Protein AF-A0A8J2F1C8-F1 (afdb_monomer)

Secondary structure (DSSP, 8-state):
--HHHHHHHHSSTTSTT-TTHHHHHHHHHHHHHHHTT-S--HHHHHHHHHHHHHHHHHHHT--SHHHHHHHHHHHHTTT-EEEEETTEEEEEEE---TTS---EEEEEEE-TTTT-EEEEEETTTTEEEEEEPPPEEEEES------------------PPBPP-BSSSHHHHHHHHTTT-SS-EEEEES--SSSTB-SSHHHHHHH--EEEEE---GGGGGGGGG-SSEEEE-S-EESSSTT-EEEEEEPPTT-TT---EEB-TTSSB---TT--S----------TT--TT-EEEEEE-EEHHHHHHHTT--SEEEEEEE-STT-HHHHT-TTS-TTT-EEEEEEETT--HHHHHHHHHTTEEEEEESSTT--EEEEETT--S--TTS--HHHHHHHHHTT---TTSHHHHTTBPPPGGGTS--

pLDDT: mean 72.11, std 23.8, range [23.12, 98.81]

Foldseek 3Di:
DVVVVPVVPDQPPPCPPALQVVVLVVVLVVVVVVPPPDPDQPVVNVLVSVLVSLVSVLQQPDDDPVSVVVSQVSNVVVVWDWDDDDQKIWIWDWDDDPPDPIFIKIKMWGRVLQVDWAWEQDPVVRDIDTGGQTTDIDIPGDDDPPPPDDDPDDDDPDPDFDDDAAPLQLLVVLCLLVQNAAQAEEEEACQAQVGHNGSCNCCCPPRVYAYEYEHQASVRRVNCSPRPRYHYYHFAEFAPDWFDKWKWKDDDPPFPADDIATEDPQFLHYDDDPPPFDPPDPDDDPDRHDGRPIGIDIDIHHAPVVVCVVVVHQLEHAEYEADGRRRSCRNVDPPHPLVRHYYQKYWHQLDDPVNVVVCVVSQKDWQFASDPSRGTMIGRNVQQPDDPPPDTSVNSSVCSSVLDDCCVGSCVVVRHDRDPSSNPTD

Radius of gyration: 24.8 Å; Cα contacts (8 Å, |Δi|>4): 697; chains: 1; bounding box: 55×69×68 Å

Solvent-accessible surface area (backbone atoms only — not comparable to full-atom values): 24813 Å² total; per-residue (Å²): 126,76,68,72,57,56,64,62,67,75,68,56,81,82,48,83,85,48,100,58,55,69,57,56,50,55,55,50,54,61,50,54,72,67,55,84,77,60,100,84,51,71,70,59,54,53,51,52,53,49,52,52,43,49,54,50,56,46,56,76,67,52,84,48,77,67,43,49,53,58,36,49,56,62,43,46,76,73,67,37,49,77,48,80,52,95,52,32,43,35,42,36,39,65,55,90,52,100,86,55,83,75,56,63,46,35,42,37,35,45,45,78,64,58,90,42,61,36,32,32,73,40,82,89,75,73,40,80,42,81,39,62,58,74,64,49,77,45,74,59,69,93,72,82,81,80,84,77,71,90,74,81,81,75,90,70,93,64,85,76,69,50,80,81,37,22,79,34,28,55,35,60,49,54,32,45,71,53,66,56,53,63,63,42,40,38,38,29,37,58,37,58,47,56,52,68,52,18,57,52,42,49,43,34,74,77,29,57,19,36,36,41,35,32,35,55,59,74,87,36,55,69,56,41,72,82,46,88,48,50,47,40,32,50,45,46,70,21,41,63,65,60,64,44,78,45,40,34,36,44,49,52,89,88,47,91,40,57,78,62,26,50,47,35,95,81,23,73,35,58,82,61,99,81,71,66,80,75,72,83,64,99,65,95,66,98,62,87,68,70,46,94,63,49,44,72,44,80,48,56,22,38,16,57,66,59,55,41,59,73,68,67,52,68,47,69,28,50,32,34,41,44,40,42,53,56,44,53,51,38,47,62,33,97,69,50,58,71,91,63,50,43,49,46,31,35,36,35,48,50,60,49,73,69,46,50,50,50,40,44,75,72,42,32,41,81,50,48,50,48,46,96,68,50,20,30,36,32,32,33,69,78,63,49,80,62,48,101,77,77,57,38,46,62,66,48,51,62,47,62,57,65,72,57,85,62,76,84,30,58,42,40,73,72,40,30,68,84,47,69,44,59,71,79,48,133

Structure (mmCIF, N/CA/C/O backbone):
data_AF-A0A8J2F1C8-F1
#
_entry.id   AF-A0A8J2F1C8-F1
#
loop_
_atom_site.group_PDB
_atom_site.id
_atom_site.type_symbol
_atom_site.label_atom_id
_atom_site.label_alt_id
_atom_site.label_comp_id
_atom_site.label_asym_id
_atom_site.label_entity_id
_atom_site.label_seq_id
_atom_site.pdbx_PDB_ins_code
_atom_site.Cartn_x
_atom_site.Cartn_y
_atom_site.Cartn_z
_atom_site.occupancy
_atom_site.B_iso_or_equiv
_atom_site.auth_seq_id
_atom_site.auth_comp_id
_atom_site.auth_asym_id
_atom_site.auth_atom_id
_atom_site.pdbx_PDB_model_num
ATOM 1 N N . MET A 1 1 ? -1.965 27.294 37.642 1.00 26.27 1 MET A N 1
ATOM 2 C CA . MET A 1 1 ? -2.531 26.030 38.181 1.00 26.27 1 MET A CA 1
ATOM 3 C C . MET A 1 1 ? -4.025 25.815 37.892 1.00 26.27 1 MET A C 1
ATOM 5 O O . MET A 1 1 ? -4.371 24.686 37.592 1.00 26.27 1 MET A O 1
ATOM 9 N N . ARG A 1 2 ? -4.909 26.833 37.881 1.00 23.12 2 ARG A N 1
ATOM 10 C CA . ARG A 1 2 ? -6.350 26.649 37.552 1.00 23.12 2 ARG A CA 1
ATOM 11 C C . ARG A 1 2 ? -6.695 26.520 36.046 1.00 23.12 2 ARG A C 1
ATOM 13 O O . ARG A 1 2 ? -7.768 26.035 35.720 1.00 23.12 2 ARG A O 1
ATOM 20 N N . ILE A 1 3 ? -5.773 26.874 35.141 1.00 25.38 3 ILE A N 1
ATOM 21 C CA . ILE A 1 3 ? -5.959 26.860 33.667 1.00 25.38 3 ILE A CA 1
ATOM 22 C C . ILE A 1 3 ? -5.876 25.442 33.061 1.00 25.38 3 ILE A C 1
ATOM 24 O O . ILE A 1 3 ? -6.584 25.133 32.109 1.00 25.38 3 ILE A O 1
ATOM 28 N N . ARG A 1 4 ? -5.090 24.530 33.656 1.00 26.31 4 ARG A N 1
ATOM 29 C CA . ARG A 1 4 ? -4.965 23.135 33.180 1.00 26.31 4 ARG A CA 1
ATOM 30 C C . ARG A 1 4 ? -6.188 22.258 33.489 1.00 26.31 4 ARG A C 1
ATOM 32 O O . ARG A 1 4 ? -6.309 21.190 32.904 1.00 26.31 4 ARG A O 1
ATOM 39 N N . GLN A 1 5 ? -7.084 22.689 34.381 1.00 25.31 5 GLN A N 1
ATOM 40 C CA . GLN A 1 5 ? -8.267 21.910 34.769 1.00 25.31 5 GLN A CA 1
ATOM 41 C C . GLN A 1 5 ? -9.489 22.209 33.878 1.00 25.31 5 GLN A C 1
ATOM 43 O O . GLN A 1 5 ? -10.312 21.326 33.668 1.00 25.31 5 GLN A O 1
ATOM 48 N N . PHE A 1 6 ? -9.604 23.427 33.329 1.00 25.12 6 PHE A N 1
ATOM 49 C CA . PHE A 1 6 ? -10.780 23.844 32.547 1.00 25.12 6 PHE A CA 1
ATOM 50 C C . PHE A 1 6 ? -10.749 23.305 31.105 1.00 25.12 6 PHE A C 1
ATOM 52 O O . PHE A 1 6 ? -11.754 22.804 30.614 1.00 25.12 6 PHE A O 1
ATOM 59 N N . LEU A 1 7 ? -9.573 23.286 30.464 1.00 27.72 7 LEU A N 1
ATOM 60 C CA . LEU A 1 7 ? -9.385 22.681 29.133 1.00 27.72 7 LEU A CA 1
ATOM 61 C C . LEU A 1 7 ? -9.481 21.143 29.138 1.00 27.72 7 LEU A C 1
ATOM 63 O O . LEU A 1 7 ? -9.752 20.547 28.100 1.00 27.72 7 LEU A O 1
ATOM 67 N N . LYS A 1 8 ? -9.309 20.497 30.301 1.00 27.56 8 LYS A N 1
ATOM 68 C CA . LYS A 1 8 ? -9.461 19.040 30.451 1.00 27.56 8 LYS A CA 1
ATOM 69 C C . LYS A 1 8 ? -10.920 18.572 30.478 1.00 27.56 8 LYS A C 1
ATOM 71 O O . LYS A 1 8 ? -11.173 17.433 30.107 1.00 27.56 8 LYS A O 1
ATOM 76 N N . ASN A 1 9 ? -11.870 19.425 30.877 1.00 25.97 9 ASN A N 1
ATOM 77 C CA . ASN A 1 9 ? -13.234 18.972 31.178 1.00 25.97 9 ASN A CA 1
ATOM 78 C C . ASN A 1 9 ? -14.295 19.327 30.126 1.00 25.97 9 ASN A C 1
ATOM 80 O O . ASN A 1 9 ? -15.320 18.653 30.094 1.00 25.97 9 ASN A O 1
ATOM 84 N N . THR A 1 10 ? -14.084 20.326 29.261 1.00 25.59 10 THR A N 1
ATOM 85 C CA . THR A 1 10 ? -15.192 20.858 28.433 1.00 25.59 10 THR A CA 1
ATOM 86 C C . THR A 1 10 ? -15.040 20.656 26.924 1.00 25.59 10 THR A C 1
ATOM 88 O O . THR A 1 10 ? -16.043 20.689 26.221 1.00 25.59 10 THR A O 1
ATOM 91 N N . THR A 1 11 ? -13.831 20.394 26.412 1.00 32.25 11 THR A N 1
ATOM 92 C CA . THR A 1 11 ? -13.586 20.327 24.952 1.00 32.25 11 THR A CA 1
ATOM 93 C C . THR A 1 11 ? -13.123 18.949 24.464 1.00 32.25 11 THR A C 1
ATOM 95 O O . THR A 1 11 ? -13.281 18.634 23.291 1.00 32.25 11 THR A O 1
ATOM 98 N N . PHE A 1 12 ? -12.608 18.088 25.347 1.00 26.50 12 PHE A N 1
ATOM 99 C CA . PHE A 1 12 ? -12.067 16.778 24.953 1.00 26.50 12 PHE A CA 1
ATOM 100 C C . PHE A 1 12 ? -13.067 15.614 25.047 1.00 26.50 12 PHE A C 1
ATOM 102 O O . PHE A 1 12 ? -12.921 14.631 24.325 1.00 26.50 12 PHE A O 1
ATOM 109 N N . LEU A 1 13 ? -14.111 15.712 25.881 1.00 24.05 13 LEU A N 1
ATOM 110 C CA . LEU A 1 13 ? -14.990 14.567 26.170 1.00 24.05 13 LEU A CA 1
ATOM 111 C C . LEU A 1 13 ? -16.062 14.261 25.105 1.00 24.05 13 LEU A C 1
ATOM 113 O O . LEU A 1 13 ? -16.730 13.236 25.207 1.00 24.05 13 LEU A O 1
ATOM 117 N N . HIS A 1 14 ? -16.243 15.100 24.081 1.00 25.72 14 HIS A N 1
ATOM 118 C CA . HIS A 1 14 ? -17.279 14.886 23.052 1.00 25.72 14 HIS A CA 1
ATOM 119 C C . HIS A 1 14 ? -16.767 14.741 21.615 1.00 25.72 14 HIS A C 1
ATOM 121 O O . HIS A 1 14 ? -17.563 14.506 20.712 1.00 25.72 14 HIS A O 1
ATOM 127 N N . LEU A 1 15 ? -15.452 14.797 21.389 1.00 28.45 15 LEU A N 1
ATOM 128 C CA . LEU A 1 15 ? -14.860 14.662 20.047 1.00 28.45 15 LEU A CA 1
ATOM 129 C C . LEU A 1 15 ? -14.157 13.315 19.807 1.00 28.45 15 LEU A C 1
ATOM 131 O O . LEU A 1 15 ? -13.732 13.042 18.689 1.00 28.45 15 LEU A O 1
ATOM 135 N N . ALA A 1 16 ? -14.079 12.445 20.818 1.00 23.95 16 ALA A N 1
ATOM 136 C CA . ALA A 1 16 ? -13.346 11.176 20.750 1.00 23.95 16 ALA A CA 1
ATOM 137 C C . ALA A 1 16 ? -14.015 10.072 19.899 1.00 23.95 16 ALA A C 1
ATOM 139 O O . ALA A 1 16 ? -13.413 9.022 19.706 1.00 23.95 16 ALA A O 1
ATOM 140 N N . ALA A 1 17 ? -15.220 10.300 19.369 1.00 26.77 17 ALA A N 1
ATOM 141 C CA . ALA A 1 17 ? -15.944 9.342 18.523 1.00 26.77 17 ALA A CA 1
ATOM 142 C C . ALA A 1 17 ? -16.222 9.867 17.102 1.00 26.77 17 ALA A C 1
ATOM 144 O O . ALA A 1 17 ? -16.972 9.251 16.351 1.00 26.77 17 ALA A O 1
ATOM 145 N N . CYS A 1 18 ? -15.650 11.016 16.727 1.00 28.50 18 CYS A N 1
ATOM 146 C CA . CYS A 1 18 ? -15.922 11.643 15.439 1.00 28.50 18 CYS A CA 1
ATOM 147 C C . CYS A 1 18 ? -14.739 11.401 14.482 1.00 28.50 18 CYS A C 1
ATOM 149 O O . CYS A 1 18 ? -13.631 11.850 14.793 1.00 28.50 18 CYS A O 1
ATOM 151 N N . PRO A 1 19 ? -14.933 10.782 13.300 1.00 32.25 19 PRO A N 1
ATOM 152 C CA . PRO A 1 19 ? -13.866 10.568 12.309 1.00 32.25 19 PRO A CA 1
ATOM 153 C C . PRO A 1 19 ? -13.283 11.874 11.717 1.00 32.25 19 PRO A C 1
ATOM 155 O O . PRO A 1 19 ? -12.438 11.842 10.829 1.00 32.25 19 PRO A O 1
ATOM 158 N N . PHE A 1 20 ? -13.690 13.038 12.238 1.00 38.09 20 PHE A N 1
ATOM 159 C CA . PHE A 1 20 ? -13.332 14.378 11.771 1.00 38.09 20 PHE A CA 1
ATOM 160 C C . PHE A 1 20 ? -12.435 15.175 12.738 1.00 38.09 20 PHE A C 1
ATOM 162 O O . PHE A 1 20 ? -12.175 16.357 12.509 1.00 38.09 20 PHE A O 1
ATOM 169 N N . ALA A 1 21 ? -11.913 14.544 13.797 1.00 33.47 21 ALA A N 1
ATOM 170 C CA . ALA A 1 21 ? -10.979 15.162 14.749 1.00 33.47 21 ALA A CA 1
ATOM 171 C C . ALA A 1 21 ? -9.737 15.872 14.132 1.00 33.47 21 ALA A C 1
ATOM 173 O O . ALA A 1 21 ? -9.323 16.888 14.699 1.00 33.47 21 ALA A O 1
ATOM 174 N N . PRO A 1 22 ? -9.161 15.447 12.981 1.00 39.22 22 PRO A N 1
ATOM 175 C CA . PRO A 1 22 ? -8.012 16.134 12.368 1.00 39.22 22 PRO A CA 1
ATOM 176 C C . PRO A 1 22 ? -8.317 17.566 11.899 1.00 39.22 22 PRO A C 1
ATOM 178 O O . PRO A 1 22 ? -7.432 18.420 11.865 1.00 39.22 22 PRO A O 1
ATOM 181 N N . VAL A 1 23 ? -9.582 17.858 11.579 1.00 39.88 23 VAL A N 1
ATOM 182 C CA . VAL A 1 23 ? -10.007 19.166 11.066 1.00 39.88 23 VAL A CA 1
ATOM 183 C C . VAL A 1 23 ? -9.924 20.248 12.141 1.00 39.88 23 VAL A C 1
ATOM 185 O O . VAL A 1 23 ? -9.418 21.340 11.890 1.00 39.88 23 VAL A O 1
ATOM 188 N N . ALA A 1 24 ? -10.396 19.944 13.351 1.00 39.09 24 ALA A N 1
ATOM 189 C CA . ALA A 1 24 ? -10.359 20.886 14.465 1.00 39.09 24 ALA A CA 1
ATOM 190 C C . ALA A 1 24 ? -8.910 21.226 14.866 1.00 39.09 24 ALA A C 1
ATOM 192 O O . ALA A 1 24 ? -8.618 22.370 15.210 1.00 39.09 24 ALA A O 1
ATOM 193 N N . GLY A 1 25 ? -7.996 20.252 14.753 1.00 40.09 25 GLY A N 1
ATOM 194 C CA . GLY A 1 25 ? -6.562 20.437 14.986 1.00 40.09 25 GLY A CA 1
ATOM 195 C C . GLY A 1 25 ? -5.902 21.365 13.962 1.00 40.09 25 GLY A C 1
ATOM 196 O O . GLY A 1 25 ? -5.226 22.311 14.354 1.00 40.09 25 GLY A O 1
ATOM 197 N N . ALA A 1 26 ? -6.161 21.166 12.664 1.00 39.94 26 ALA A N 1
ATOM 198 C CA . ALA A 1 26 ? -5.616 22.020 11.604 1.00 39.94 26 ALA A CA 1
ATOM 199 C C . ALA A 1 26 ? -6.084 23.483 11.727 1.00 39.94 26 ALA A C 1
ATOM 201 O O . ALA A 1 26 ? -5.290 24.413 11.570 1.00 39.94 26 ALA A O 1
ATOM 202 N N . VAL A 1 27 ? -7.360 23.688 12.073 1.00 42.25 27 VAL A N 1
ATOM 203 C CA . VAL A 1 27 ? -7.931 25.022 12.318 1.00 42.25 27 VAL A CA 1
ATOM 204 C C . VAL A 1 27 ? -7.303 25.667 13.559 1.00 42.25 27 VAL A C 1
ATOM 206 O O . VAL A 1 27 ? -6.918 26.834 13.508 1.00 42.25 27 VAL A O 1
ATOM 209 N N . ALA A 1 28 ? -7.107 24.913 14.646 1.00 41.22 28 ALA A N 1
ATOM 210 C CA . ALA A 1 28 ? -6.440 25.408 15.851 1.00 41.22 28 ALA A CA 1
ATOM 211 C C . ALA A 1 28 ? -4.963 25.789 15.610 1.00 41.22 28 ALA A C 1
ATOM 213 O O . ALA A 1 28 ? -4.511 26.820 16.107 1.00 41.22 28 ALA A O 1
ATOM 214 N N . SER A 1 29 ? -4.219 25.014 14.812 1.00 39.28 29 SER A N 1
ATOM 215 C CA . SER A 1 29 ? -2.816 25.303 14.469 1.00 39.28 29 SER A CA 1
ATOM 216 C C . SER A 1 29 ? -2.650 26.536 13.572 1.00 39.28 29 SER A C 1
ATOM 218 O O . SER A 1 29 ? -1.701 27.302 13.753 1.00 39.28 29 SER A O 1
ATOM 220 N N . LEU A 1 30 ? -3.575 26.760 12.631 1.00 37.03 30 LEU A N 1
ATOM 221 C CA . LEU A 1 30 ? -3.610 27.964 11.789 1.00 37.03 30 LEU A CA 1
ATOM 222 C C . LEU A 1 30 ? -3.881 29.236 12.608 1.00 37.03 30 LEU A C 1
ATOM 224 O O . LEU A 1 30 ? -3.297 30.280 12.327 1.00 37.03 30 LEU A O 1
ATOM 228 N N . LEU A 1 31 ? -4.717 29.143 13.647 1.00 39.53 31 LEU A N 1
ATOM 229 C CA . LEU A 1 31 ? -5.043 30.266 14.533 1.00 39.53 31 LEU A CA 1
ATOM 230 C C . LEU A 1 31 ? -3.929 30.563 15.535 1.00 39.53 31 LEU A C 1
ATOM 232 O O . LEU A 1 31 ? -3.617 31.731 15.757 1.00 39.53 31 LEU A O 1
ATOM 236 N N . TRP A 1 32 ? -3.287 29.533 16.096 1.00 40.06 32 TRP A N 1
ATOM 237 C CA . TRP A 1 32 ? -2.177 29.715 17.038 1.00 40.06 32 TRP A CA 1
ATOM 238 C C . TRP A 1 32 ? -1.014 30.498 16.411 1.00 40.06 32 TRP A C 1
ATOM 240 O O . TRP A 1 32 ? -0.463 31.395 17.043 1.00 40.06 32 TRP A O 1
ATOM 250 N N . ARG A 1 33 ? -0.702 30.250 15.127 1.00 34.12 33 ARG A N 1
ATOM 251 C CA . ARG A 1 33 ? 0.313 31.021 14.381 1.00 34.12 33 ARG A CA 1
ATOM 252 C C . ARG A 1 33 ? -0.018 32.510 14.225 1.00 34.12 33 ARG A C 1
ATOM 254 O O . ARG A 1 33 ? 0.885 33.284 13.928 1.00 34.12 33 ARG A O 1
ATOM 261 N N . SER A 1 34 ? -1.272 32.925 14.419 1.00 35.69 34 SER A N 1
ATOM 262 C CA . SER A 1 34 ? -1.661 34.341 14.359 1.00 35.69 34 SER A CA 1
ATOM 263 C C . SER A 1 34 ? -1.494 35.087 15.691 1.00 35.69 34 SER A C 1
ATOM 265 O O . SER A 1 34 ? -1.434 36.314 15.690 1.00 35.69 34 SER A O 1
ATOM 267 N N . GLU A 1 35 ? -1.364 34.375 16.820 1.00 42.53 35 GLU A N 1
ATOM 268 C CA . GLU A 1 35 ? -1.339 34.974 18.167 1.00 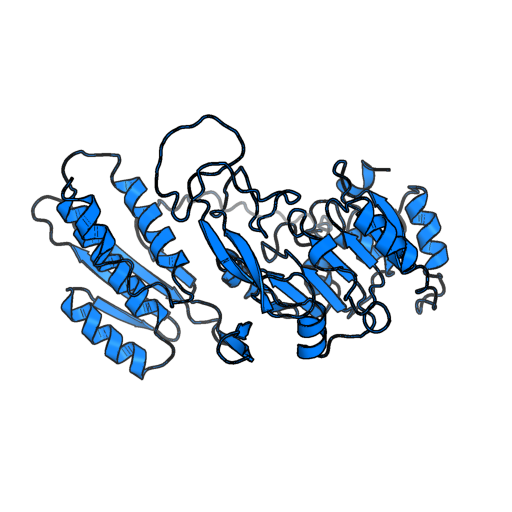42.53 35 GLU A CA 1
ATOM 269 C C . GLU A 1 35 ? 0.060 35.150 18.775 1.00 42.53 35 GLU A C 1
ATOM 271 O O . GLU A 1 35 ? 0.196 35.832 19.792 1.00 42.53 35 GLU A O 1
ATOM 276 N N . GLU A 1 36 ? 1.124 34.648 18.141 1.00 38.03 36 GLU A N 1
ATOM 277 C CA . GLU A 1 36 ? 2.509 34.884 18.597 1.00 38.03 36 GLU A CA 1
ATOM 278 C C . GLU A 1 36 ? 2.970 36.356 18.484 1.00 38.03 36 GLU A C 1
ATOM 280 O O . GLU A 1 36 ? 4.106 36.675 18.830 1.00 38.03 36 GLU A O 1
ATOM 285 N N . LEU A 1 37 ? 2.098 37.284 18.066 1.00 38.00 37 LEU A N 1
ATOM 286 C CA . LEU A 1 37 ? 2.454 38.681 17.795 1.00 38.00 37 LEU A CA 1
ATOM 287 C C . LEU A 1 37 ? 1.919 39.742 18.771 1.00 38.00 37 LEU A C 1
ATOM 289 O O . LEU A 1 37 ? 2.318 40.898 18.643 1.00 38.00 37 LEU A O 1
ATOM 293 N N . SER A 1 38 ? 1.108 39.424 19.787 1.00 38.72 38 SER A N 1
ATOM 294 C CA . SER A 1 38 ? 0.779 40.441 20.806 1.00 38.72 38 SER A CA 1
ATOM 295 C C . SER A 1 38 ? 0.284 39.864 22.131 1.00 38.72 38 SER A C 1
ATOM 297 O O . SER A 1 38 ? -0.778 39.248 22.217 1.00 38.72 38 SER A O 1
ATOM 299 N N . GLY A 1 39 ? 1.035 40.123 23.202 1.00 46.00 39 GLY A N 1
ATOM 300 C CA . GLY A 1 39 ? 0.666 39.743 24.561 1.00 46.00 39 GLY A CA 1
ATOM 301 C C . GLY A 1 39 ? -0.470 40.601 25.104 1.00 46.00 39 GLY A C 1
ATOM 302 O O . GLY A 1 39 ? -0.210 41.703 25.569 1.00 46.00 39 GLY A O 1
ATOM 303 N N . THR A 1 40 ? -1.708 40.096 25.027 1.00 45.34 40 THR A N 1
ATOM 304 C CA . THR A 1 40 ? -2.853 40.268 25.965 1.00 45.34 40 THR A CA 1
ATOM 305 C C . THR A 1 40 ? -4.181 39.847 25.298 1.00 45.34 40 THR A C 1
ATOM 307 O O . THR A 1 40 ? -5.071 40.670 25.146 1.00 45.34 40 THR A O 1
ATOM 310 N N . LYS A 1 41 ? -4.373 38.574 24.888 1.00 47.59 41 LYS A N 1
ATOM 311 C CA . LYS A 1 41 ? -5.653 38.124 24.266 1.00 47.59 41 LYS A CA 1
ATOM 312 C C . LYS A 1 41 ? -6.129 36.692 24.585 1.00 47.59 41 LYS A C 1
ATOM 314 O O . LYS A 1 41 ? -6.809 36.067 23.787 1.00 47.59 41 LYS A O 1
ATOM 319 N N . HIS A 1 42 ? -5.874 36.153 25.780 1.00 45.16 42 HIS A N 1
ATOM 320 C CA . HIS A 1 42 ? -6.261 34.759 26.093 1.00 45.16 42 HIS A CA 1
ATOM 321 C C . HIS A 1 42 ? -7.776 34.476 26.164 1.00 45.16 42 HIS A C 1
ATOM 323 O O . HIS A 1 42 ? -8.196 33.362 25.856 1.00 45.16 42 HIS A O 1
ATOM 329 N N . ALA A 1 43 ? -8.607 35.443 26.568 1.00 44.41 43 ALA A N 1
ATOM 330 C CA . ALA A 1 43 ? -10.064 35.250 26.608 1.00 44.41 43 ALA A CA 1
ATOM 331 C C . ALA A 1 43 ? -10.678 35.247 25.197 1.00 44.41 43 ALA A C 1
ATOM 333 O O . ALA A 1 43 ? -11.529 34.414 24.898 1.00 44.41 43 ALA A O 1
ATOM 334 N N . VAL A 1 44 ? -10.175 36.126 24.327 1.00 47.75 44 VAL A N 1
ATOM 335 C CA . VAL A 1 44 ? -10.588 36.245 22.922 1.00 47.75 44 VAL A CA 1
ATOM 336 C C . VAL A 1 44 ? -10.157 35.002 22.134 1.00 47.75 44 VAL A C 1
ATOM 338 O O . VAL A 1 44 ? -10.979 34.390 21.461 1.00 47.75 44 VAL A O 1
ATOM 341 N N . ALA A 1 45 ? -8.918 34.536 22.323 1.00 48.56 45 ALA A N 1
ATOM 342 C CA . ALA A 1 45 ? -8.409 33.285 21.753 1.00 48.56 45 ALA A CA 1
ATOM 343 C C . ALA A 1 45 ? -9.292 32.071 22.086 1.00 48.56 45 ALA A C 1
ATOM 345 O O . ALA A 1 45 ? -9.622 31.250 21.229 1.00 48.56 45 ALA A O 1
ATOM 346 N N . SER A 1 46 ? -9.695 31.961 23.357 1.00 49.03 46 SER A N 1
ATOM 347 C CA . SER A 1 46 ? -10.522 30.855 23.842 1.00 49.03 46 SER A CA 1
ATOM 348 C C . SER A 1 46 ? -11.925 30.876 23.238 1.00 49.03 46 SER A C 1
ATOM 350 O O . SER A 1 46 ? -12.461 29.810 22.932 1.00 49.03 46 SER A O 1
ATOM 352 N N . GLU A 1 47 ? -12.524 32.056 23.073 1.00 53.94 47 GLU A N 1
ATOM 353 C CA . GLU A 1 47 ? -13.849 32.182 22.465 1.00 53.94 47 GLU A CA 1
ATOM 354 C C . GLU A 1 47 ? -13.784 31.924 20.953 1.00 53.94 47 GLU A C 1
ATOM 356 O O . GLU A 1 47 ? -14.583 31.147 20.430 1.00 53.94 47 GLU A O 1
ATOM 361 N N . ARG A 1 48 ? -12.747 32.424 20.266 1.00 55.75 48 ARG A N 1
ATOM 362 C CA . ARG A 1 48 ? -12.466 32.122 18.850 1.00 55.75 48 ARG A CA 1
ATOM 363 C C . ARG A 1 48 ? -12.316 30.625 18.591 1.00 55.75 48 ARG A C 1
ATOM 365 O O . ARG A 1 48 ? -12.948 30.086 17.682 1.00 55.75 48 ARG A O 1
ATOM 372 N N . LEU A 1 49 ? -11.528 29.927 19.412 1.00 55.03 49 LEU A N 1
ATOM 373 C CA . LEU A 1 49 ? -11.354 28.474 19.314 1.00 55.03 49 LEU A CA 1
ATOM 374 C C . LEU A 1 49 ? -12.663 27.720 19.576 1.00 55.03 49 LEU A C 1
ATOM 376 O O . LEU A 1 49 ? -12.939 26.719 18.914 1.00 55.03 49 LEU A O 1
ATOM 380 N N . ARG A 1 50 ? -13.497 28.203 20.503 1.00 56.56 50 ARG A N 1
ATOM 381 C CA . ARG A 1 50 ? -14.809 27.611 20.792 1.00 56.56 50 ARG A CA 1
ATOM 382 C C . ARG A 1 50 ? -15.783 27.784 19.625 1.00 56.56 50 ARG A C 1
ATOM 384 O O . ARG A 1 50 ? -16.446 26.817 19.245 1.00 56.56 50 ARG A O 1
ATOM 391 N N . VAL A 1 51 ? -15.842 28.975 19.032 1.00 57.25 51 VAL A N 1
ATOM 392 C CA . VAL A 1 51 ? -16.695 29.267 17.871 1.00 57.25 51 VAL A CA 1
ATOM 393 C C . VAL A 1 51 ? -16.249 28.450 16.661 1.00 57.25 51 VAL A C 1
ATOM 395 O O . VAL A 1 51 ? -17.077 27.796 16.033 1.00 57.25 51 VAL A O 1
ATOM 398 N N . LEU A 1 52 ? -14.947 28.382 16.373 1.00 56.47 52 LEU A N 1
ATOM 399 C CA . LEU A 1 52 ? -14.421 27.618 15.234 1.00 56.47 52 LEU A CA 1
ATOM 400 C C . LEU A 1 52 ? -14.541 26.102 15.420 1.00 56.47 52 LEU A C 1
ATOM 402 O O . LEU A 1 52 ? -14.846 25.393 14.459 1.00 56.47 52 LEU A O 1
ATOM 406 N N . SER A 1 53 ? -14.403 25.608 16.653 1.00 57.56 53 SER A N 1
ATOM 407 C CA . SER A 1 53 ? -14.750 24.226 17.003 1.00 57.56 53 SER A CA 1
ATOM 408 C C . SER A 1 53 ? -16.229 23.941 16.725 1.00 57.56 53 SER A C 1
ATOM 410 O O . SER A 1 53 ? -16.558 22.956 16.066 1.00 57.56 53 SER A O 1
ATOM 412 N N . THR A 1 54 ? -17.118 24.856 17.121 1.00 57.81 54 THR A N 1
ATOM 413 C CA . THR A 1 54 ? -18.565 24.734 16.885 1.00 57.81 54 THR A CA 1
ATOM 414 C C . THR A 1 54 ? -18.899 24.769 15.389 1.00 57.81 54 THR A C 1
ATOM 416 O O . THR A 1 54 ? -19.678 23.937 14.930 1.00 57.81 54 THR A O 1
ATOM 419 N N . ILE A 1 55 ? -18.269 25.655 14.602 1.00 58.69 55 ILE A N 1
ATOM 420 C CA . ILE A 1 55 ? -18.426 25.700 13.134 1.00 58.69 55 ILE A CA 1
ATOM 421 C C . ILE A 1 55 ? -17.990 24.376 12.503 1.00 58.69 55 ILE A C 1
ATOM 423 O O . ILE A 1 55 ? -18.687 23.821 11.656 1.00 58.69 55 ILE A O 1
ATOM 427 N N . THR A 1 56 ? -16.843 23.857 12.935 1.00 56.44 56 THR A N 1
ATOM 428 C CA . THR A 1 56 ? -16.270 22.613 12.417 1.00 56.44 56 THR A CA 1
ATOM 429 C C . THR A 1 56 ? -17.149 21.408 12.753 1.00 56.44 56 THR A C 1
ATOM 431 O O . THR A 1 56 ? -17.423 20.573 11.889 1.00 56.44 56 THR A O 1
ATOM 434 N N . GLN A 1 57 ? -17.640 21.324 13.991 1.00 57.97 57 GLN A N 1
ATOM 435 C CA . GLN A 1 57 ? -18.515 20.245 14.446 1.00 57.97 57 GLN A CA 1
ATOM 436 C C . GLN A 1 57 ? -19.883 20.291 13.753 1.00 57.97 57 GLN A C 1
ATOM 438 O O . GLN A 1 57 ? -20.391 19.257 13.313 1.00 57.97 57 GLN A O 1
ATOM 443 N N . ALA A 1 58 ? -20.454 21.489 13.602 1.00 56.84 58 ALA A N 1
ATOM 444 C CA . ALA A 1 58 ? -21.683 21.683 12.848 1.00 56.84 58 ALA A CA 1
ATOM 445 C C . ALA A 1 58 ? -21.494 21.231 11.396 1.00 56.84 58 ALA A C 1
ATOM 447 O O . ALA A 1 58 ? -22.288 20.461 10.888 1.00 56.84 58 ALA A O 1
ATOM 448 N N . ALA A 1 59 ? -20.410 21.614 10.731 1.00 56.31 59 ALA A N 1
ATOM 449 C CA . ALA A 1 59 ? -20.227 21.272 9.328 1.00 56.31 59 ALA A CA 1
ATOM 450 C C . ALA A 1 59 ? -19.947 19.779 9.072 1.00 56.31 59 ALA A C 1
ATOM 452 O O . ALA A 1 59 ? -20.481 19.192 8.139 1.00 56.31 59 ALA A O 1
ATOM 453 N N . THR A 1 60 ? -19.142 19.134 9.912 1.00 52.97 60 THR A N 1
ATOM 454 C CA . THR A 1 60 ? -18.697 17.741 9.699 1.00 52.97 60 THR A CA 1
ATOM 455 C C . THR A 1 60 ? -19.792 16.687 9.899 1.00 52.97 60 THR A C 1
ATOM 457 O O . THR A 1 60 ? -19.630 15.553 9.461 1.00 52.97 60 THR A O 1
ATOM 460 N N . THR A 1 61 ? -20.930 17.050 10.496 1.00 53.38 61 THR A N 1
ATOM 461 C CA . THR A 1 61 ? -22.075 16.147 10.716 1.00 53.38 61 THR A CA 1
ATOM 462 C C . THR A 1 61 ? -23.155 16.245 9.630 1.00 53.38 61 THR A C 1
ATOM 464 O O . THR A 1 61 ? -24.146 15.522 9.682 1.00 53.38 61 THR A O 1
ATOM 467 N N . SER A 1 62 ? -22.997 17.129 8.633 1.00 55.91 62 SER A N 1
ATOM 468 C CA . SER A 1 62 ? -24.035 17.380 7.623 1.00 55.91 62 SER A CA 1
ATOM 469 C C . SER A 1 62 ? -23.947 16.377 6.471 1.00 55.91 62 SER A C 1
ATOM 471 O O . SER A 1 62 ? -23.000 16.418 5.683 1.00 55.91 62 SER A O 1
ATOM 473 N N . THR A 1 63 ? -24.948 15.505 6.337 1.00 56.28 63 THR A N 1
ATOM 474 C CA . THR A 1 63 ? -25.094 14.638 5.149 1.00 56.28 63 THR A CA 1
ATOM 475 C C . THR A 1 63 ? -26.473 14.743 4.498 1.00 56.28 63 THR A C 1
ATOM 477 O O . THR A 1 63 ? -26.607 14.457 3.309 1.00 56.28 63 THR A O 1
ATOM 480 N N . SER A 1 64 ? -27.489 15.228 5.224 1.00 60.53 64 SER A N 1
ATOM 481 C CA . SER A 1 64 ? -28.853 15.416 4.722 1.00 60.53 64 SER A CA 1
ATOM 482 C C . SER A 1 64 ? -29.367 16.855 4.875 1.00 60.53 64 SER A C 1
ATOM 484 O O . SER A 1 64 ? -28.853 17.654 5.659 1.00 60.53 64 SER A O 1
ATOM 486 N N . ALA A 1 65 ? -30.440 17.191 4.149 1.00 52.00 65 ALA A N 1
ATOM 487 C CA . ALA A 1 65 ? -31.109 18.491 4.266 1.00 52.00 65 ALA A CA 1
ATOM 488 C C . ALA A 1 65 ? -31.695 18.747 5.673 1.00 52.00 65 ALA A C 1
ATOM 490 O O . ALA A 1 65 ? -31.796 19.897 6.099 1.00 52.00 65 ALA A O 1
ATOM 491 N N . ALA A 1 66 ? -32.064 17.687 6.404 1.00 56.59 66 ALA A N 1
ATOM 492 C CA . ALA A 1 66 ? -32.535 17.789 7.785 1.00 56.59 66 ALA A CA 1
ATOM 493 C C . ALA A 1 66 ? -31.389 18.163 8.742 1.00 56.59 66 ALA A C 1
ATOM 495 O O . ALA A 1 66 ? -31.561 19.042 9.589 1.00 56.59 66 ALA A O 1
ATOM 496 N N . ASP A 1 67 ? -30.205 17.577 8.542 1.00 59.38 67 ASP A N 1
ATOM 497 C CA . ASP A 1 67 ? -29.007 17.885 9.335 1.00 59.38 67 ASP A CA 1
ATOM 498 C C . ASP A 1 67 ? -28.563 19.333 9.116 1.00 59.38 67 ASP A C 1
ATOM 500 O O . ASP A 1 67 ? -28.278 20.056 10.070 1.00 59.38 67 ASP A O 1
ATOM 504 N N . GLN A 1 68 ? -28.605 19.798 7.861 1.00 58.88 68 GLN A N 1
ATOM 505 C CA . GLN A 1 68 ? -28.299 21.187 7.506 1.00 58.88 68 GLN A CA 1
ATOM 506 C C . GLN A 1 68 ? -29.222 22.189 8.222 1.00 58.88 68 GLN A C 1
ATOM 508 O O . GLN A 1 68 ? -28.771 23.256 8.647 1.00 58.88 68 GLN A O 1
ATOM 513 N N . HIS A 1 69 ? -30.508 21.856 8.394 1.00 57.81 69 HIS A N 1
ATOM 514 C CA . HIS A 1 69 ? -31.449 22.713 9.116 1.00 57.81 69 HIS A CA 1
ATOM 515 C C . HIS A 1 69 ? -31.146 22.762 10.621 1.00 57.81 69 HIS A C 1
ATOM 517 O O . HIS A 1 69 ? -31.065 23.853 11.190 1.00 57.81 69 HIS A O 1
ATOM 523 N N . LEU A 1 70 ? -30.910 21.612 11.260 1.00 59.28 70 LEU A N 1
ATOM 524 C CA . LEU A 1 70 ? -30.583 21.533 12.690 1.00 59.28 70 LEU A CA 1
ATOM 525 C C . LEU A 1 70 ? -29.284 22.291 13.032 1.00 59.28 70 LEU A C 1
ATOM 527 O O . LEU A 1 70 ? -29.210 22.993 14.040 1.00 59.28 70 LEU A O 1
ATOM 531 N N . GLN A 1 71 ? -28.286 22.216 12.152 1.00 59.88 71 GLN A N 1
ATOM 532 C CA . GLN A 1 71 ? -27.002 22.910 12.301 1.00 59.88 71 GLN A CA 1
ATOM 533 C C . GLN A 1 71 ? -27.119 24.425 12.139 1.00 59.88 71 GLN A C 1
ATOM 535 O O . GLN A 1 71 ? -26.465 25.174 12.868 1.00 59.88 71 GLN A O 1
ATOM 540 N N . SER A 1 72 ? -27.977 24.892 11.221 1.00 58.66 72 SER A N 1
ATOM 541 C CA . SER A 1 72 ? -28.245 26.326 11.069 1.00 58.66 72 SER A CA 1
ATOM 542 C C . SER A 1 72 ? -28.757 26.940 12.375 1.00 58.66 72 SER A C 1
ATOM 544 O O . SER A 1 72 ? -28.302 28.014 12.756 1.00 58.66 72 SER A O 1
ATOM 546 N N . GLN A 1 73 ? -29.605 26.219 13.119 1.00 61.34 73 GLN A N 1
ATOM 547 C CA . GLN A 1 73 ? -30.131 26.668 14.411 1.00 61.34 73 GLN A CA 1
ATOM 548 C C . GLN A 1 73 ? -29.030 26.765 15.475 1.00 61.34 73 GLN A C 1
ATOM 550 O O . GLN A 1 73 ? -28.904 27.788 16.143 1.00 61.34 73 GLN A O 1
ATOM 555 N N . GLN A 1 74 ? -28.188 25.735 15.602 1.00 60.03 74 GLN A N 1
ATOM 556 C CA . GLN A 1 74 ? -27.100 25.715 16.588 1.00 60.03 74 GLN A CA 1
ATOM 557 C C . GLN A 1 74 ? -26.055 26.816 16.347 1.00 60.03 74 GLN A C 1
ATOM 559 O O . GLN A 1 74 ? -25.577 27.418 17.306 1.00 60.03 74 GLN A O 1
ATOM 564 N N . PHE A 1 75 ? -25.721 27.117 15.088 1.00 63.16 75 PHE A N 1
ATOM 565 C CA . PHE A 1 75 ? -24.740 28.156 14.761 1.00 63.16 75 PHE A CA 1
ATOM 566 C C . PHE A 1 75 ? -25.304 29.582 14.849 1.00 63.16 75 PHE A C 1
ATOM 568 O O . PHE A 1 75 ? -24.603 30.494 15.287 1.00 63.16 75 PHE A O 1
ATOM 575 N N . LEU A 1 76 ? -26.580 29.784 14.499 1.00 60.44 76 LEU A N 1
ATOM 576 C CA . LEU A 1 76 ? -27.255 31.078 14.670 1.00 60.44 76 LEU A CA 1
ATOM 577 C C . LEU A 1 76 ? -27.284 31.515 16.143 1.00 60.44 76 LEU A C 1
ATOM 579 O O . LEU A 1 76 ? -27.138 32.702 16.427 1.00 60.44 76 LEU A O 1
ATOM 583 N N . HIS A 1 77 ? -27.382 30.570 17.085 1.00 62.75 77 HIS A N 1
ATOM 584 C CA . HIS A 1 77 ? -27.271 30.860 18.519 1.00 62.75 77 HIS A CA 1
ATOM 585 C C . HIS A 1 77 ? -25.911 31.439 18.938 1.00 62.75 77 HIS A C 1
ATOM 587 O O . HIS A 1 77 ? -25.841 32.118 19.959 1.00 62.75 77 HIS A O 1
ATOM 593 N N . ALA A 1 78 ? -24.853 31.204 18.159 1.00 57.31 78 ALA A N 1
ATOM 594 C CA . ALA A 1 78 ? -23.517 31.738 18.404 1.00 57.31 78 ALA A CA 1
ATOM 595 C C . ALA A 1 78 ? -23.240 33.056 17.656 1.00 57.31 78 ALA A C 1
ATOM 597 O O . ALA A 1 78 ? -22.118 33.535 17.708 1.00 57.31 78 ALA A O 1
ATOM 598 N N . GLY A 1 79 ? -24.225 33.647 16.961 1.00 63.00 79 GLY A N 1
ATOM 599 C CA . GLY A 1 79 ? -24.090 34.954 16.297 1.00 63.00 79 GLY A CA 1
ATOM 600 C C . GLY A 1 79 ? -23.554 34.927 14.857 1.00 63.00 79 GLY A C 1
ATOM 601 O O . GLY A 1 79 ? -23.281 35.981 14.287 1.00 63.00 79 GLY A O 1
ATOM 602 N N . GLY A 1 80 ? -23.408 33.750 14.240 1.00 66.94 80 GLY A N 1
ATOM 603 C CA . GLY A 1 80 ? -22.918 33.616 12.863 1.00 66.94 80 GLY A CA 1
ATOM 604 C C . GLY A 1 80 ? -24.008 33.517 11.785 1.00 66.94 80 GLY A C 1
ATOM 605 O O . GLY A 1 80 ? -25.197 33.425 12.072 1.00 66.94 80 GLY A O 1
ATOM 606 N N . GLN A 1 81 ? -23.601 33.514 10.511 1.00 67.81 81 GLN A N 1
ATOM 607 C CA . GLN A 1 81 ? -24.461 33.307 9.338 1.00 67.81 81 GLN A CA 1
ATOM 608 C C . GLN A 1 81 ? -24.093 32.023 8.582 1.00 67.81 81 GLN A C 1
ATOM 610 O O . GLN A 1 81 ? -22.918 31.719 8.390 1.00 67.81 81 GLN A O 1
ATOM 615 N N . VAL A 1 82 ? -25.097 31.308 8.065 1.00 63.97 82 VAL A N 1
ATOM 616 C CA . VAL A 1 82 ? -24.907 30.118 7.215 1.00 63.97 82 VAL A CA 1
ATOM 617 C C . VAL A 1 82 ? -25.440 30.390 5.811 1.00 63.97 82 VAL A C 1
ATOM 619 O O . VAL A 1 82 ? -26.561 30.872 5.650 1.00 63.97 82 VAL A O 1
ATOM 622 N N . LYS A 1 83 ? -24.660 30.052 4.780 1.00 69.62 83 LYS A N 1
ATOM 623 C CA . LYS A 1 83 ? -25.111 30.015 3.382 1.00 69.62 83 LYS A CA 1
ATOM 624 C C . LYS A 1 83 ? -24.964 28.599 2.840 1.00 69.62 83 LYS A C 1
ATOM 626 O O . LYS A 1 83 ? -23.861 28.064 2.796 1.00 69.62 83 LYS A O 1
ATOM 631 N N . VAL A 1 84 ? -26.065 28.021 2.369 1.00 61.19 84 VAL A N 1
ATOM 632 C CA . VAL A 1 84 ? -26.071 26.709 1.710 1.00 61.19 84 VAL A CA 1
ATOM 633 C C . VAL A 1 84 ? -26.185 26.914 0.201 1.00 61.19 84 VAL A C 1
ATOM 635 O O . VAL A 1 84 ? -27.087 27.601 -0.280 1.00 61.19 84 VAL A O 1
ATOM 638 N N . LYS A 1 85 ? -25.259 26.328 -0.554 1.00 63.78 85 LYS A N 1
ATOM 639 C CA . LYS A 1 85 ? -25.310 26.195 -2.014 1.00 63.78 85 LYS A CA 1
ATOM 640 C C . LYS A 1 85 ? -25.374 24.708 -2.361 1.00 63.78 85 LYS A C 1
ATOM 642 O O . LYS A 1 85 ? -25.098 23.852 -1.527 1.00 63.78 85 LYS A O 1
ATOM 647 N N . LYS A 1 86 ? -25.750 24.375 -3.598 1.00 64.12 86 LYS A N 1
ATOM 648 C CA . LYS A 1 86 ? -25.815 22.978 -4.055 1.00 64.12 86 LYS A CA 1
ATOM 649 C C . LYS A 1 86 ? -24.459 22.292 -3.816 1.00 64.12 86 LYS A C 1
ATOM 651 O O . LYS A 1 86 ? -23.486 22.648 -4.471 1.00 64.12 86 LYS A O 1
ATOM 656 N N . ASN A 1 87 ? -24.431 21.339 -2.884 1.00 64.31 87 ASN A N 1
ATOM 657 C CA . ASN A 1 87 ? -23.259 20.566 -2.454 1.00 64.31 87 ASN A CA 1
ATOM 658 C C . ASN A 1 87 ? -22.132 21.379 -1.788 1.00 64.31 87 ASN A C 1
ATOM 660 O O . ASN A 1 87 ? -21.000 20.912 -1.749 1.00 64.31 87 ASN A O 1
ATOM 664 N N . ALA A 1 88 ? -22.413 22.571 -1.256 1.00 65.69 88 ALA A N 1
ATOM 665 C CA . ALA A 1 88 ? -21.433 23.326 -0.483 1.00 65.69 88 ALA A CA 1
ATOM 666 C C . ALA A 1 88 ? -22.094 24.116 0.650 1.00 65.69 88 ALA A C 1
ATOM 668 O O . ALA A 1 88 ? -23.126 24.759 0.444 1.00 65.69 88 ALA A O 1
ATOM 669 N N . THR A 1 89 ? -21.468 24.123 1.824 1.00 66.88 89 THR A N 1
ATOM 670 C CA . THR A 1 89 ? -21.936 24.906 2.976 1.00 66.88 89 THR A CA 1
ATOM 671 C C . THR A 1 89 ? -20.866 25.907 3.375 1.00 66.88 89 THR A C 1
ATOM 673 O O . THR A 1 89 ? -19.724 25.531 3.628 1.00 66.88 89 THR A O 1
ATOM 676 N N . THR A 1 90 ? -21.238 27.183 3.437 1.00 69.38 90 THR A N 1
ATOM 677 C CA . THR A 1 90 ? -20.375 28.263 3.911 1.00 69.38 90 THR A CA 1
ATOM 678 C C . THR A 1 90 ? -20.869 28.742 5.269 1.00 69.38 90 THR A C 1
ATOM 680 O O . THR A 1 90 ? -22.010 29.194 5.389 1.00 69.38 90 THR A O 1
ATOM 683 N N . PHE A 1 91 ? -19.997 28.696 6.270 1.00 66.25 91 PHE A N 1
ATOM 684 C CA . PHE A 1 91 ? -20.224 29.318 7.570 1.00 66.25 91 PHE A CA 1
ATOM 685 C C . PHE A 1 91 ? -19.435 30.619 7.639 1.00 66.25 91 PHE A C 1
ATOM 687 O O . PHE A 1 91 ? -18.245 30.641 7.321 1.00 66.25 91 PHE A O 1
ATOM 694 N N . SER A 1 92 ? -20.111 31.690 8.040 1.00 64.62 92 SER A N 1
ATOM 695 C CA . SER A 1 92 ? -19.533 33.017 8.207 1.00 64.62 92 SER A CA 1
ATOM 696 C C . SER A 1 92 ? -19.717 33.473 9.646 1.00 64.62 92 SER A C 1
ATOM 698 O O . SER A 1 92 ? -20.837 33.450 10.152 1.00 64.62 92 SER A O 1
ATOM 700 N N . TYR A 1 93 ? -18.654 33.930 10.293 1.00 65.25 93 TYR A N 1
ATOM 70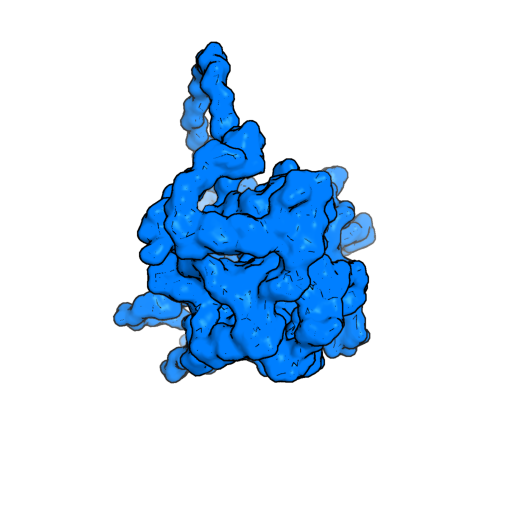1 C CA . TYR A 1 93 ? -18.735 34.567 11.606 1.00 65.25 93 TYR A CA 1
ATOM 702 C C . TYR A 1 93 ? -18.010 35.906 11.568 1.00 65.25 93 TYR A C 1
ATOM 704 O O . TYR A 1 93 ? -16.906 35.981 11.031 1.00 65.25 93 TYR A O 1
ATOM 712 N N . ALA A 1 94 ? -18.646 36.936 12.120 1.00 59.72 94 ALA A N 1
ATOM 713 C CA . ALA A 1 94 ? -18.078 38.267 12.258 1.00 59.72 94 ALA A CA 1
ATOM 714 C C . ALA A 1 94 ? -17.948 38.569 13.748 1.00 59.72 94 ALA A C 1
ATOM 716 O O . ALA A 1 94 ? -18.941 38.522 14.472 1.00 59.72 94 ALA A O 1
ATOM 717 N N . GLU A 1 95 ? -16.737 38.869 14.198 1.00 59.75 95 GLU A N 1
ATOM 718 C CA . GLU A 1 95 ? -16.497 39.267 15.581 1.00 59.75 95 GLU A CA 1
ATOM 719 C C . GLU A 1 95 ? -16.635 40.793 15.706 1.00 59.75 95 GLU A C 1
ATOM 721 O O . GLU A 1 95 ? -15.998 41.546 14.964 1.00 59.75 95 GLU A O 1
ATOM 726 N N . GLU A 1 96 ? -17.486 41.258 16.624 1.00 55.16 96 GLU A N 1
ATOM 727 C CA . GLU A 1 96 ? -17.547 42.666 17.028 1.00 55.16 96 GLU A CA 1
ATOM 728 C C . GLU A 1 96 ? -16.618 42.868 18.230 1.00 55.16 96 GLU A C 1
ATOM 730 O O . GLU A 1 96 ? -17.045 42.772 19.377 1.00 55.16 96 GLU A O 1
ATOM 735 N N . ASP A 1 97 ? -15.334 43.129 17.980 1.00 54.59 97 ASP A N 1
ATOM 736 C CA . ASP A 1 97 ? -14.434 43.633 19.020 1.00 54.59 97 ASP A CA 1
ATOM 737 C C . ASP A 1 97 ? -14.290 45.154 18.854 1.00 54.59 97 ASP A C 1
ATOM 739 O O . ASP A 1 97 ? -13.907 45.645 17.791 1.00 54.59 97 ASP A O 1
ATOM 743 N N . HIS A 1 98 ? -14.625 45.926 19.892 1.00 51.22 98 HIS A N 1
ATOM 744 C CA . HIS A 1 98 ? -14.770 47.390 19.820 1.00 51.22 98 HIS A CA 1
ATOM 745 C C . HIS A 1 98 ? -13.457 48.158 19.563 1.00 51.22 98 HIS A C 1
ATOM 747 O O . HIS A 1 98 ? -13.491 49.383 19.458 1.00 51.22 98 HIS A O 1
ATOM 753 N N . ASN A 1 99 ? -12.318 47.467 19.439 1.00 51.91 99 ASN A N 1
ATOM 754 C CA . ASN A 1 99 ? -10.997 48.066 19.230 1.00 51.91 99 ASN A CA 1
ATOM 755 C C . ASN A 1 99 ? -10.158 47.420 18.107 1.00 51.91 99 ASN A C 1
ATOM 757 O O . ASN A 1 99 ? -9.009 47.822 17.930 1.00 51.91 99 ASN A O 1
ATOM 761 N N . GLU A 1 100 ? -10.689 46.471 17.326 1.00 48.72 100 GLU A N 1
ATOM 762 C CA . GLU A 1 100 ? -9.972 45.880 16.182 1.00 48.72 100 GLU A CA 1
ATOM 763 C C . GLU A 1 100 ? -10.807 45.853 14.896 1.00 48.72 100 GLU A C 1
ATOM 765 O O . GLU A 1 100 ? -12.038 45.876 14.948 1.00 48.72 100 GLU A O 1
ATOM 770 N N . PRO A 1 101 ? -10.161 45.850 13.713 1.00 52.97 101 PRO A N 1
ATOM 771 C CA . PRO A 1 101 ? -10.878 45.718 12.455 1.00 52.97 101 PRO A CA 1
ATOM 772 C C . PRO A 1 101 ? -11.683 44.416 12.440 1.00 52.97 101 PRO A C 1
ATOM 774 O O . PRO A 1 101 ? -11.171 43.351 12.783 1.00 52.97 101 PRO A O 1
ATOM 777 N N . ARG A 1 102 ? -12.943 44.517 12.004 1.00 54.66 102 ARG A N 1
ATOM 778 C CA . ARG A 1 102 ? -13.855 43.385 11.816 1.00 54.66 102 ARG A CA 1
ATOM 779 C C . ARG A 1 102 ? -13.161 42.286 11.009 1.00 54.66 102 ARG A C 1
ATOM 781 O O . ARG A 1 102 ? -12.827 42.496 9.842 1.00 54.66 102 ARG A O 1
ATOM 788 N N . GLN A 1 103 ? -12.963 41.128 11.631 1.00 55.31 103 GLN A N 1
ATOM 789 C CA . GLN A 1 103 ? -12.398 39.955 10.979 1.00 55.31 103 GLN A CA 1
ATOM 790 C C . GLN A 1 103 ? -13.528 38.972 10.679 1.00 55.31 103 GLN A C 1
ATOM 792 O O . GLN A 1 103 ? -14.160 38.434 11.588 1.00 55.31 103 GLN A O 1
ATOM 797 N N . ASP A 1 104 ? -13.798 38.776 9.390 1.00 58.41 104 ASP A N 1
ATOM 798 C CA . ASP A 1 104 ? -14.799 37.823 8.927 1.00 58.41 104 ASP A CA 1
ATOM 799 C C . ASP A 1 104 ? -14.117 36.477 8.642 1.00 58.41 104 ASP A C 1
ATOM 801 O O . ASP A 1 104 ? -13.172 36.387 7.853 1.00 58.41 104 ASP A O 1
ATOM 805 N N . TYR A 1 105 ? -14.602 35.416 9.285 1.00 59.03 105 TYR A N 1
ATOM 806 C CA . TYR A 1 105 ? -14.142 34.051 9.044 1.00 59.03 105 TYR A CA 1
ATOM 807 C C . TYR A 1 105 ? -15.122 33.343 8.124 1.00 59.03 105 TYR A C 1
ATOM 809 O O . TYR A 1 105 ? -16.293 33.198 8.472 1.00 59.03 105 TYR A O 1
ATOM 817 N N . HIS A 1 106 ? -14.637 32.862 6.980 1.00 63.16 106 HIS A N 1
ATOM 818 C CA . HIS A 1 106 ? -15.426 32.070 6.043 1.00 63.16 106 HIS A CA 1
ATOM 819 C C . HIS A 1 106 ? -14.860 30.658 5.935 1.00 63.16 106 HIS A C 1
ATOM 821 O O . HIS A 1 106 ? -13.768 30.463 5.401 1.00 63.16 106 HIS A O 1
ATOM 827 N N . LEU A 1 107 ? -15.622 29.673 6.407 1.00 61.34 107 LEU A N 1
ATOM 828 C CA . LEU A 1 107 ? -15.316 28.258 6.218 1.00 61.34 107 LEU A CA 1
ATOM 829 C C . LEU A 1 107 ? -16.224 27.688 5.136 1.00 61.34 107 LEU A C 1
ATOM 831 O O . LEU A 1 107 ? -17.443 27.651 5.304 1.00 61.34 107 LEU A O 1
ATOM 835 N N . ASN A 1 108 ? -15.627 27.256 4.027 1.00 64.44 108 ASN A N 1
ATOM 836 C CA . ASN A 1 108 ? -16.330 26.610 2.926 1.00 64.44 108 ASN A CA 1
ATOM 837 C C . ASN A 1 108 ? -16.093 25.104 2.978 1.00 64.44 108 ASN A C 1
ATOM 839 O O . ASN A 1 108 ? -14.947 24.654 2.920 1.00 64.44 108 ASN A O 1
ATOM 843 N N . PHE A 1 109 ? -17.186 24.352 3.031 1.00 64.94 109 PHE A N 1
ATOM 844 C CA . PHE A 1 109 ? -17.204 22.899 2.968 1.00 64.94 109 PHE A CA 1
ATOM 845 C C . PHE A 1 109 ? -17.707 22.465 1.597 1.00 64.94 109 PHE A C 1
ATOM 847 O O . PHE A 1 109 ? -18.836 22.802 1.236 1.00 64.94 109 PHE A O 1
ATOM 854 N N . ASP A 1 110 ? -16.883 21.734 0.848 1.00 66.69 110 ASP A N 1
ATOM 855 C CA . ASP A 1 110 ? -17.247 21.157 -0.448 1.00 66.69 110 ASP A CA 1
ATOM 856 C C . ASP A 1 110 ? -17.643 19.678 -0.296 1.00 66.69 110 ASP A C 1
ATOM 858 O O . ASP A 1 110 ? -16.855 18.843 0.163 1.00 66.69 110 ASP A O 1
ATOM 862 N N . TYR A 1 111 ? -18.880 19.378 -0.699 1.00 65.69 111 TYR A N 1
ATOM 863 C CA . TYR A 1 111 ? -19.525 18.064 -0.690 1.00 65.69 111 TYR A CA 1
ATOM 864 C C . TYR A 1 111 ? -19.772 17.523 -2.109 1.00 65.69 111 TYR A C 1
ATOM 866 O O . TYR A 1 111 ? -20.531 16.571 -2.295 1.00 65.69 111 TYR A O 1
ATOM 874 N N . SER A 1 112 ? -19.187 18.129 -3.144 1.00 59.47 112 SER A N 1
ATOM 875 C CA . SER A 1 112 ? -19.395 17.725 -4.541 1.00 59.47 112 SER A CA 1
ATOM 876 C C . SER A 1 112 ? -18.955 16.283 -4.840 1.00 59.47 112 SER A C 1
ATOM 878 O O . SER A 1 112 ? -19.539 15.645 -5.716 1.00 59.47 112 SER A O 1
ATOM 880 N N . ASP A 1 113 ? -18.024 15.742 -4.049 1.00 57.94 113 ASP A N 1
ATOM 881 C CA . ASP A 1 113 ? -17.441 14.402 -4.203 1.00 57.94 113 ASP A CA 1
ATOM 882 C C . ASP A 1 113 ? -18.073 13.308 -3.312 1.00 57.94 113 ASP A C 1
ATOM 884 O O . ASP A 1 113 ? -17.499 12.229 -3.155 1.00 57.94 113 ASP A O 1
ATOM 888 N N . LEU A 1 114 ? -19.273 13.527 -2.756 1.00 58.25 114 LEU A N 1
ATOM 889 C CA . LEU A 1 114 ? -19.985 12.530 -1.926 1.00 58.25 114 LEU A CA 1
ATOM 890 C C . LEU A 1 114 ? -20.298 11.202 -2.645 1.00 58.25 114 LEU A C 1
ATOM 892 O O . LEU A 1 114 ? -20.673 10.230 -1.999 1.00 58.25 114 LEU A O 1
ATOM 896 N N . ALA A 1 115 ? -20.163 11.141 -3.973 1.00 61.88 115 ALA A N 1
ATOM 897 C CA . ALA A 1 115 ? -20.408 9.928 -4.755 1.00 61.88 115 ALA A CA 1
ATOM 898 C C . ALA A 1 115 ? -19.321 8.853 -4.586 1.00 61.88 115 ALA A C 1
ATOM 900 O O . ALA A 1 115 ? -19.460 7.756 -5.128 1.00 61.88 115 ALA A O 1
ATOM 901 N N . LYS A 1 116 ? -18.224 9.172 -3.894 1.00 77.19 116 LYS A N 1
ATOM 902 C CA . LYS A 1 116 ? -17.136 8.237 -3.650 1.00 77.19 116 LYS A CA 1
ATOM 903 C C . LYS A 1 116 ? -17.028 7.913 -2.170 1.00 77.19 116 LYS A C 1
ATOM 905 O O . LYS A 1 116 ? -17.159 8.794 -1.320 1.00 77.19 116 LYS A O 1
ATOM 910 N N . SER A 1 117 ? -16.696 6.660 -1.901 1.00 88.69 117 SER A N 1
ATOM 911 C CA . SER A 1 117 ? -16.558 6.140 -0.552 1.00 88.69 117 SER A CA 1
ATOM 912 C C . SER A 1 117 ? -15.180 5.531 -0.327 1.00 88.69 117 SER A C 1
ATOM 914 O O . SER A 1 117 ? -14.507 5.094 -1.268 1.00 88.69 117 SER A O 1
ATOM 916 N N . PHE A 1 118 ? -14.776 5.506 0.934 1.00 93.25 118 PHE A N 1
ATOM 917 C CA . PHE A 1 118 ? -13.720 4.645 1.442 1.00 93.25 118 PHE A CA 1
ATOM 918 C C . PHE A 1 118 ? -14.350 3.550 2.304 1.00 93.25 118 PHE A C 1
ATOM 920 O O . PHE A 1 118 ? -15.518 3.631 2.687 1.00 93.25 118 PHE A O 1
ATOM 927 N N . TYR A 1 119 ? -13.576 2.517 2.596 1.00 97.00 119 TYR A N 1
ATOM 928 C CA . TYR A 1 119 ? -14.029 1.370 3.366 1.00 97.00 119 TYR A CA 1
ATOM 929 C C . TYR A 1 119 ? -13.241 1.268 4.661 1.00 97.00 119 TYR A C 1
ATOM 931 O O . TYR A 1 119 ? -12.056 1.592 4.694 1.00 97.00 119 TYR A O 1
ATOM 939 N N . HIS A 1 120 ? -13.877 0.782 5.714 1.00 97.06 120 HIS A N 1
ATOM 940 C CA . HIS A 1 120 ? -13.185 0.386 6.931 1.00 97.06 120 HIS A CA 1
ATOM 941 C C . HIS A 1 120 ? -13.922 -0.771 7.604 1.00 97.06 120 HIS A C 1
ATOM 943 O O . HIS A 1 120 ? -15.130 -0.931 7.441 1.00 97.06 120 HIS A O 1
ATOM 949 N N . PHE A 1 121 ? -13.202 -1.590 8.357 1.00 97.69 121 PHE A N 1
ATOM 950 C CA . PHE A 1 121 ? -13.788 -2.567 9.259 1.00 97.69 121 PHE A CA 1
ATOM 951 C C . PHE A 1 121 ? -14.116 -1.897 10.595 1.00 97.69 121 PHE A C 1
ATOM 953 O O . PHE A 1 121 ? -13.232 -1.318 11.234 1.00 97.69 121 PHE A O 1
ATOM 960 N N . ASP A 1 122 ? -15.379 -1.970 11.002 1.00 96.56 122 ASP A N 1
ATOM 961 C CA . ASP A 1 122 ? -15.854 -1.537 12.311 1.00 96.56 122 ASP A CA 1
ATOM 962 C C . ASP A 1 122 ? -15.727 -2.707 13.294 1.00 96.56 122 ASP A C 1
ATOM 964 O O . ASP A 1 122 ? -16.382 -3.739 13.149 1.00 96.56 122 ASP A O 1
ATOM 968 N N . PHE A 1 123 ? -14.863 -2.549 14.297 1.00 94.50 123 PHE A N 1
ATOM 969 C CA . PHE A 1 123 ? -14.601 -3.579 15.303 1.00 94.50 123 PHE A CA 1
ATOM 970 C C . PHE A 1 123 ? -15.680 -3.699 16.382 1.00 94.50 123 PHE A C 1
ATOM 972 O O . PHE A 1 123 ? -15.683 -4.700 17.094 1.00 94.50 123 PHE A O 1
ATOM 979 N N . ALA A 1 124 ? -16.535 -2.692 16.563 1.00 93.75 124 ALA A N 1
ATOM 980 C CA . ALA A 1 124 ? -17.656 -2.769 17.497 1.00 93.75 124 ALA A CA 1
ATOM 981 C C . ALA A 1 124 ? -18.828 -3.529 16.866 1.00 93.75 124 ALA A C 1
ATOM 983 O O . ALA A 1 124 ? -19.495 -4.314 17.531 1.00 93.75 124 ALA A O 1
ATOM 984 N N . GLU A 1 125 ? -19.035 -3.310 15.570 1.00 94.56 125 GLU A N 1
ATOM 985 C CA . GLU A 1 125 ? -20.112 -3.918 14.787 1.00 94.56 125 GLU A CA 1
ATOM 986 C C . GLU A 1 125 ? -19.690 -5.205 14.057 1.00 94.56 125 GLU A C 1
ATOM 988 O O . GLU A 1 125 ? -20.524 -5.848 13.420 1.00 94.56 125 GLU A O 1
ATOM 993 N N . GLU A 1 126 ? -18.399 -5.543 14.103 1.00 95.06 126 GLU A N 1
ATOM 994 C CA . GLU A 1 126 ? -17.765 -6.680 13.420 1.00 95.06 126 GLU A CA 1
ATOM 995 C C . GLU A 1 126 ? -18.123 -6.774 11.926 1.00 95.06 126 GLU A C 1
ATOM 997 O O . GLU A 1 126 ? -18.368 -7.852 11.377 1.00 95.06 126 GLU A O 1
ATOM 1002 N N . LYS A 1 127 ? -18.163 -5.625 11.241 1.00 96.19 127 LYS A N 1
ATOM 1003 C CA . LYS A 1 127 ? -18.580 -5.546 9.836 1.00 96.19 127 LYS A CA 1
ATOM 1004 C C . LYS A 1 127 ? -17.791 -4.516 9.044 1.00 96.19 127 LYS A C 1
ATOM 1006 O O . LYS A 1 127 ? -17.291 -3.528 9.571 1.00 96.19 127 LYS A O 1
ATOM 1011 N N . TRP A 1 128 ? -17.747 -4.728 7.736 1.00 97.56 128 TRP A N 1
ATOM 1012 C CA . TRP A 1 128 ? -17.231 -3.744 6.794 1.00 97.56 128 TRP A CA 1
ATOM 1013 C C . TRP A 1 128 ? -18.244 -2.625 6.567 1.00 97.56 128 TRP A C 1
ATOM 1015 O O . TRP A 1 128 ? -19.427 -2.878 6.328 1.00 97.56 128 TRP A O 1
ATOM 1025 N N . VAL A 1 129 ? -17.760 -1.390 6.617 1.00 95.88 129 VAL A N 1
ATOM 1026 C CA . VAL A 1 129 ? -18.537 -0.168 6.453 1.00 95.88 129 VAL A CA 1
ATOM 1027 C C . VAL A 1 129 ? -17.986 0.610 5.265 1.00 95.88 129 VAL A C 1
ATOM 1029 O O . VAL A 1 129 ? -16.787 0.864 5.158 1.00 95.88 129 VAL A O 1
ATOM 1032 N N . GLU A 1 130 ? -18.885 1.005 4.370 1.00 93.31 130 GLU A N 1
ATOM 1033 C CA . GLU A 1 130 ? -18.613 1.960 3.302 1.00 93.31 130 GLU A CA 1
ATOM 1034 C C . GLU A 1 130 ? -19.003 3.358 3.790 1.00 93.31 130 GLU A C 1
ATOM 1036 O O . GLU A 1 130 ? -20.127 3.573 4.241 1.00 93.31 130 GLU A O 1
ATOM 1041 N N . SER A 1 131 ? -18.068 4.305 3.749 1.00 88.69 131 SER A N 1
ATOM 1042 C CA . SER A 1 131 ? -18.258 5.662 4.264 1.00 88.69 131 SER A CA 1
ATOM 1043 C C . SER A 1 131 ? -17.922 6.715 3.218 1.00 88.69 131 SER A C 1
ATOM 1045 O O . SER A 1 131 ? -16.926 6.567 2.506 1.00 88.69 131 SER A O 1
ATOM 1047 N N . PRO A 1 132 ? -18.709 7.801 3.124 1.00 84.44 132 PRO A N 1
ATOM 1048 C CA . PRO A 1 132 ? -18.374 8.907 2.241 1.00 84.44 132 PRO A CA 1
ATOM 1049 C C . PRO A 1 132 ? -17.078 9.567 2.710 1.00 84.44 132 PRO A C 1
ATOM 1051 O O . PRO A 1 132 ? -16.812 9.661 3.910 1.00 84.44 132 PRO A O 1
ATOM 1054 N N . PHE A 1 133 ? -16.280 10.071 1.772 1.00 82.56 133 PHE A N 1
ATOM 1055 C CA . PHE A 1 133 ? -15.103 10.852 2.145 1.00 82.56 133 PHE A CA 1
ATOM 1056 C C . PHE A 1 133 ? -15.481 12.105 2.951 1.00 82.56 133 PHE A C 1
ATOM 1058 O O . PHE A 1 133 ? -16.510 12.729 2.666 1.00 82.56 133 PHE A O 1
ATOM 1065 N N . PRO A 1 134 ? -14.620 12.541 3.890 1.00 74.50 134 PRO A N 1
ATOM 1066 C CA . PRO A 1 134 ? -14.849 13.780 4.615 1.00 74.50 134 PRO A CA 1
ATOM 1067 C C . PRO A 1 134 ? -14.941 14.985 3.659 1.00 74.50 134 PRO A C 1
ATOM 1069 O O . PRO A 1 134 ? -14.290 14.991 2.609 1.00 74.50 134 PRO A O 1
ATOM 1072 N N . PRO A 1 135 ? -15.741 16.022 3.966 1.00 66.50 135 PRO A N 1
ATOM 1073 C CA . PRO A 1 135 ? -15.810 17.214 3.125 1.00 66.50 135 PRO A CA 1
ATOM 1074 C C . PRO A 1 135 ? -14.456 17.931 3.092 1.00 66.50 135 PRO A C 1
ATOM 1076 O O . PRO A 1 135 ? -13.701 17.904 4.067 1.00 66.50 135 PRO A O 1
ATOM 1079 N N . GLN A 1 136 ? -14.131 18.567 1.962 1.00 66.25 136 GLN A N 1
ATOM 1080 C CA . GLN A 1 136 ? -12.950 19.434 1.903 1.00 66.25 136 GLN A CA 1
ATOM 1081 C C . GLN A 1 136 ? -13.271 20.793 2.512 1.00 66.25 136 GLN A C 1
ATOM 1083 O O . GLN A 1 136 ? -14.359 21.324 2.301 1.00 66.25 136 GLN A O 1
ATOM 1088 N N . ILE A 1 137 ? -12.314 21.347 3.254 1.00 63.69 137 ILE A N 1
ATOM 1089 C CA . ILE A 1 137 ? -12.502 22.565 4.039 1.00 63.69 137 ILE A CA 1
ATOM 1090 C C . ILE A 1 137 ? -11.500 23.591 3.559 1.00 63.69 137 ILE A C 1
ATOM 1092 O O . ILE A 1 137 ? -10.298 23.340 3.566 1.00 63.69 137 ILE A O 1
ATOM 1096 N N . SER A 1 138 ? -12.000 24.753 3.158 1.00 60.16 138 SER A N 1
ATOM 1097 C CA . SER A 1 138 ? -11.169 25.910 2.841 1.00 60.16 138 SER A CA 1
ATOM 1098 C C . SER A 1 138 ? -11.559 27.089 3.721 1.00 60.16 138 SER A C 1
ATOM 1100 O O . SER A 1 138 ? -12.743 27.361 3.933 1.00 60.16 138 SER A O 1
ATOM 1102 N N . VAL A 1 139 ? -10.547 27.784 4.239 1.00 53.56 139 VAL A N 1
ATOM 1103 C CA . VAL A 1 139 ? -10.713 29.047 4.959 1.00 53.56 139 VAL A CA 1
ATOM 1104 C C . VAL A 1 139 ? -10.482 30.172 3.958 1.00 53.56 139 VAL A C 1
ATOM 1106 O O . VAL A 1 139 ? -9.384 30.294 3.419 1.00 53.56 139 VAL A O 1
ATOM 1109 N N . ALA A 1 140 ? -11.493 30.991 3.679 1.00 50.00 140 ALA A N 1
ATOM 1110 C CA . ALA A 1 140 ? -11.288 32.218 2.917 1.00 50.00 140 ALA A CA 1
ATOM 1111 C C . ALA A 1 140 ? -10.987 33.356 3.903 1.00 50.00 140 ALA A C 1
ATOM 1113 O O . ALA A 1 140 ? -11.892 33.892 4.537 1.00 50.00 140 ALA A O 1
ATOM 1114 N N . GLY A 1 141 ? -9.700 33.685 4.044 1.00 39.81 141 GLY A N 1
ATOM 1115 C CA . GLY A 1 141 ? -9.210 34.798 4.854 1.00 39.81 141 GLY A CA 1
ATOM 1116 C C . GLY A 1 141 ? -7.724 35.071 4.601 1.00 39.81 141 GLY A C 1
ATOM 1117 O O . GLY A 1 141 ? -6.876 34.315 5.054 1.00 39.81 141 GLY A O 1
ATOM 1118 N N . GLY A 1 142 ? -7.423 36.147 3.866 1.00 34.34 142 GLY A N 1
ATOM 1119 C CA . GLY A 1 142 ? -6.151 36.880 3.924 1.00 34.34 142 GLY A CA 1
ATOM 1120 C C . GLY A 1 142 ? -4.842 36.110 3.710 1.00 34.34 142 GLY A C 1
ATOM 1121 O O . GLY A 1 142 ? -3.971 36.163 4.570 1.00 34.34 142 GLY A O 1
ATOM 1122 N N . LEU A 1 143 ? -4.637 35.508 2.540 1.00 27.70 143 LEU A N 1
ATOM 1123 C CA . LEU A 1 143 ? -3.296 35.400 1.962 1.00 27.70 143 LEU A CA 1
ATOM 1124 C C . LEU A 1 143 ? -3.360 35.972 0.550 1.00 27.70 143 LEU A C 1
ATOM 1126 O O . LEU A 1 143 ? -4.249 35.635 -0.228 1.00 27.70 143 LEU A O 1
ATOM 1130 N N . VAL A 1 144 ? -2.455 36.913 0.293 1.00 25.09 144 VAL A N 1
ATOM 1131 C CA . VAL A 1 144 ? -2.248 37.596 -0.982 1.00 25.09 144 VAL A CA 1
ATOM 1132 C C . VAL A 1 144 ? -2.256 36.563 -2.107 1.00 25.09 144 VAL A C 1
ATOM 1134 O O . VAL A 1 144 ? -1.486 35.604 -2.064 1.00 25.09 144 VAL A O 1
ATOM 1137 N N . GLU A 1 145 ? -3.126 36.757 -3.102 1.00 23.34 145 GLU A N 1
ATOM 1138 C CA . GLU A 1 145 ? -2.947 36.128 -4.407 1.00 23.34 145 GLU A CA 1
ATOM 1139 C C . GLU A 1 145 ? -1.565 36.538 -4.912 1.00 23.34 145 GLU A C 1
ATOM 1141 O O . GLU A 1 145 ? -1.361 37.669 -5.364 1.00 23.34 145 GLU A O 1
ATOM 1146 N N . ASP A 1 146 ? -0.600 35.627 -4.814 1.00 23.64 146 ASP A N 1
ATOM 1147 C CA . ASP A 1 146 ? 0.640 35.774 -5.548 1.00 23.64 146 ASP A CA 1
ATOM 1148 C C . ASP A 1 146 ? 0.300 35.552 -7.023 1.00 23.64 146 ASP A C 1
ATOM 1150 O O . ASP A 1 146 ? 0.198 34.436 -7.534 1.00 23.64 146 ASP A O 1
ATOM 1154 N N . SER A 1 147 ? 0.011 36.665 -7.690 1.00 32.06 147 SER A N 1
ATOM 1155 C CA . SER A 1 147 ? -0.198 36.759 -9.127 1.00 32.06 147 SER A CA 1
ATOM 1156 C C . SER A 1 147 ? 1.135 36.567 -9.853 1.00 32.06 147 SER A C 1
ATOM 1158 O O . SER A 1 147 ? 1.644 37.455 -10.534 1.00 32.06 147 SER A O 1
ATOM 1160 N N . THR A 1 148 ? 1.721 35.375 -9.749 1.00 28.78 148 THR A N 1
ATOM 1161 C CA . THR A 1 148 ? 2.922 35.020 -10.501 1.00 28.78 148 THR A CA 1
ATOM 1162 C C . THR A 1 148 ? 2.569 34.344 -11.825 1.00 28.78 148 THR A C 1
ATOM 1164 O O . THR A 1 148 ? 2.461 33.133 -11.978 1.00 28.78 148 THR A O 1
ATOM 1167 N N . THR A 1 149 ? 2.525 35.197 -12.849 1.00 29.89 149 THR A N 1
ATOM 1168 C CA . THR A 1 149 ? 2.975 34.939 -14.229 1.00 29.89 149 THR A CA 1
ATOM 1169 C C . THR A 1 149 ? 2.185 33.954 -15.103 1.00 29.89 149 THR A C 1
ATOM 1171 O O . THR A 1 149 ? 2.447 32.755 -15.176 1.00 29.89 149 THR A O 1
ATOM 1174 N N . SER A 1 150 ? 1.329 34.519 -15.965 1.00 30.55 150 SER A N 1
ATOM 1175 C CA . SER A 1 150 ? 0.935 33.876 -17.220 1.00 30.55 150 SER A CA 1
ATOM 1176 C C . SER A 1 150 ? 2.131 33.838 -18.186 1.00 30.55 150 SER A C 1
ATOM 1178 O O . SER A 1 150 ? 2.373 34.774 -18.954 1.00 30.55 150 SER A O 1
ATOM 1180 N N . ALA A 1 151 ? 2.899 32.753 -18.175 1.00 33.59 151 ALA A N 1
ATOM 1181 C CA . ALA A 1 151 ? 3.850 32.484 -19.246 1.00 33.59 151 ALA A CA 1
ATOM 1182 C C . ALA A 1 151 ? 3.086 31.991 -20.489 1.00 33.59 151 ALA A C 1
ATOM 1184 O O . ALA A 1 151 ? 2.499 30.906 -20.499 1.00 33.59 151 ALA A O 1
ATOM 1185 N N . LYS A 1 152 ? 3.093 32.799 -21.557 1.00 33.88 152 LYS A N 1
ATOM 1186 C CA . LYS A 1 152 ? 2.666 32.395 -22.906 1.00 33.88 152 LYS A CA 1
ATOM 1187 C C . LYS A 1 152 ? 3.438 31.136 -23.315 1.00 33.88 152 LYS A C 1
ATOM 1189 O O . LYS A 1 152 ? 4.636 31.200 -23.574 1.00 33.88 152 LYS A O 1
ATOM 1194 N N . ARG A 1 153 ? 2.743 29.999 -23.411 1.00 33.88 153 ARG A N 1
ATOM 1195 C CA . ARG A 1 153 ? 3.272 28.770 -24.017 1.00 33.88 153 ARG A CA 1
ATOM 1196 C C . ARG A 1 153 ? 3.472 28.993 -25.515 1.00 33.88 153 ARG A C 1
ATOM 1198 O O . ARG A 1 153 ? 2.516 28.974 -26.285 1.00 33.88 153 ARG A O 1
ATOM 1205 N N . THR A 1 154 ? 4.718 29.177 -25.928 1.00 35.56 154 THR A N 1
ATOM 1206 C CA . THR A 1 154 ? 5.143 28.941 -27.307 1.00 35.56 154 THR A CA 1
ATOM 1207 C C . THR A 1 154 ? 5.169 27.432 -27.545 1.00 35.56 154 THR A C 1
ATOM 1209 O O . THR A 1 154 ? 5.843 26.677 -26.846 1.00 35.56 154 THR A O 1
ATOM 1212 N N . SER A 1 155 ? 4.367 26.968 -28.502 1.00 42.28 155 SER A N 1
ATOM 1213 C CA . SER A 1 155 ? 4.284 25.560 -28.874 1.00 42.28 155 SER A CA 1
ATOM 1214 C C . SER A 1 155 ? 5.505 25.159 -29.699 1.00 42.28 155 SER A C 1
ATOM 1216 O O . SER A 1 155 ? 5.533 25.330 -30.918 1.00 42.28 155 SER A O 1
ATOM 1218 N N . THR A 1 156 ? 6.501 24.570 -29.052 1.00 39.09 156 THR A N 1
ATOM 1219 C CA . THR A 1 156 ? 7.405 23.634 -29.719 1.00 39.09 156 THR A CA 1
ATOM 1220 C C . THR A 1 156 ? 7.018 22.228 -29.278 1.00 39.09 156 THR A C 1
ATOM 1222 O O . THR A 1 156 ? 7.028 21.888 -28.096 1.00 39.09 156 THR A O 1
ATOM 1225 N N . SER A 1 157 ? 6.599 21.417 -30.250 1.00 44.19 157 SER A N 1
ATOM 1226 C CA . SER A 1 157 ? 6.247 20.005 -30.092 1.00 44.19 157 SER A CA 1
ATOM 1227 C C . SER A 1 157 ? 7.496 19.187 -29.732 1.00 44.19 157 SER A C 1
ATOM 1229 O O . SER A 1 157 ? 8.024 18.434 -30.549 1.00 44.19 157 SER A O 1
ATOM 1231 N N . SER A 1 158 ? 7.980 19.321 -28.498 1.00 49.78 158 SER A N 1
ATOM 1232 C CA . SER A 1 158 ? 8.745 18.256 -27.863 1.00 49.78 158 SER A CA 1
ATOM 1233 C C . SER A 1 158 ? 7.733 17.266 -27.297 1.00 49.78 158 SER A C 1
ATOM 1235 O O . SER A 1 158 ? 6.779 17.638 -26.612 1.00 49.78 158 SER A O 1
ATOM 1237 N N . ARG A 1 159 ? 7.873 15.992 -27.656 1.00 52.19 159 ARG A N 1
ATOM 1238 C CA . ARG A 1 159 ? 7.039 14.912 -27.128 1.00 52.19 159 ARG A CA 1
ATOM 1239 C C . ARG A 1 159 ? 7.291 14.865 -25.615 1.00 52.19 159 ARG A C 1
ATOM 1241 O O . ARG A 1 159 ? 8.322 14.344 -25.201 1.00 52.19 159 ARG A O 1
ATOM 1248 N N . MET A 1 160 ? 6.429 15.492 -24.807 1.00 57.06 160 MET A N 1
ATOM 1249 C CA . MET A 1 160 ? 6.615 15.524 -23.352 1.00 57.06 160 MET A CA 1
ATOM 1250 C C . MET A 1 160 ? 6.678 14.084 -22.839 1.00 57.06 160 MET A C 1
ATOM 1252 O O . MET A 1 160 ? 5.794 13.278 -23.140 1.00 57.06 160 MET A O 1
ATOM 1256 N N . ASN A 1 161 ? 7.750 13.748 -22.118 1.00 69.88 161 ASN A N 1
ATOM 1257 C CA . ASN A 1 161 ? 7.906 12.413 -21.547 1.00 69.88 161 ASN A CA 1
ATOM 1258 C C . ASN A 1 161 ? 6.770 12.157 -20.560 1.00 69.88 161 ASN A C 1
ATOM 1260 O O . ASN A 1 161 ? 6.373 13.058 -19.817 1.00 69.88 161 ASN A O 1
ATOM 1264 N N . LYS A 1 162 ? 6.260 10.927 -20.542 1.00 80.75 162 LYS A N 1
ATOM 1265 C CA . LYS A 1 162 ? 5.258 10.543 -19.552 1.00 80.75 162 LYS A CA 1
ATOM 1266 C C . LYS A 1 162 ? 5.920 10.396 -18.180 1.00 80.75 162 LYS A C 1
ATOM 1268 O O . LYS A 1 162 ? 7.046 9.911 -18.082 1.00 80.75 162 LYS A O 1
ATOM 1273 N N . THR A 1 163 ? 5.206 10.832 -17.151 1.00 84.94 163 THR A N 1
ATOM 1274 C CA . THR A 1 163 ? 5.669 10.890 -15.759 1.00 84.94 163 THR A CA 1
ATOM 1275 C C . THR A 1 163 ? 5.540 9.534 -15.065 1.00 84.94 163 THR A C 1
ATOM 1277 O O . THR A 1 163 ? 4.539 8.845 -15.261 1.00 84.94 163 THR A O 1
ATOM 1280 N N . THR A 1 164 ? 6.538 9.187 -14.254 1.00 90.56 164 THR A N 1
ATOM 1281 C CA . THR A 1 164 ? 6.509 8.130 -13.228 1.00 90.56 164 THR A CA 1
ATOM 1282 C C . THR A 1 164 ? 6.341 8.779 -11.855 1.00 90.56 164 THR A C 1
ATOM 1284 O O . THR A 1 164 ? 6.698 9.947 -11.698 1.00 90.56 164 THR A O 1
ATOM 1287 N N . TYR A 1 165 ? 5.786 8.053 -10.890 1.00 91.50 165 TYR A N 1
ATOM 1288 C CA . TYR A 1 165 ? 5.366 8.607 -9.600 1.00 91.50 165 TYR A CA 1
ATOM 1289 C C . TYR A 1 165 ? 6.125 8.022 -8.415 1.00 91.50 165 TYR A C 1
ATOM 1291 O O . TYR A 1 165 ? 6.394 8.767 -7.480 1.00 91.50 165 TYR A O 1
ATOM 1299 N N . SER A 1 166 ? 6.507 6.746 -8.485 1.00 91.19 166 SER A N 1
ATOM 1300 C CA . SER A 1 166 ? 7.203 6.046 -7.400 1.00 91.19 166 SER A CA 1
ATOM 1301 C C . SER A 1 166 ? 8.553 6.670 -7.031 1.00 91.19 166 SER A C 1
ATOM 1303 O O . SER A 1 166 ? 9.257 7.214 -7.890 1.00 91.19 166 SER A O 1
ATOM 1305 N N . GLN A 1 167 ? 8.937 6.543 -5.758 1.00 85.81 167 GLN A N 1
ATOM 1306 C CA . GLN A 1 167 ? 10.172 7.114 -5.213 1.00 85.81 167 GLN A CA 1
ATOM 1307 C C . GLN A 1 167 ? 11.432 6.570 -5.896 1.00 85.81 167 GLN A C 1
ATOM 1309 O O . GLN A 1 167 ? 12.311 7.339 -6.295 1.00 85.81 167 GLN A O 1
ATOM 1314 N N . PHE A 1 168 ? 11.498 5.252 -6.095 1.00 88.00 168 PHE A N 1
ATOM 1315 C CA . PHE A 1 168 ? 12.674 4.571 -6.642 1.00 88.00 168 PHE A CA 1
ATOM 1316 C C . PHE A 1 168 ? 12.441 3.979 -8.037 1.00 88.00 168 PHE A C 1
ATOM 1318 O O . PHE A 1 168 ? 13.279 3.249 -8.570 1.00 88.00 168 PHE A O 1
ATOM 1325 N N . GLY A 1 169 ? 11.327 4.328 -8.685 1.00 89.62 169 GLY A N 1
ATOM 1326 C CA . GLY A 1 169 ? 10.966 3.811 -10.003 1.00 89.62 169 GLY A CA 1
ATOM 1327 C C . GLY A 1 169 ? 10.311 2.427 -9.973 1.00 89.62 169 GLY A C 1
ATOM 1328 O O . GLY A 1 169 ? 10.282 1.760 -11.012 1.00 89.62 169 GLY A O 1
ATOM 1329 N N . GLN A 1 170 ? 9.789 1.990 -8.820 1.00 92.12 170 GLN A N 1
ATOM 1330 C CA . GLN A 1 170 ? 9.033 0.744 -8.676 1.00 92.12 170 GLN A CA 1
ATOM 1331 C C . GLN A 1 170 ? 7.908 0.633 -9.717 1.00 92.12 170 GLN A C 1
ATOM 1333 O O . GLN A 1 170 ? 7.809 -0.375 -10.414 1.00 92.12 170 GLN A O 1
ATOM 1338 N N . ASP A 1 171 ? 7.111 1.687 -9.904 1.00 94.31 171 ASP A N 1
ATOM 1339 C CA . ASP A 1 171 ? 5.978 1.700 -10.840 1.00 94.31 171 ASP A CA 1
ATOM 1340 C C . ASP A 1 171 ? 6.394 1.411 -12.299 1.00 94.31 171 ASP A C 1
ATOM 1342 O O . ASP A 1 171 ? 5.752 0.638 -13.021 1.00 94.31 171 ASP A O 1
ATOM 1346 N N . TRP A 1 172 ? 7.518 1.984 -12.729 1.00 93.06 172 TRP A N 1
ATOM 1347 C CA . TRP A 1 172 ? 8.118 1.748 -14.037 1.00 93.06 172 TRP A CA 1
ATOM 1348 C C . TRP A 1 172 ? 8.663 0.323 -14.161 1.00 93.06 172 TRP A C 1
ATOM 1350 O O . TRP A 1 172 ? 8.495 -0.329 -15.200 1.00 93.06 172 TRP A O 1
ATOM 1360 N N . LEU A 1 173 ? 9.315 -0.174 -13.108 1.00 90.44 173 LEU A N 1
ATOM 1361 C CA . LEU A 1 173 ? 9.887 -1.514 -13.078 1.00 90.44 173 LEU A CA 1
ATOM 1362 C C . LEU A 1 173 ? 8.799 -2.587 -13.130 1.00 90.44 173 LEU A C 1
ATOM 1364 O O . LEU A 1 173 ? 8.895 -3.488 -13.959 1.00 90.44 173 LEU A O 1
ATOM 1368 N N . VAL A 1 174 ? 7.752 -2.464 -12.312 1.00 93.12 174 VAL A N 1
ATOM 1369 C CA . VAL A 1 174 ? 6.600 -3.377 -12.271 1.00 93.12 174 VAL A CA 1
ATOM 1370 C C . VAL A 1 174 ? 5.983 -3.518 -13.658 1.00 93.12 174 VAL A C 1
ATOM 1372 O O . VAL A 1 174 ? 5.803 -4.636 -14.146 1.00 93.12 174 VAL A O 1
ATOM 1375 N N . GLN A 1 175 ? 5.725 -2.404 -14.352 1.00 92.69 175 GLN A N 1
ATOM 1376 C CA . GLN A 1 175 ? 5.202 -2.477 -15.717 1.00 92.69 175 GLN A CA 1
ATOM 1377 C C . GLN A 1 175 ? 6.184 -3.117 -16.685 1.00 92.69 175 GLN A C 1
ATOM 1379 O O . GLN A 1 175 ? 5.783 -3.896 -17.545 1.00 92.69 175 GLN A O 1
ATOM 1384 N N . THR A 1 176 ? 7.473 -2.826 -16.551 1.00 89.25 176 THR A N 1
ATOM 1385 C CA . THR A 1 176 ? 8.484 -3.430 -17.416 1.00 89.25 176 THR A CA 1
ATOM 1386 C C . THR A 1 176 ? 8.560 -4.949 -17.211 1.00 89.25 176 THR A C 1
ATOM 1388 O O . THR A 1 176 ? 8.590 -5.695 -18.189 1.00 89.25 176 THR A O 1
ATOM 1391 N N . LEU A 1 177 ? 8.500 -5.415 -15.960 1.00 86.06 177 LEU A N 1
ATOM 1392 C CA . LEU A 1 177 ? 8.468 -6.831 -15.581 1.00 86.06 177 LEU A CA 1
ATOM 1393 C C . LEU A 1 177 ? 7.230 -7.549 -16.123 1.00 86.06 177 LEU A C 1
ATOM 1395 O O . LEU A 1 177 ? 7.314 -8.683 -16.598 1.00 86.06 177 LEU A O 1
ATOM 1399 N N . LEU A 1 178 ? 6.089 -6.863 -16.099 1.00 89.25 178 LEU A N 1
ATOM 1400 C CA . LEU A 1 178 ? 4.799 -7.386 -16.541 1.00 89.25 178 LEU A CA 1
ATOM 1401 C C . LEU A 1 178 ? 4.479 -7.048 -18.000 1.00 89.25 178 LEU A C 1
ATOM 1403 O O . LEU A 1 178 ? 3.333 -7.179 -18.426 1.00 89.25 178 LEU A O 1
ATOM 1407 N N . ASN A 1 179 ? 5.485 -6.641 -18.781 1.00 88.31 179 ASN A N 1
ATOM 1408 C CA . ASN A 1 179 ? 5.364 -6.338 -20.207 1.00 88.31 179 ASN A CA 1
ATOM 1409 C C . ASN A 1 179 ? 4.220 -5.354 -20.523 1.00 88.31 179 ASN A C 1
ATOM 1411 O O . ASN A 1 179 ? 3.430 -5.555 -21.449 1.00 88.31 179 ASN A O 1
ATOM 1415 N N . CYS A 1 180 ? 4.132 -4.285 -19.732 1.00 91.69 180 CYS A N 1
ATOM 1416 C CA . CYS A 1 180 ? 3.159 -3.208 -19.866 1.00 91.69 180 CYS A CA 1
ATOM 1417 C C . CYS A 1 180 ? 1.713 -3.706 -19.796 1.00 91.69 180 CYS A C 1
ATOM 1419 O O . CYS A 1 180 ? 0.840 -3.239 -20.543 1.00 91.69 180 CYS A O 1
ATOM 1421 N N . LYS A 1 181 ? 1.483 -4.693 -18.920 1.00 92.81 181 LYS A N 1
ATOM 1422 C CA . LYS A 1 181 ? 0.182 -5.313 -18.693 1.00 92.81 181 LYS A CA 1
ATOM 1423 C C . LYS A 1 181 ? -0.888 -4.243 -18.501 1.00 92.81 181 LYS A C 1
ATOM 1425 O O . LYS A 1 181 ? -0.738 -3.318 -17.708 1.00 92.81 181 LYS A O 1
ATOM 1430 N N . GLN A 1 182 ? -1.996 -4.415 -19.210 1.00 96.12 182 GLN A N 1
ATOM 1431 C CA . GLN A 1 182 ? -3.209 -3.62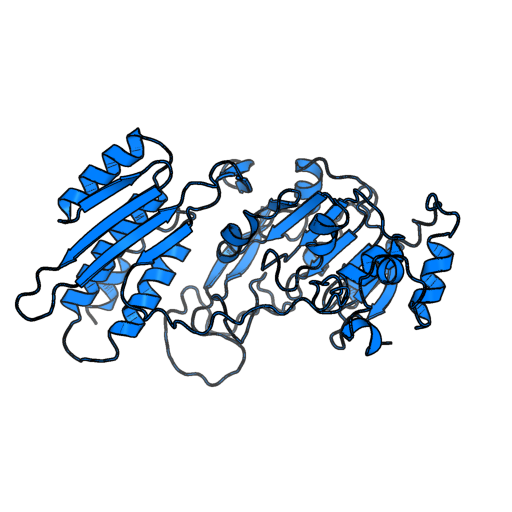5 -19.029 1.00 96.12 182 GLN A CA 1
ATOM 1432 C C . GLN A 1 182 ? -4.153 -4.337 -18.066 1.00 96.12 182 GLN A C 1
ATOM 1434 O O . GLN A 1 182 ? -4.160 -5.569 -18.013 1.00 96.12 182 GLN A O 1
ATOM 1439 N N . ASN A 1 183 ? -4.984 -3.566 -17.365 1.00 96.75 183 ASN A N 1
ATOM 1440 C CA . ASN A 1 183 ? -6.047 -4.086 -16.500 1.00 96.75 183 ASN A CA 1
ATOM 1441 C C . ASN A 1 183 ? -5.534 -5.088 -15.446 1.00 96.75 183 ASN A C 1
ATOM 1443 O O . ASN A 1 183 ? -6.168 -6.114 -15.200 1.00 96.75 183 ASN A O 1
ATOM 1447 N N . GLY A 1 184 ? -4.353 -4.832 -14.876 1.00 97.81 184 GLY A N 1
ATOM 1448 C CA . GLY A 1 184 ? -3.841 -5.621 -13.760 1.00 97.81 184 GLY A CA 1
ATOM 1449 C C . GLY A 1 184 ? -4.521 -5.270 -12.438 1.00 97.81 184 GLY A C 1
ATOM 1450 O O . GLY A 1 184 ? -5.323 -4.332 -12.368 1.00 97.81 184 GLY A O 1
ATOM 1451 N N . PHE A 1 185 ? -4.180 -6.027 -11.398 1.00 98.69 185 PHE A N 1
ATOM 1452 C CA . PHE A 1 185 ? -4.645 -5.770 -10.037 1.00 98.69 185 PHE A CA 1
ATOM 1453 C C . PHE A 1 185 ? -3.476 -5.493 -9.089 1.00 98.69 185 PHE A C 1
ATOM 1455 O O . PHE A 1 185 ? -2.518 -6.271 -9.068 1.00 98.69 185 PHE A O 1
ATOM 1462 N N . PHE A 1 186 ? -3.563 -4.418 -8.302 1.00 98.81 186 PHE A N 1
ATOM 1463 C CA . PHE A 1 186 ? -2.563 -4.086 -7.285 1.00 98.81 186 PHE A CA 1
ATOM 1464 C C . PHE A 1 186 ? -3.139 -4.020 -5.866 1.00 98.81 186 PHE A C 1
ATOM 1466 O O . PHE A 1 186 ? -4.323 -3.744 -5.668 1.00 98.81 186 PHE A O 1
ATOM 1473 N N . ILE A 1 187 ? -2.268 -4.225 -4.885 1.00 98.81 187 ILE A N 1
ATOM 1474 C CA . ILE A 1 187 ? -2.466 -3.798 -3.499 1.00 98.81 187 ILE A CA 1
ATOM 1475 C C . ILE A 1 187 ? -1.304 -2.858 -3.154 1.00 98.81 187 ILE A C 1
ATOM 1477 O O . ILE A 1 187 ? -0.157 -3.145 -3.485 1.00 98.81 187 ILE A O 1
ATOM 1481 N N . GLU A 1 188 ? -1.586 -1.719 -2.540 1.00 98.62 188 GLU A N 1
ATOM 1482 C CA . GLU A 1 188 ? -0.575 -0.787 -2.033 1.00 98.62 188 GLU A CA 1
ATOM 1483 C C . GLU A 1 188 ? -0.887 -0.530 -0.562 1.00 98.62 188 GLU A C 1
ATOM 1485 O O . GLU A 1 188 ? -1.916 0.068 -0.249 1.00 98.62 188 GLU A O 1
ATOM 1490 N N . LEU A 1 189 ? -0.051 -1.064 0.328 1.00 98.25 189 LEU A N 1
ATOM 1491 C CA . LEU A 1 189 ? -0.158 -0.888 1.772 1.00 98.25 189 LEU A CA 1
ATOM 1492 C C . LEU A 1 189 ? 0.881 0.129 2.239 1.00 98.25 189 LEU A C 1
ATOM 1494 O O . LEU A 1 189 ? 2.035 0.017 1.833 1.00 98.25 189 LEU A O 1
ATOM 1498 N N . GLY A 1 190 ? 0.427 1.097 3.042 1.00 93.69 190 GLY A N 1
ATOM 1499 C CA . GLY A 1 190 ? 1.155 2.340 3.306 1.00 93.69 190 GLY A CA 1
ATOM 1500 C C . GLY A 1 190 ? 1.085 3.281 2.116 1.00 93.69 190 GLY A C 1
ATOM 1501 O O . GLY A 1 190 ? 2.075 3.872 1.705 1.00 93.69 190 GLY A O 1
ATOM 1502 N N . SER A 1 191 ? -0.090 3.371 1.485 1.00 92.38 191 SER A N 1
ATOM 1503 C CA . SER A 1 191 ? -0.228 4.114 0.232 1.00 92.38 191 SER A CA 1
ATOM 1504 C C . SER A 1 191 ? -0.054 5.631 0.385 1.00 92.38 191 SER A C 1
ATOM 1506 O O . SER A 1 191 ? 0.132 6.307 -0.623 1.00 92.38 191 SER A O 1
ATOM 1508 N N . HIS A 1 192 ? -0.118 6.170 1.609 1.00 92.31 192 HIS A N 1
ATOM 1509 C CA . HIS A 1 192 ? 0.184 7.559 1.949 1.00 92.31 192 HIS A CA 1
ATOM 1510 C C . HIS A 1 192 ? -0.530 8.557 1.020 1.00 92.31 192 HIS A C 1
ATOM 1512 O O . HIS A 1 192 ? -1.756 8.504 0.863 1.00 92.31 192 HIS A O 1
ATOM 1518 N N . ASP A 1 193 ? 0.211 9.453 0.364 1.00 90.88 193 ASP A N 1
ATOM 1519 C CA . ASP A 1 193 ? -0.331 10.387 -0.614 1.00 90.88 193 ASP A CA 1
ATOM 1520 C C . ASP A 1 193 ? -0.816 9.648 -1.868 1.00 90.88 193 ASP A C 1
ATOM 1522 O O . ASP A 1 193 ? -0.112 8.865 -2.500 1.00 90.88 193 ASP A O 1
ATOM 1526 N N . ALA A 1 194 ? -2.037 9.967 -2.294 1.00 92.12 194 ALA A N 1
ATOM 1527 C CA . ALA A 1 194 ? -2.694 9.296 -3.408 1.00 92.12 194 ALA A CA 1
ATOM 1528 C C . ALA A 1 194 ? -1.990 9.443 -4.775 1.00 92.12 194 ALA A C 1
ATOM 1530 O O . ALA A 1 194 ? -2.434 8.827 -5.749 1.00 92.12 194 ALA A O 1
ATOM 1531 N N . THR A 1 195 ? -0.980 10.310 -4.908 1.00 90.62 195 THR A N 1
ATOM 1532 C CA . THR A 1 195 ? -0.254 10.579 -6.162 1.00 90.62 195 THR A CA 1
ATOM 1533 C C . THR A 1 195 ? 1.252 10.704 -5.972 1.00 90.62 195 THR A C 1
ATOM 1535 O O . THR A 1 195 ? 2.008 10.157 -6.775 1.00 90.62 195 THR A O 1
ATOM 1538 N N . LEU A 1 196 ? 1.691 11.485 -4.989 1.00 87.88 196 LEU A N 1
ATOM 1539 C CA . LEU A 1 196 ? 3.096 11.767 -4.735 1.00 87.88 196 LEU A CA 1
ATOM 1540 C C . LEU A 1 196 ? 3.772 10.513 -4.179 1.00 87.88 196 LEU A C 1
ATOM 1542 O O . LEU A 1 196 ? 3.299 9.945 -3.207 1.00 87.88 196 LEU A O 1
ATOM 1546 N N . LEU A 1 197 ? 4.867 10.083 -4.812 1.00 89.38 197 LEU A N 1
ATOM 1547 C CA . LEU A 1 197 ? 5.631 8.884 -4.438 1.00 89.38 197 LEU A CA 1
ATOM 1548 C C . LEU A 1 197 ? 4.852 7.556 -4.506 1.00 89.38 197 LEU A C 1
ATOM 1550 O O . LEU A 1 197 ? 5.437 6.512 -4.242 1.00 89.38 197 LEU A O 1
ATOM 1554 N N . SER A 1 198 ? 3.594 7.558 -4.963 1.00 94.19 198 SER A N 1
ATOM 1555 C CA . SER A 1 198 ? 2.789 6.338 -5.075 1.00 94.19 198 SER A CA 1
ATOM 1556 C C . SER A 1 198 ? 3.378 5.347 -6.080 1.00 94.19 198 SER A C 1
ATOM 1558 O O . SER A 1 198 ? 3.649 5.661 -7.248 1.00 94.19 198 SER A O 1
ATOM 1560 N N . ASN A 1 199 ? 3.464 4.100 -5.638 1.00 96.31 199 ASN A N 1
ATOM 1561 C CA . ASN A 1 199 ? 3.912 2.956 -6.410 1.00 96.31 199 ASN A CA 1
ATOM 1562 C C . ASN A 1 199 ? 2.836 2.421 -7.367 1.00 96.31 199 ASN A C 1
ATOM 1564 O O . ASN A 1 199 ? 3.153 1.708 -8.323 1.00 96.31 199 ASN A O 1
ATOM 1568 N N . SER A 1 200 ? 1.562 2.780 -7.168 1.00 97.94 200 SER A N 1
ATOM 1569 C CA . SER A 1 200 ? 0.454 2.275 -7.991 1.00 97.94 200 SER A CA 1
ATOM 1570 C C . SER A 1 200 ? -0.261 3.327 -8.848 1.00 97.94 200 SER A C 1
ATOM 1572 O O . SER A 1 200 ? -1.028 2.960 -9.747 1.00 97.94 200 SER A O 1
ATOM 1574 N N . PHE A 1 201 ? -0.022 4.629 -8.642 1.00 97.50 201 PHE A N 1
ATOM 1575 C CA . PHE A 1 201 ? -0.736 5.677 -9.384 1.00 97.50 201 PHE A CA 1
ATOM 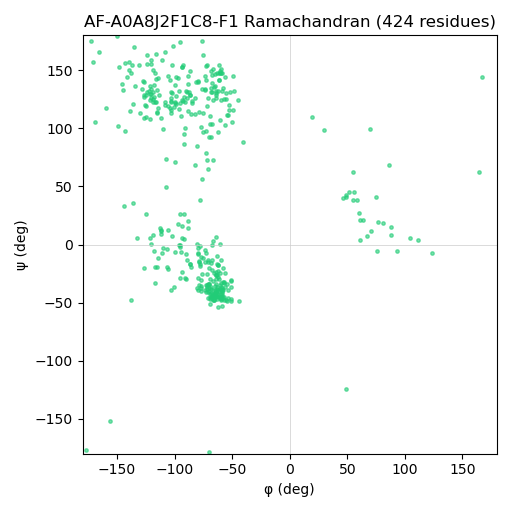1576 C C . PHE A 1 201 ? -0.538 5.609 -10.898 1.00 97.50 201 PHE A C 1
ATOM 1578 O O . PHE A 1 201 ? -1.511 5.694 -11.654 1.00 97.50 201 PHE A O 1
ATOM 1585 N N . LEU A 1 202 ? 0.692 5.368 -11.360 1.00 96.75 202 LEU A N 1
ATOM 1586 C CA . LEU A 1 202 ? 0.975 5.131 -12.779 1.00 96.75 202 LEU A CA 1
ATOM 1587 C C . LEU A 1 202 ? 0.200 3.923 -13.319 1.00 96.75 202 LEU A C 1
ATOM 1589 O O . LEU A 1 202 ? -0.345 3.984 -14.424 1.00 96.75 202 LEU A O 1
ATOM 1593 N N . LEU A 1 203 ? 0.142 2.831 -12.551 1.00 98.19 203 LEU A N 1
ATOM 1594 C CA . LEU A 1 203 ? -0.502 1.579 -12.956 1.00 98.19 203 LEU A CA 1
ATOM 1595 C C . LEU A 1 203 ? -2.003 1.798 -13.179 1.00 98.19 203 LEU A C 1
ATOM 1597 O O . LEU A 1 203 ? -2.548 1.435 -14.225 1.00 98.19 203 LEU A O 1
ATOM 1601 N N . GLU A 1 204 ? -2.662 2.469 -12.235 1.00 97.50 204 GLU A N 1
ATOM 1602 C CA . GLU A 1 204 ? -4.070 2.844 -12.360 1.00 97.50 204 GLU A CA 1
ATOM 1603 C C . GLU A 1 204 ? -4.295 3.796 -13.544 1.00 97.50 204 GLU A C 1
ATOM 1605 O O . GLU A 1 204 ? -5.155 3.560 -14.403 1.00 97.50 204 GLU A O 1
ATOM 1610 N N . LYS A 1 205 ? -3.543 4.901 -13.576 1.00 95.44 205 LYS A N 1
ATOM 1611 C CA . LYS A 1 205 ? -3.802 6.029 -14.473 1.00 95.44 205 LYS A CA 1
ATOM 1612 C C . LYS A 1 205 ? -3.518 5.686 -15.927 1.00 95.44 205 LYS A C 1
ATOM 1614 O O . LYS A 1 205 ? -4.277 6.084 -16.811 1.00 95.44 205 LYS A O 1
ATOM 1619 N N . ASN A 1 206 ? -2.411 4.994 -16.180 1.00 95.75 206 ASN A N 1
ATOM 1620 C CA . ASN A 1 206 ? -1.874 4.802 -17.522 1.00 95.75 206 ASN A CA 1
ATOM 1621 C C . ASN A 1 206 ? -2.065 3.387 -18.070 1.00 95.75 206 ASN A C 1
ATOM 1623 O O . ASN A 1 206 ? -1.984 3.220 -19.286 1.00 95.75 206 ASN A O 1
ATOM 1627 N N . PHE A 1 207 ? -2.317 2.400 -17.207 1.00 96.00 207 PHE A N 1
ATOM 1628 C CA . PHE A 1 207 ? -2.462 0.993 -17.596 1.00 96.00 207 PHE A CA 1
ATOM 1629 C C . PHE A 1 207 ? -3.821 0.403 -17.199 1.00 96.00 207 PHE A C 1
ATOM 1631 O O . PHE A 1 207 ? -4.064 -0.792 -17.378 1.00 96.00 207 PHE A O 1
ATOM 1638 N N . HIS A 1 208 ? -4.723 1.242 -16.679 1.00 97.12 208 HIS A N 1
ATOM 1639 C CA . HIS A 1 208 ? -6.090 0.877 -16.303 1.00 97.12 208 HIS A CA 1
ATOM 1640 C C . HIS A 1 208 ? -6.168 -0.207 -15.228 1.00 97.12 208 HIS A C 1
ATOM 1642 O O . HIS A 1 208 ? -7.148 -0.949 -15.164 1.00 97.12 208 HIS A O 1
ATOM 1648 N N . TRP A 1 209 ? -5.146 -0.300 -14.378 1.00 98.50 209 TRP A N 1
ATOM 1649 C CA . TRP A 1 209 ? -5.182 -1.230 -13.262 1.00 98.50 209 TRP A CA 1
ATOM 1650 C C . TRP A 1 209 ? -6.247 -0.821 -12.248 1.00 98.50 209 TRP A C 1
ATOM 1652 O O . TRP A 1 209 ? -6.576 0.360 -12.102 1.00 98.50 209 TRP A O 1
ATOM 1662 N N . GLN A 1 210 ? -6.781 -1.823 -11.564 1.00 98.25 210 GLN A N 1
ATOM 1663 C CA . GLN A 1 210 ? -7.656 -1.668 -10.407 1.00 98.25 210 GLN A CA 1
ATOM 1664 C C . GLN A 1 210 ? -6.903 -2.141 -9.167 1.00 98.25 210 GLN A C 1
ATOM 1666 O O . GLN A 1 210 ? -5.937 -2.892 -9.288 1.00 98.25 210 GLN A O 1
ATOM 1671 N N . GLY A 1 211 ? -7.311 -1.709 -7.981 1.00 98.12 211 GLY A N 1
ATOM 1672 C CA . GLY A 1 211 ? -6.596 -2.141 -6.792 1.00 98.12 211 GLY A CA 1
ATOM 1673 C C . GLY A 1 211 ? -7.169 -1.662 -5.479 1.00 98.12 211 GLY A C 1
ATOM 1674 O O . GLY A 1 211 ? -8.211 -1.001 -5.431 1.00 98.12 211 GLY A O 1
ATOM 1675 N N . LEU A 1 212 ? -6.453 -2.028 -4.423 1.00 98.62 212 LEU A N 1
ATOM 1676 C CA . LEU A 1 212 ? -6.712 -1.618 -3.051 1.00 98.62 212 LEU A CA 1
ATOM 1677 C C . LEU A 1 212 ? -5.560 -0.731 -2.576 1.00 98.62 212 LEU A C 1
ATOM 1679 O O . LEU A 1 212 ? -4.399 -1.116 -2.696 1.00 98.62 212 LEU A O 1
ATOM 1683 N N . CYS A 1 213 ? -5.897 0.438 -2.047 1.00 98.56 213 CYS A N 1
ATOM 1684 C CA . CYS A 1 213 ? -4.974 1.357 -1.393 1.00 98.56 213 CYS A CA 1
ATOM 1685 C C . CYS A 1 213 ? -5.309 1.274 0.094 1.00 98.56 213 CYS A C 1
ATOM 1687 O O . CYS A 1 213 ? -6.466 1.488 0.462 1.00 98.56 213 CYS A O 1
ATOM 1689 N N . LEU A 1 214 ? -4.352 0.877 0.922 1.00 98.44 214 LEU A N 1
ATOM 1690 C CA . LEU A 1 214 ? -4.547 0.657 2.349 1.00 98.44 214 LEU A CA 1
ATOM 1691 C C . LEU A 1 214 ? -3.761 1.747 3.087 1.00 98.44 214 LEU A C 1
ATOM 1693 O O . LEU A 1 214 ? -2.529 1.743 3.074 1.00 98.44 214 LEU A O 1
ATOM 1697 N N . GLU A 1 215 ? -4.487 2.690 3.685 1.00 96.12 215 GLU A N 1
ATOM 1698 C CA . GLU A 1 215 ? -3.926 3.856 4.371 1.00 96.12 215 GLU A CA 1
ATOM 1699 C C . GLU A 1 215 ? -4.703 4.113 5.659 1.00 96.12 215 GLU A C 1
ATOM 1701 O O . GLU A 1 215 ? -5.895 4.424 5.628 1.00 96.12 215 GLU A O 1
ATOM 1706 N N . ALA A 1 216 ? -4.035 3.955 6.798 1.00 95.50 216 ALA A N 1
ATOM 1707 C CA . ALA A 1 216 ? -4.669 4.070 8.104 1.00 95.50 216 ALA A CA 1
ATOM 1708 C C . ALA A 1 216 ? -4.856 5.528 8.542 1.00 95.50 216 ALA A C 1
ATOM 1710 O O . ALA A 1 216 ? -5.785 5.831 9.302 1.00 95.50 216 ALA A O 1
ATOM 1711 N N . ASP A 1 217 ? -3.985 6.425 8.081 1.00 91.50 217 ASP A N 1
ATOM 1712 C CA . ASP A 1 217 ? -3.944 7.807 8.510 1.00 91.50 217 ASP A CA 1
ATOM 1713 C C . ASP A 1 217 ? -5.034 8.647 7.823 1.00 91.50 217 ASP A C 1
ATOM 1715 O O . ASP A 1 217 ? -5.011 8.868 6.603 1.00 91.50 217 ASP A O 1
ATOM 1719 N N . PRO A 1 218 ? -6.013 9.158 8.598 1.00 88.81 218 PRO A N 1
ATOM 1720 C CA . PRO A 1 218 ? -7.149 9.879 8.047 1.00 88.81 218 PRO A CA 1
ATOM 1721 C C . PRO A 1 218 ? -6.759 11.164 7.301 1.00 88.81 218 PRO A C 1
ATOM 1723 O O . PRO A 1 218 ? -7.569 11.678 6.522 1.00 88.81 218 PRO A O 1
ATOM 1726 N N . GLN A 1 219 ? -5.548 11.698 7.505 1.00 86.38 219 GLN A N 1
ATOM 1727 C CA . GLN A 1 219 ? -5.112 12.916 6.822 1.00 86.38 219 GLN A CA 1
ATOM 1728 C C . GLN A 1 219 ? -4.998 12.745 5.297 1.00 86.38 219 GLN A C 1
ATOM 1730 O O . GLN A 1 219 ? -5.205 13.711 4.560 1.00 86.38 219 GLN A O 1
ATOM 1735 N N . TYR A 1 220 ? -4.769 11.521 4.806 1.00 88.06 220 TYR A N 1
ATOM 1736 C CA . TYR A 1 220 ? -4.609 11.249 3.373 1.00 88.06 220 TYR A CA 1
ATOM 1737 C C . TYR A 1 220 ? -5.918 10.934 2.645 1.00 88.06 220 TYR A C 1
ATOM 1739 O O . TYR A 1 220 ? -5.954 10.997 1.414 1.00 88.06 220 TYR A O 1
ATOM 1747 N N . LEU A 1 221 ? -7.018 10.659 3.363 1.00 88.62 221 LEU A N 1
ATOM 1748 C CA . LEU A 1 221 ? -8.289 10.209 2.770 1.00 88.62 221 LEU A CA 1
ATOM 1749 C C . LEU A 1 221 ? -8.745 11.114 1.622 1.00 88.62 221 LEU A C 1
ATOM 1751 O O . LEU A 1 221 ? -9.057 10.649 0.529 1.00 88.62 221 LEU A O 1
ATOM 1755 N N . ASN A 1 222 ? -8.746 12.429 1.841 1.00 84.62 222 ASN A N 1
ATOM 1756 C CA . ASN A 1 222 ? -9.221 13.388 0.845 1.00 84.62 222 ASN A CA 1
ATOM 1757 C C . ASN A 1 222 ? -8.413 13.363 -0.458 1.00 84.62 222 ASN A C 1
ATOM 1759 O O . ASN A 1 222 ? -8.987 13.607 -1.522 1.00 84.62 222 ASN A O 1
ATOM 1763 N N . GLY A 1 223 ? -7.124 13.025 -0.388 1.00 86.31 223 GLY A N 1
ATOM 1764 C CA . GLY A 1 223 ? -6.271 12.855 -1.558 1.00 86.31 223 GLY A CA 1
ATOM 1765 C C . GLY A 1 223 ? -6.736 11.711 -2.453 1.00 86.31 223 GLY A C 1
ATOM 1766 O O . GLY A 1 223 ? -6.536 11.761 -3.655 1.00 86.31 223 GLY A O 1
ATOM 1767 N N . TYR A 1 224 ? -7.436 10.702 -1.935 1.00 91.44 224 TYR A N 1
ATOM 1768 C CA . TYR A 1 224 ? -7.871 9.570 -2.753 1.00 91.44 224 TYR A CA 1
ATOM 1769 C C . TYR A 1 224 ? -9.103 9.850 -3.598 1.00 91.44 224 TYR A C 1
ATOM 1771 O O . TYR A 1 224 ? -9.418 9.023 -4.453 1.00 91.44 224 TYR A O 1
ATOM 1779 N N . LYS A 1 225 ? -9.805 10.979 -3.443 1.00 88.19 225 LYS A N 1
ATOM 1780 C CA . LYS A 1 225 ? -11.042 11.266 -4.195 1.00 88.19 225 LYS A CA 1
ATOM 1781 C C . LYS A 1 225 ? -10.863 11.130 -5.713 1.00 88.19 225 LYS A C 1
ATOM 1783 O O . LYS A 1 225 ? -11.689 10.490 -6.369 1.00 88.19 225 LYS A O 1
ATOM 1788 N N . HIS A 1 226 ? -9.728 11.551 -6.280 1.00 87.25 226 HIS A N 1
ATOM 1789 C CA . HIS A 1 226 ? -9.481 11.455 -7.730 1.00 87.25 226 HIS A CA 1
ATOM 1790 C C . HIS A 1 226 ? -9.097 10.054 -8.249 1.00 87.25 226 HIS A C 1
ATOM 1792 O O . HIS A 1 226 ? -9.086 9.850 -9.465 1.00 87.25 226 HIS A O 1
ATOM 1798 N N . ARG A 1 227 ? -8.803 9.079 -7.375 1.00 92.19 227 ARG A N 1
ATOM 1799 C CA . ARG A 1 227 ? -8.342 7.713 -7.732 1.00 92.19 227 ARG A CA 1
ATOM 1800 C C . ARG A 1 227 ? -9.491 6.787 -8.148 1.00 92.19 227 ARG A C 1
ATOM 1802 O O . ARG A 1 227 ? -10.071 6.098 -7.320 1.00 92.19 227 ARG A O 1
ATOM 1809 N N . LYS A 1 228 ? -9.915 6.808 -9.406 1.00 89.50 228 LYS A N 1
ATOM 1810 C CA . LYS A 1 228 ? -11.175 6.179 -9.859 1.00 89.50 228 LYS A CA 1
ATOM 1811 C C . LYS A 1 228 ? -11.229 4.645 -9.799 1.00 89.50 228 LYS A C 1
ATOM 1813 O O . LYS A 1 228 ? -12.325 4.099 -9.835 1.00 89.50 228 LYS A O 1
ATOM 1818 N N . ARG A 1 229 ? -10.089 3.957 -9.786 1.00 94.62 229 ARG A N 1
ATOM 1819 C CA . ARG A 1 229 ? -9.981 2.486 -9.836 1.00 94.62 229 ARG A CA 1
ATOM 1820 C C . ARG A 1 229 ? -9.320 1.883 -8.599 1.00 94.62 229 ARG A C 1
ATOM 1822 O O . ARG A 1 229 ? -9.278 0.659 -8.494 1.00 94.62 229 ARG A O 1
ATOM 1829 N N . CYS A 1 230 ? -8.823 2.720 -7.689 1.00 94.38 230 CYS A N 1
ATOM 1830 C CA . CYS A 1 230 ? -8.398 2.270 -6.373 1.00 94.38 230 CYS A CA 1
ATOM 1831 C C . CYS A 1 230 ? -9.551 2.381 -5.371 1.00 94.38 230 CYS A C 1
ATOM 1833 O O . CYS A 1 230 ? -10.140 3.456 -5.224 1.00 94.38 230 CYS A O 1
ATOM 1835 N N . LYS A 1 231 ? -9.855 1.289 -4.664 1.00 96.56 231 LYS A N 1
ATOM 1836 C CA . LYS A 1 231 ? -10.678 1.341 -3.451 1.00 96.56 231 LYS A CA 1
ATOM 1837 C C . LYS A 1 231 ? -9.768 1.633 -2.263 1.00 96.56 231 LYS A C 1
ATOM 1839 O O . LYS A 1 231 ? -8.761 0.954 -2.089 1.00 96.56 231 LYS A O 1
ATOM 1844 N N . LEU A 1 232 ? -10.125 2.639 -1.471 1.00 97.62 232 LEU A N 1
ATOM 1845 C CA . LEU A 1 232 ? -9.380 3.004 -0.271 1.00 97.62 232 LEU A CA 1
ATOM 1846 C C . LEU A 1 232 ? -9.914 2.236 0.935 1.00 97.62 232 LEU A C 1
ATOM 1848 O O . LEU A 1 232 ? -11.124 2.237 1.163 1.00 97.62 232 LEU A O 1
ATOM 1852 N N . VAL A 1 233 ? -9.015 1.639 1.710 1.00 98.19 233 VAL A N 1
ATOM 1853 C CA . VAL A 1 233 ? -9.321 0.985 2.983 1.00 98.19 233 VAL A CA 1
ATOM 1854 C C . VAL A 1 233 ? -8.589 1.711 4.101 1.00 98.19 233 VAL A C 1
ATOM 1856 O O . VAL A 1 233 ? -7.365 1.810 4.069 1.00 98.19 233 VAL A O 1
ATOM 1859 N N . GLN A 1 234 ? -9.342 2.194 5.086 1.00 97.19 234 GLN A N 1
ATOM 1860 C CA . GLN A 1 234 ? -8.823 2.937 6.226 1.00 97.19 234 GLN A CA 1
ATOM 1861 C C . GLN A 1 234 ? -8.859 2.096 7.505 1.00 97.19 234 GLN A C 1
ATOM 1863 O O . GLN A 1 234 ? -9.661 2.319 8.410 1.00 97.19 234 GLN A O 1
ATOM 1868 N N . ASN A 1 235 ? -7.954 1.129 7.592 1.00 97.38 235 ASN A N 1
ATOM 1869 C CA . ASN A 1 235 ? -7.654 0.412 8.826 1.00 97.38 235 ASN A CA 1
ATOM 1870 C C . ASN A 1 235 ? -6.142 0.261 8.957 1.00 97.38 235 ASN A C 1
ATOM 1872 O O . ASN A 1 235 ? -5.432 0.205 7.955 1.00 97.38 235 ASN A O 1
ATOM 1876 N N . VAL A 1 236 ? -5.659 0.119 10.191 1.00 98.06 236 VAL A N 1
ATOM 1877 C CA . VAL A 1 236 ? -4.303 -0.384 10.418 1.00 98.06 236 VAL A CA 1
ATOM 1878 C C . VAL A 1 236 ? -4.265 -1.840 9.969 1.00 98.06 236 VAL A C 1
ATOM 1880 O O . VAL A 1 236 ? -5.074 -2.644 10.434 1.00 98.06 236 VAL A O 1
ATOM 1883 N N . ILE A 1 237 ? -3.346 -2.177 9.068 1.00 98.31 237 ILE A N 1
ATOM 1884 C CA . ILE A 1 237 ? -3.139 -3.556 8.627 1.00 98.31 237 ILE A CA 1
ATOM 1885 C C . ILE A 1 237 ? -1.993 -4.160 9.427 1.00 98.31 237 ILE A C 1
ATOM 1887 O O . ILE A 1 237 ? -0.950 -3.535 9.580 1.00 98.31 237 ILE A O 1
ATOM 1891 N N . GLY A 1 238 ? -2.194 -5.362 9.955 1.00 97.19 238 GLY A N 1
ATOM 1892 C CA . GLY A 1 238 ? -1.190 -6.052 10.757 1.00 97.19 238 GLY A CA 1
ATOM 1893 C C . GLY A 1 238 ? -1.399 -7.560 10.747 1.00 97.19 238 GLY A C 1
ATOM 1894 O O . GLY A 1 238 ? -1.949 -8.103 9.788 1.00 97.19 238 GLY A O 1
ATOM 1895 N N . SER A 1 239 ? -0.978 -8.209 11.831 1.00 96.31 239 SER A N 1
ATOM 1896 C CA . SER A 1 239 ? -0.993 -9.667 11.974 1.00 96.31 239 SER A CA 1
ATOM 1897 C C . SER A 1 239 ? -2.370 -10.302 11.852 1.00 96.31 239 SER A C 1
ATOM 1899 O O . SER A 1 239 ? -3.394 -9.719 12.221 1.00 96.31 239 SER A O 1
ATOM 1901 N N . SER A 1 240 ? -2.368 -11.543 11.379 1.00 93.94 240 SER A N 1
ATOM 1902 C CA . SER A 1 240 ? -3.540 -12.405 11.328 1.00 93.94 240 SER A CA 1
ATOM 1903 C C . SER A 1 240 ? -3.682 -13.191 12.642 1.00 93.94 240 SER A C 1
ATOM 1905 O O . SER A 1 240 ? -2.688 -13.596 13.247 1.00 93.94 240 SER A O 1
ATOM 1907 N N . PRO A 1 241 ? -4.912 -13.462 13.117 1.00 96.00 241 PRO A N 1
ATOM 1908 C CA . PRO A 1 241 ? -6.196 -12.987 12.596 1.00 96.00 241 PRO A CA 1
ATOM 1909 C C . PRO A 1 241 ? -6.483 -11.514 12.943 1.00 96.00 241 PRO A C 1
ATOM 1911 O O . PRO A 1 241 ? -5.898 -10.968 13.876 1.00 96.00 241 PRO A O 1
ATOM 1914 N N . THR A 1 242 ? -7.445 -10.910 12.233 1.00 97.94 242 THR A N 1
ATOM 1915 C CA . THR A 1 242 ? -7.994 -9.571 12.523 1.00 97.94 242 THR A CA 1
ATOM 1916 C C . THR A 1 242 ? -8.383 -9.403 13.994 1.00 97.94 242 THR A C 1
ATOM 1918 O O . THR A 1 242 ? -8.899 -10.323 14.629 1.00 97.94 242 THR A O 1
ATOM 1921 N N . GLY A 1 243 ? -8.186 -8.194 14.525 1.00 97.38 243 GLY A N 1
ATOM 1922 C CA . GLY A 1 243 ? -8.613 -7.803 15.869 1.00 97.38 243 GLY A CA 1
ATOM 1923 C C . GLY A 1 243 ? -7.493 -7.724 16.903 1.00 97.38 243 GLY A C 1
ATOM 1924 O O . GLY A 1 243 ? -7.790 -7.492 18.076 1.00 97.38 243 GLY A O 1
ATOM 1925 N N . LYS A 1 244 ? -6.226 -7.891 16.498 1.00 96.88 244 LYS A N 1
ATOM 1926 C CA . LYS A 1 244 ? -5.065 -7.708 17.384 1.00 96.88 244 LYS A CA 1
ATOM 1927 C C . LYS A 1 244 ? -4.946 -6.249 17.802 1.00 96.88 244 LYS A C 1
ATOM 1929 O O . LYS A 1 244 ? -5.071 -5.353 16.972 1.00 96.88 244 LYS A O 1
ATOM 1934 N N . GLU A 1 245 ? -4.698 -6.020 19.085 1.00 97.00 245 GLU A N 1
ATOM 1935 C CA . GLU A 1 245 ? -4.425 -4.680 19.593 1.00 97.00 245 GLU A CA 1
ATOM 1936 C C . GLU A 1 245 ? -3.022 -4.236 19.183 1.00 97.00 245 GLU A C 1
ATOM 1938 O O . GLU A 1 245 ? -2.056 -4.986 19.318 1.00 97.00 245 GLU A O 1
ATOM 1943 N N . VAL A 1 246 ? -2.926 -3.005 18.695 1.00 96.31 246 VAL A N 1
ATOM 1944 C CA . VAL A 1 246 ? -1.678 -2.357 18.299 1.00 96.31 246 VAL A CA 1
ATOM 1945 C C . VAL A 1 246 ? -1.703 -0.901 18.741 1.00 96.31 246 VAL A C 1
ATOM 1947 O O . VAL A 1 246 ? -2.762 -0.295 18.927 1.00 96.31 246 VAL A O 1
ATOM 1950 N N . GLU A 1 247 ? -0.525 -0.319 18.890 1.00 96.00 247 GLU A N 1
ATOM 1951 C CA . GLU A 1 247 ? -0.369 1.126 18.993 1.00 96.00 247 GLU A CA 1
ATOM 1952 C C . GLU A 1 247 ? 0.054 1.667 17.635 1.00 96.00 247 GLU A C 1
ATOM 1954 O O . GLU A 1 247 ? 0.871 1.061 16.949 1.00 96.00 247 GLU A O 1
ATOM 1959 N N . PHE A 1 248 ? -0.532 2.786 17.230 1.00 94.38 248 PHE A N 1
ATOM 1960 C CA . PHE A 1 248 ? -0.256 3.422 15.950 1.00 94.38 248 PHE A CA 1
ATOM 1961 C C . PHE A 1 248 ? 0.112 4.886 16.182 1.00 94.38 248 PHE A C 1
ATOM 1963 O O . PHE A 1 248 ? -0.607 5.599 16.891 1.00 94.38 248 PHE A O 1
ATOM 1970 N N . ALA A 1 249 ? 1.239 5.314 15.621 1.00 92.56 249 ALA A N 1
ATOM 1971 C CA . ALA A 1 249 ? 1.713 6.686 15.666 1.00 92.56 249 ALA A CA 1
ATOM 1972 C C . ALA A 1 249 ? 1.177 7.451 14.454 1.00 92.56 249 ALA A C 1
ATOM 1974 O O . ALA A 1 249 ? 1.420 7.068 13.314 1.00 92.56 249 ALA A O 1
ATOM 1975 N N . PHE A 1 250 ? 0.456 8.540 14.710 1.00 89.00 250 PHE A N 1
ATOM 1976 C CA . PHE A 1 250 ? 0.023 9.499 13.699 1.00 89.00 250 PHE A CA 1
ATOM 1977 C C . PHE A 1 250 ? 0.947 10.713 13.735 1.00 89.00 250 PHE A C 1
ATOM 1979 O O . PHE A 1 250 ? 1.000 11.415 14.753 1.00 89.00 250 PHE A O 1
ATOM 1986 N N . HIS A 1 251 ? 1.652 10.977 12.638 1.00 84.94 251 HIS A N 1
ATOM 1987 C CA . HIS A 1 251 ? 2.515 12.151 12.504 1.00 84.94 251 HIS A CA 1
ATOM 1988 C C . HIS A 1 251 ? 1.801 13.286 11.759 1.00 84.94 251 HIS A C 1
ATOM 1990 O O . HIS A 1 251 ? 1.042 13.032 10.822 1.00 84.94 251 HIS A O 1
ATOM 1996 N N . PRO A 1 252 ? 2.019 14.557 12.141 1.00 76.50 252 PRO A N 1
ATOM 1997 C CA . PRO A 1 252 ? 1.459 15.692 11.411 1.00 76.50 252 PRO A CA 1
ATOM 1998 C C . PRO A 1 252 ? 1.925 15.754 9.947 1.00 76.50 252 PRO A C 1
ATOM 2000 O O . PRO A 1 252 ? 3.076 15.448 9.643 1.00 76.50 252 PRO A O 1
ATOM 2003 N N . ALA A 1 253 ? 1.068 16.248 9.049 1.00 69.75 253 ALA A N 1
ATOM 2004 C CA . ALA A 1 253 ? 1.434 16.498 7.655 1.00 69.75 253 ALA A CA 1
ATOM 2005 C C . ALA A 1 253 ? 2.707 17.353 7.538 1.00 69.75 253 ALA A C 1
ATOM 2007 O O . ALA A 1 253 ? 2.811 18.423 8.144 1.00 69.75 253 ALA A O 1
ATOM 2008 N N . GLY A 1 254 ? 3.656 16.906 6.712 1.00 63.88 254 GLY A N 1
ATOM 2009 C CA . GLY A 1 254 ? 4.917 17.617 6.487 1.00 63.88 254 GLY A CA 1
ATOM 2010 C C . GLY A 1 254 ? 5.879 17.586 7.679 1.00 63.88 254 GLY A C 1
ATOM 2011 O O . GLY A 1 254 ? 6.855 18.338 7.677 1.00 63.88 254 GLY A O 1
ATOM 2012 N N . ALA A 1 255 ? 5.617 16.746 8.686 1.00 60.81 255 ALA A N 1
ATOM 2013 C CA . ALA A 1 255 ? 6.581 16.436 9.728 1.00 60.81 255 ALA A CA 1
ATOM 2014 C C . ALA A 1 255 ? 7.877 15.913 9.095 1.00 60.81 255 ALA A C 1
ATOM 2016 O O . ALA A 1 255 ? 7.862 15.030 8.241 1.00 60.81 255 ALA A O 1
ATOM 2017 N N . THR A 1 256 ? 9.008 16.482 9.503 1.00 47.28 256 THR A N 1
ATOM 2018 C CA . THR A 1 256 ? 10.317 16.143 8.934 1.00 47.28 256 THR A CA 1
ATOM 2019 C C . THR A 1 256 ? 10.882 14.831 9.477 1.00 47.28 256 THR A C 1
ATOM 2021 O O . THR A 1 256 ? 11.840 14.327 8.901 1.00 47.28 256 THR A O 1
ATOM 2024 N N . ASN A 1 257 ? 10.319 14.290 10.570 1.00 50.84 257 ASN A N 1
ATOM 2025 C CA . ASN A 1 257 ? 10.950 13.216 11.346 1.00 50.84 257 ASN A CA 1
ATOM 2026 C C . ASN A 1 257 ? 10.068 11.961 11.525 1.00 50.84 257 ASN A C 1
ATOM 2028 O O . ASN A 1 257 ? 10.241 11.261 12.518 1.00 50.84 257 ASN A O 1
ATOM 2032 N N . GLY A 1 258 ? 9.114 11.664 10.634 1.00 58.44 258 GLY A N 1
ATOM 2033 C CA . GLY A 1 258 ? 8.426 10.365 10.696 1.00 58.44 258 GLY A CA 1
ATOM 2034 C C . GLY A 1 258 ? 7.159 10.238 9.858 1.00 58.44 258 GLY A C 1
ATOM 2035 O O . GLY A 1 258 ? 6.378 11.183 9.739 1.00 58.44 258 GLY A O 1
ATOM 2036 N N . LEU A 1 259 ? 6.964 9.039 9.311 1.00 82.88 259 LEU A N 1
ATOM 2037 C CA . LEU A 1 259 ? 5.753 8.594 8.630 1.00 82.88 259 LEU A CA 1
ATOM 2038 C C . LEU A 1 259 ? 4.900 7.750 9.593 1.00 82.88 259 LEU A C 1
ATOM 2040 O O . LEU A 1 259 ? 5.413 7.074 10.491 1.00 82.88 259 LEU A O 1
ATOM 2044 N N . SER A 1 260 ? 3.576 7.876 9.480 1.00 90.38 260 SER A N 1
ATOM 2045 C CA . SER A 1 260 ? 2.622 7.228 10.392 1.00 90.38 260 SER A CA 1
ATOM 2046 C C . SER A 1 260 ? 2.690 5.704 10.279 1.00 90.38 260 SER A C 1
ATOM 2048 O O . SER A 1 260 ? 2.708 5.170 9.176 1.00 90.38 260 SER A O 1
ATOM 2050 N N . GLY A 1 261 ? 2.681 4.988 11.406 1.00 94.00 261 GLY A N 1
ATOM 2051 C CA . GLY A 1 261 ? 2.882 3.537 11.401 1.00 94.00 261 GLY A CA 1
ATOM 2052 C C . GLY A 1 261 ? 2.658 2.855 12.750 1.00 94.00 261 GLY A C 1
ATOM 2053 O O . GLY A 1 261 ? 2.394 3.500 13.770 1.00 94.00 261 GLY A O 1
ATOM 2054 N N . ILE A 1 262 ? 2.740 1.520 12.755 1.00 95.50 262 ILE A N 1
ATOM 2055 C CA . ILE A 1 262 ? 2.608 0.708 13.974 1.00 95.50 262 ILE A CA 1
ATOM 2056 C C . ILE A 1 262 ? 3.820 0.949 14.874 1.00 95.50 262 ILE A C 1
ATOM 2058 O O . ILE A 1 262 ? 4.957 0.923 14.416 1.00 95.50 262 ILE A O 1
ATOM 2062 N N . VAL A 1 263 ? 3.568 1.139 16.168 1.00 94.44 263 VAL A N 1
ATOM 2063 C CA . VAL A 1 263 ? 4.600 1.331 17.184 1.00 94.44 263 VAL A CA 1
ATOM 2064 C C . VAL A 1 263 ? 5.088 -0.020 17.702 1.00 94.44 263 VAL A C 1
ATOM 2066 O O . VAL A 1 263 ? 4.287 -0.858 18.119 1.00 94.44 263 VAL A O 1
ATOM 2069 N N . GLY A 1 264 ? 6.402 -0.229 17.714 1.00 91.94 264 GLY A N 1
ATOM 2070 C CA . GLY A 1 264 ? 7.019 -1.438 18.254 1.00 91.94 264 GLY A CA 1
ATOM 2071 C C . GLY A 1 264 ? 8.535 -1.317 18.352 1.00 91.94 264 GLY A C 1
ATOM 2072 O O . GLY A 1 264 ? 9.147 -0.532 17.639 1.00 91.94 264 GLY A O 1
ATOM 2073 N N . GLU A 1 265 ? 9.164 -2.109 19.224 1.00 87.31 265 GLU A N 1
ATOM 2074 C CA . GLU A 1 265 ? 10.612 -2.019 19.506 1.00 87.31 265 GLU A CA 1
ATOM 2075 C C . GLU A 1 265 ? 11.486 -2.132 18.245 1.00 87.31 265 GLU A C 1
ATOM 2077 O O . GLU A 1 265 ? 12.523 -1.474 18.120 1.00 87.31 265 GLU A O 1
ATOM 2082 N N . ASN A 1 266 ? 11.030 -2.944 17.290 1.00 86.50 266 ASN A N 1
ATOM 2083 C CA . ASN A 1 266 ? 11.732 -3.224 16.045 1.00 86.50 266 ASN A CA 1
ATOM 2084 C C . ASN A 1 266 ? 11.163 -2.462 14.841 1.00 86.50 266 ASN A C 1
ATOM 2086 O O . ASN A 1 266 ? 11.565 -2.766 13.724 1.00 86.50 266 ASN A O 1
ATOM 2090 N N . PHE A 1 267 ? 10.223 -1.535 15.017 1.00 91.56 267 PHE A N 1
ATOM 2091 C CA . PHE A 1 267 ? 9.662 -0.728 13.924 1.00 91.56 267 PHE A CA 1
ATOM 2092 C C . PHE A 1 267 ? 10.295 0.660 13.921 1.00 91.56 267 PHE A C 1
ATOM 2094 O O . PHE A 1 267 ? 11.040 1.002 14.841 1.00 91.56 267 PHE A O 1
ATOM 2101 N N . ASP A 1 268 ? 10.034 1.455 12.891 1.00 88.12 268 ASP A N 1
ATOM 2102 C CA . ASP A 1 268 ? 10.574 2.818 12.842 1.00 88.12 268 ASP A CA 1
ATOM 2103 C C . ASP A 1 268 ? 9.893 3.720 13.857 1.00 88.12 268 ASP A C 1
ATOM 2105 O O . ASP A 1 268 ? 10.517 4.577 14.480 1.00 88.12 268 ASP A O 1
ATOM 2109 N N . ASN A 1 269 ? 8.606 3.464 14.075 1.00 87.75 269 ASN A N 1
ATOM 2110 C CA . ASN A 1 269 ? 7.845 4.075 15.141 1.00 87.75 269 ASN A CA 1
ATOM 2111 C C . ASN A 1 269 ? 8.113 3.309 16.446 1.00 87.75 269 ASN A C 1
ATOM 2113 O O . ASN A 1 269 ? 7.713 2.155 16.605 1.00 87.75 269 ASN A O 1
ATOM 2117 N N . LYS A 1 270 ? 8.784 3.961 17.398 1.00 85.00 270 LYS A N 1
ATOM 2118 C CA . LYS A 1 270 ? 9.136 3.408 18.716 1.00 85.00 270 LYS A CA 1
ATOM 2119 C C . LYS A 1 270 ? 8.533 4.261 19.825 1.00 85.00 270 LYS A C 1
ATOM 2121 O O . LYS A 1 270 ? 8.199 5.419 19.598 1.00 85.00 270 LYS A O 1
ATOM 2126 N N . LYS A 1 271 ? 8.390 3.673 21.013 1.00 73.31 271 LYS A N 1
ATOM 2127 C CA . LYS A 1 271 ? 8.145 4.436 22.241 1.00 73.31 271 LYS A CA 1
ATOM 2128 C C . LYS A 1 271 ? 9.477 4.854 22.835 1.00 73.31 271 LYS A C 1
ATOM 2130 O O . LYS A 1 271 ? 10.333 3.989 23.019 1.00 73.31 271 LYS A O 1
ATOM 2135 N N . GLU A 1 272 ? 9.620 6.120 23.189 1.00 62.88 272 GLU A N 1
ATOM 2136 C CA . GLU A 1 272 ? 10.670 6.557 24.102 1.00 62.88 272 GLU A CA 1
ATOM 2137 C C . GLU A 1 272 ? 10.149 6.559 25.552 1.00 62.88 272 GLU A C 1
ATOM 2139 O O . GLU A 1 272 ? 8.942 6.647 25.819 1.00 62.88 272 GLU A O 1
ATOM 2144 N N . ASP A 1 273 ? 11.062 6.414 26.518 1.00 45.41 273 ASP A N 1
ATOM 2145 C CA . ASP A 1 273 ? 10.736 6.486 27.945 1.00 45.41 273 ASP A CA 1
ATOM 2146 C C . ASP A 1 273 ? 10.141 7.869 28.272 1.00 45.41 273 ASP A C 1
ATOM 2148 O O . ASP A 1 273 ? 10.847 8.876 28.313 1.00 45.41 273 ASP A O 1
ATOM 2152 N N . GLY A 1 274 ? 8.828 7.919 28.520 1.00 50.12 274 GLY A N 1
ATOM 2153 C CA . GLY A 1 274 ? 8.085 9.159 28.782 1.00 50.12 274 GLY A CA 1
ATOM 2154 C C . GLY A 1 274 ? 6.905 9.417 27.840 1.00 50.12 274 GLY A C 1
ATOM 2155 O O . GLY A 1 274 ? 6.102 10.304 28.132 1.00 50.12 274 GLY A O 1
ATOM 2156 N N . ASP A 1 275 ? 6.731 8.611 26.787 1.00 49.12 275 ASP A N 1
ATOM 2157 C CA . ASP A 1 275 ? 5.605 8.685 25.838 1.00 49.12 275 ASP A CA 1
ATOM 2158 C C . ASP A 1 275 ? 4.293 8.079 26.374 1.00 49.12 275 ASP A C 1
ATOM 2160 O O . ASP A 1 275 ? 3.504 7.450 25.656 1.00 49.12 275 ASP A O 1
ATOM 2164 N N . ASP A 1 276 ? 4.015 8.288 27.661 1.00 42.81 276 ASP A N 1
ATOM 2165 C CA . ASP A 1 276 ? 2.702 8.001 28.219 1.00 42.81 276 ASP A CA 1
ATOM 2166 C C . ASP A 1 276 ? 1.690 9.008 27.655 1.00 42.81 276 ASP A C 1
ATOM 2168 O O . ASP A 1 276 ? 1.638 10.172 28.042 1.00 42.81 276 ASP A O 1
ATOM 2172 N N . PHE A 1 277 ? 0.894 8.520 26.701 1.00 46.38 277 PHE A N 1
ATOM 2173 C CA . PHE A 1 277 ? -0.464 8.942 26.351 1.00 46.38 277 PHE A CA 1
ATOM 2174 C C . PHE A 1 277 ? -0.773 10.434 26.625 1.00 46.38 277 PHE A C 1
ATOM 2176 O O . PHE A 1 277 ? -1.168 10.807 27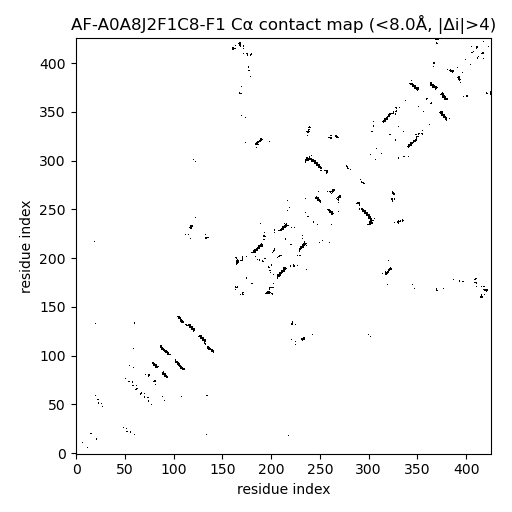.728 1.00 46.38 277 PHE A O 1
ATOM 2183 N N . TYR A 1 278 ? -0.687 11.254 25.567 1.00 39.59 278 TYR A N 1
ATOM 2184 C CA . TYR A 1 278 ? -0.736 12.732 25.529 1.00 39.59 278 TYR A CA 1
ATOM 2185 C C . TYR A 1 278 ? 0.607 13.450 25.762 1.00 39.59 278 TYR A C 1
ATOM 2187 O O . TYR A 1 278 ? 0.749 14.251 26.687 1.00 39.59 278 TYR A O 1
ATOM 2195 N N . SER A 1 279 ? 1.540 13.322 24.814 1.00 35.06 279 SER A N 1
ATOM 2196 C CA . SER A 1 279 ? 2.585 14.336 24.611 1.00 35.06 279 SER A CA 1
ATOM 2197 C C . SER A 1 279 ? 1.976 15.602 23.976 1.00 35.06 279 SER A C 1
ATOM 2199 O O . SER A 1 279 ? 2.121 15.910 22.798 1.00 35.06 279 SER A O 1
ATOM 2201 N N . THR A 1 280 ? 1.215 16.356 24.773 1.00 36.50 280 THR A N 1
ATOM 2202 C CA . THR A 1 280 ? 1.013 17.796 24.560 1.00 36.50 280 THR A CA 1
ATOM 2203 C C . THR A 1 280 ? 1.938 18.536 25.511 1.00 36.50 280 THR A C 1
ATOM 2205 O O . THR A 1 280 ? 1.496 19.131 26.496 1.00 36.50 280 THR A O 1
ATOM 2208 N N . SER A 1 281 ? 3.237 18.488 25.252 1.00 34.41 281 SER A N 1
ATOM 2209 C CA . SER A 1 281 ? 4.145 19.469 25.830 1.00 34.41 281 SER A CA 1
ATOM 2210 C C . SER A 1 281 ? 5.316 19.710 24.904 1.00 34.41 281 SER A C 1
ATOM 2212 O O . SER A 1 281 ? 6.280 18.959 24.863 1.00 34.41 281 SER A O 1
ATOM 2214 N N . SER A 1 282 ? 5.211 20.838 24.214 1.00 41.34 282 SER A N 1
ATOM 2215 C CA . SER A 1 282 ? 6.315 21.708 23.851 1.00 41.34 282 SER A CA 1
ATOM 2216 C C . SER A 1 282 ? 7.314 21.844 25.010 1.00 41.34 282 SER A C 1
ATOM 2218 O O . SER A 1 282 ? 7.193 22.753 25.833 1.00 41.34 282 SER A O 1
ATOM 2220 N N . GLN A 1 283 ? 8.295 20.957 25.097 1.00 33.91 283 GLN A N 1
ATOM 2221 C CA . GL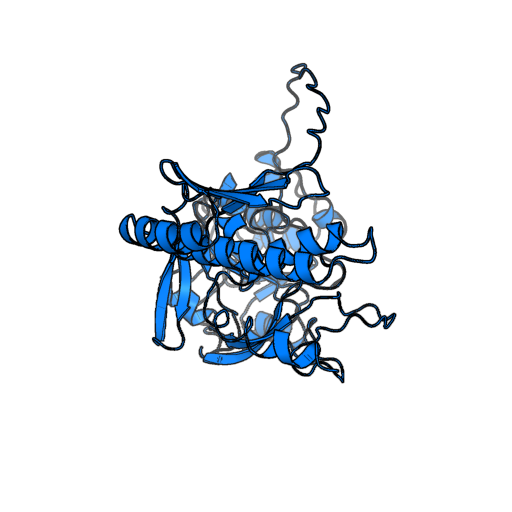N A 1 283 ? 9.567 21.262 25.731 1.00 33.91 283 GLN A CA 1
ATOM 2222 C C . GLN A 1 283 ? 10.673 20.706 24.852 1.00 33.91 283 GLN A C 1
ATOM 2224 O O . GLN A 1 283 ? 10.703 19.529 24.520 1.00 33.91 283 GLN A O 1
ATOM 2229 N N . GLN A 1 284 ? 11.524 21.634 24.429 1.00 36.06 284 GLN A N 1
ATOM 2230 C CA . GLN A 1 284 ? 12.724 21.412 23.648 1.00 36.06 284 GLN A CA 1
ATOM 2231 C C . GLN A 1 284 ? 13.565 20.309 24.297 1.00 36.06 284 GLN A C 1
ATOM 2233 O O . GLN A 1 284 ? 14.233 20.551 25.300 1.00 36.06 284 GLN A O 1
ATOM 2238 N N . VAL A 1 285 ? 13.556 19.123 23.701 1.00 30.44 285 VAL A N 1
ATOM 2239 C CA . VAL A 1 285 ? 14.665 18.181 23.802 1.00 30.44 285 VAL A CA 1
ATOM 2240 C C . VAL A 1 285 ? 15.221 18.070 22.391 1.00 30.44 285 VAL A C 1
ATOM 2242 O O . VAL A 1 285 ? 14.505 17.758 21.443 1.00 30.44 285 VAL A O 1
ATOM 2245 N N . GLN A 1 286 ? 16.478 18.476 22.245 1.00 29.62 286 GLN A N 1
ATOM 2246 C CA . GLN A 1 286 ? 17.249 18.339 21.020 1.00 29.62 286 GLN A CA 1
ATOM 2247 C C . GLN A 1 286 ? 17.615 16.861 20.843 1.00 29.62 286 GLN A C 1
ATOM 2249 O O . GLN A 1 286 ? 18.732 16.488 21.155 1.00 29.62 286 GLN A O 1
ATOM 2254 N N . GLU A 1 287 ? 16.690 16.029 20.369 1.00 33.56 287 GLU A N 1
ATOM 2255 C CA . GLU A 1 287 ? 17.006 14.703 19.819 1.00 33.56 287 GLU A CA 1
ATOM 2256 C C . GLU A 1 287 ? 16.164 14.460 18.542 1.00 33.56 287 GLU A C 1
ATOM 2258 O O . GLU A 1 28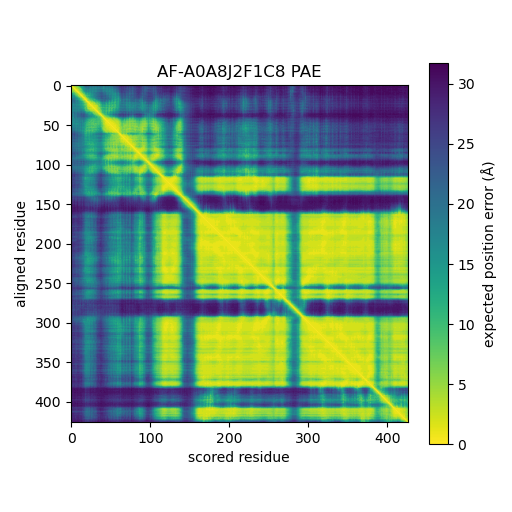7 ? 15.059 15.001 18.424 1.00 33.56 287 GLU A O 1
ATOM 2263 N N . PRO A 1 288 ? 16.670 13.725 17.530 1.00 34.19 288 PRO A N 1
ATOM 2264 C CA . PRO A 1 288 ? 16.219 13.851 16.138 1.00 34.19 288 PRO A CA 1
ATOM 2265 C C . PRO A 1 288 ? 14.908 13.139 15.778 1.00 34.19 288 PRO A C 1
ATOM 2267 O O . PRO A 1 288 ? 14.482 13.243 14.629 1.00 34.19 288 PRO A O 1
ATOM 2270 N N . HIS A 1 289 ? 14.269 12.401 16.688 1.00 40.78 289 HIS A N 1
ATOM 2271 C CA . HIS A 1 289 ? 13.336 11.339 16.281 1.00 40.78 289 HIS A CA 1
ATOM 2272 C C . HIS A 1 289 ? 11.852 11.586 16.563 1.00 40.78 289 HIS A C 1
ATOM 2274 O O . HIS A 1 289 ? 11.017 10.859 16.028 1.00 40.78 289 HIS A O 1
ATOM 2280 N N . HIS A 1 290 ? 11.480 12.646 17.286 1.00 45.34 290 HIS A N 1
ATOM 2281 C CA . HIS A 1 290 ? 10.068 12.946 17.533 1.00 45.34 290 HIS A CA 1
ATOM 2282 C C . HIS A 1 290 ? 9.690 14.356 17.089 1.00 45.34 290 HIS A C 1
ATOM 2284 O O . HIS A 1 290 ? 10.088 15.371 17.661 1.00 45.34 290 HIS A O 1
ATOM 2290 N N . SER A 1 291 ? 8.900 14.409 16.016 1.00 48.88 291 SER A N 1
ATOM 2291 C CA . SER A 1 291 ? 8.274 15.638 15.544 1.00 48.88 291 SER A CA 1
ATOM 2292 C C . SER A 1 291 ? 7.303 16.136 16.614 1.00 48.88 291 SER A C 1
ATOM 2294 O O . SER A 1 291 ? 6.449 15.385 17.084 1.00 48.88 291 SER A O 1
ATOM 2296 N N . ALA A 1 292 ? 7.382 17.413 16.989 1.00 56.47 292 ALA A N 1
ATOM 2297 C CA . ALA A 1 292 ? 6.368 18.018 17.846 1.00 56.47 292 ALA A CA 1
ATOM 2298 C C . ALA A 1 292 ? 4.965 17.777 17.244 1.00 56.47 292 ALA A C 1
ATOM 2300 O O . ALA A 1 292 ? 4.671 18.261 16.152 1.00 56.47 292 ALA A O 1
ATOM 2301 N N . GLY A 1 293 ? 4.108 17.026 17.948 1.00 66.81 293 GLY A N 1
ATOM 2302 C CA . GLY A 1 293 ? 2.727 16.751 17.530 1.00 66.81 293 GLY A CA 1
ATOM 2303 C C . GLY A 1 293 ? 2.401 15.309 17.123 1.00 66.81 293 GLY A C 1
ATOM 2304 O O . GLY A 1 293 ? 1.259 15.068 16.732 1.00 66.81 293 GLY A O 1
ATOM 2305 N N . THR A 1 294 ? 3.330 14.353 17.230 1.00 80.56 294 THR A N 1
ATOM 2306 C CA . THR A 1 294 ? 3.013 12.923 17.061 1.00 80.56 294 THR A CA 1
ATOM 2307 C C . THR A 1 294 ? 1.961 12.464 18.076 1.00 80.56 294 THR A C 1
ATOM 2309 O O . THR A 1 294 ? 2.069 12.724 19.276 1.00 80.56 294 THR A O 1
ATOM 2312 N N . LYS A 1 295 ? 0.931 11.754 17.605 1.00 85.06 295 LYS A N 1
ATOM 2313 C CA . LYS A 1 295 ? -0.128 11.180 18.444 1.00 85.06 295 LYS A CA 1
ATOM 2314 C C . LYS A 1 295 ? -0.090 9.659 18.367 1.00 85.06 295 LYS A C 1
ATOM 2316 O O . LYS A 1 295 ? -0.428 9.091 17.336 1.00 85.06 295 LYS A O 1
ATOM 2321 N N . ILE A 1 296 ? 0.224 9.001 19.479 1.00 88.19 296 ILE A N 1
ATOM 2322 C CA . ILE A 1 296 ? 0.115 7.542 19.598 1.00 88.19 296 ILE A CA 1
ATOM 2323 C C . ILE A 1 296 ? -1.290 7.172 20.082 1.00 88.19 296 ILE A C 1
ATOM 2325 O O . ILE A 1 296 ? -1.799 7.736 21.054 1.00 88.19 296 ILE A O 1
ATOM 2329 N N . GLN A 1 297 ? -1.926 6.217 19.407 1.00 89.75 297 GLN A N 1
ATOM 2330 C CA . GLN A 1 297 ? -3.256 5.728 19.755 1.00 89.75 297 GLN A CA 1
ATOM 2331 C C . GLN A 1 297 ? -3.313 4.199 19.716 1.00 89.75 297 GLN A C 1
ATOM 2333 O O . GLN A 1 297 ? -2.850 3.572 18.768 1.00 89.75 297 GLN A O 1
ATOM 2338 N N . LYS A 1 298 ? -3.947 3.605 20.734 1.00 94.31 298 LYS A N 1
ATOM 2339 C CA . LYS A 1 298 ? -4.311 2.184 20.733 1.00 94.31 298 LYS A CA 1
ATOM 2340 C C . LYS A 1 298 ? -5.488 1.944 19.795 1.00 94.31 298 LYS A C 1
ATOM 2342 O O . LYS A 1 298 ? -6.483 2.669 19.844 1.00 94.31 298 LYS A O 1
ATOM 2347 N N . THR A 1 299 ? -5.374 0.925 18.959 1.00 94.75 299 THR A N 1
ATOM 2348 C CA . THR A 1 299 ? -6.411 0.500 18.018 1.00 94.75 299 THR A CA 1
ATOM 2349 C C . THR A 1 299 ? -6.313 -1.004 17.771 1.00 94.75 299 THR A C 1
ATOM 2351 O O . THR A 1 299 ? -5.449 -1.677 18.331 1.00 94.75 299 THR A O 1
ATOM 2354 N N . LYS A 1 300 ? -7.209 -1.541 16.944 1.00 97.44 300 LYS A N 1
ATOM 2355 C CA . LYS A 1 300 ? -7.131 -2.913 16.444 1.00 97.44 300 LYS A CA 1
ATOM 2356 C C . LYS A 1 300 ? -6.691 -2.925 14.984 1.00 97.44 300 LYS A C 1
ATOM 2358 O O . LYS A 1 300 ? -7.064 -2.033 14.218 1.00 97.44 300 LYS A O 1
ATOM 2363 N N . SER A 1 301 ? -5.920 -3.937 14.605 1.00 98.06 301 SER A N 1
ATOM 2364 C CA . SER A 1 301 ? -5.513 -4.167 13.221 1.00 98.06 301 SER A CA 1
ATOM 2365 C C . SER A 1 301 ? -6.454 -5.130 12.491 1.00 98.06 301 SER A C 1
ATOM 2367 O O . SER A 1 301 ? -7.101 -5.990 13.096 1.00 98.06 301 SER A O 1
ATOM 2369 N N . VAL A 1 302 ? -6.529 -4.978 11.171 1.00 98.56 302 VAL A N 1
ATOM 2370 C CA . VAL A 1 302 ? -7.179 -5.915 10.246 1.00 98.56 302 VAL A CA 1
ATOM 2371 C C . VAL A 1 302 ? -6.097 -6.707 9.521 1.00 98.56 302 VAL A C 1
ATOM 2373 O O . VAL A 1 302 ? -5.057 -6.159 9.164 1.00 98.56 302 VAL A O 1
ATOM 2376 N N . SER A 1 303 ? -6.324 -7.997 9.295 1.00 98.38 303 SER A N 1
ATOM 2377 C CA . SER A 1 303 ? -5.402 -8.810 8.508 1.00 98.38 303 SER A CA 1
ATOM 2378 C C . SER A 1 303 ? -5.509 -8.476 7.019 1.00 98.38 303 SER A C 1
ATOM 2380 O O . SER A 1 303 ? -6.603 -8.245 6.492 1.00 98.38 303 SER A O 1
ATOM 2382 N N . LEU A 1 304 ? -4.386 -8.519 6.295 1.00 98.50 304 LEU A N 1
ATOM 2383 C CA . LEU A 1 304 ? -4.402 -8.365 4.834 1.00 98.50 304 LEU A CA 1
ATOM 2384 C C . LEU A 1 304 ? -5.286 -9.432 4.159 1.00 98.50 304 LEU A C 1
ATOM 2386 O O . LEU A 1 304 ? -5.939 -9.154 3.153 1.00 98.50 304 LEU A O 1
ATOM 2390 N N . ALA A 1 305 ? -5.351 -10.635 4.736 1.00 97.81 305 ALA A N 1
ATOM 2391 C CA . ALA A 1 305 ? -6.187 -11.724 4.247 1.00 97.81 305 ALA A CA 1
ATOM 2392 C C . ALA A 1 305 ? -7.687 -11.385 4.298 1.00 97.81 305 ALA A C 1
ATOM 2394 O O . ALA A 1 305 ? -8.406 -11.645 3.332 1.00 97.81 305 ALA A O 1
ATOM 2395 N N . ASP A 1 306 ? -8.169 -10.770 5.380 1.00 98.25 306 ASP A N 1
ATOM 2396 C CA . ASP A 1 306 ? -9.585 -10.407 5.506 1.00 98.25 306 ASP A CA 1
ATOM 2397 C C . ASP A 1 306 ? -9.958 -9.236 4.599 1.00 98.25 306 ASP A C 1
ATOM 2399 O O . ASP A 1 306 ? -11.040 -9.239 4.008 1.00 98.25 306 ASP A O 1
ATOM 2403 N N . VAL A 1 307 ? -9.041 -8.280 4.406 1.00 98.50 307 VAL A N 1
ATOM 2404 C CA . VAL A 1 307 ? -9.201 -7.231 3.389 1.00 98.50 307 VAL A CA 1
ATOM 2405 C C . VAL A 1 307 ? -9.336 -7.862 2.002 1.00 98.50 307 VAL A C 1
ATOM 2407 O O . VAL A 1 307 ? -10.300 -7.599 1.281 1.00 98.50 307 VAL A O 1
ATOM 2410 N N . TRP A 1 308 ? -8.397 -8.733 1.632 1.00 98.12 308 TRP A N 1
ATOM 2411 C CA . TRP A 1 308 ? -8.384 -9.417 0.340 1.00 98.12 308 TRP A CA 1
ATOM 2412 C C . TRP A 1 308 ? -9.691 -10.183 0.072 1.00 98.12 308 TRP A C 1
ATOM 2414 O O . TRP A 1 308 ? -10.303 -10.003 -0.989 1.00 98.12 308 TRP A O 1
ATOM 2424 N N . ARG A 1 309 ? -10.159 -10.972 1.050 1.00 97.69 309 ARG A N 1
ATOM 2425 C CA . ARG A 1 309 ? -11.418 -11.728 0.957 1.00 97.69 309 ARG A CA 1
ATOM 2426 C C . ARG A 1 309 ? -12.630 -10.815 0.835 1.00 97.69 309 ARG A C 1
ATOM 2428 O O . ARG A 1 309 ? -13.480 -11.060 -0.018 1.00 97.69 309 ARG A O 1
ATOM 2435 N N . HIS A 1 310 ? -12.705 -9.753 1.639 1.00 97.88 310 HIS A N 1
ATOM 2436 C CA . HIS A 1 310 ? -13.841 -8.831 1.616 1.00 97.88 310 HIS A CA 1
ATOM 2437 C C . HIS A 1 310 ? -14.047 -8.196 0.238 1.00 97.88 310 HIS A C 1
ATOM 2439 O O . HIS A 1 310 ? -15.166 -8.152 -0.274 1.00 97.88 310 HIS A O 1
ATOM 2445 N N . PHE A 1 311 ? -12.962 -7.747 -0.393 1.00 97.69 311 PHE A N 1
ATOM 2446 C CA . PHE A 1 311 ? -13.038 -7.115 -1.708 1.00 97.69 311 PHE A CA 1
ATOM 2447 C C . PHE A 1 311 ? -13.133 -8.103 -2.871 1.00 97.69 311 PHE A C 1
ATOM 2449 O O . PHE A 1 311 ? -13.204 -7.654 -4.018 1.00 97.69 311 PHE A O 1
ATOM 2456 N N . ASN A 1 312 ? -13.152 -9.413 -2.594 1.00 96.75 312 ASN A N 1
ATOM 2457 C CA . ASN A 1 312 ? -13.114 -10.471 -3.601 1.00 96.75 312 ASN A CA 1
ATOM 2458 C C . ASN A 1 312 ? -11.992 -10.223 -4.625 1.00 96.75 312 ASN A C 1
ATOM 2460 O O . ASN A 1 312 ? -12.191 -10.295 -5.843 1.00 96.75 312 ASN A O 1
ATOM 2464 N N . ALA A 1 313 ? -10.824 -9.818 -4.121 1.00 97.00 313 ALA A N 1
ATOM 2465 C CA . ALA A 1 313 ? -9.677 -9.524 -4.961 1.00 97.00 313 ALA A CA 1
ATOM 2466 C C . ALA A 1 313 ? -9.087 -10.832 -5.535 1.00 97.00 313 ALA A C 1
ATOM 2468 O O . ALA A 1 313 ? -9.269 -11.906 -4.956 1.00 97.00 313 ALA A O 1
ATOM 2469 N N . PRO A 1 314 ? -8.390 -10.789 -6.686 1.00 96.94 314 PRO A N 1
ATOM 2470 C CA . PRO A 1 314 ? -7.827 -11.993 -7.295 1.00 96.94 314 PRO A CA 1
ATOM 2471 C C . PRO A 1 314 ? -6.899 -12.757 -6.339 1.00 96.94 314 PRO A C 1
ATOM 2473 O O . PRO A 1 314 ? -6.143 -12.147 -5.592 1.00 96.94 314 PRO A O 1
ATOM 2476 N N . THR A 1 315 ? -6.901 -14.089 -6.397 1.00 96.06 315 THR A N 1
ATOM 2477 C CA . THR A 1 315 ? -5.948 -14.938 -5.648 1.00 96.06 315 THR A CA 1
ATOM 2478 C C . THR A 1 315 ? -4.502 -14.719 -6.101 1.00 96.06 315 THR A C 1
ATOM 2480 O O . THR A 1 315 ? -3.567 -14.836 -5.317 1.00 96.06 315 THR A O 1
ATOM 2483 N N . GLN A 1 316 ? -4.311 -14.361 -7.375 1.00 95.50 316 GLN A N 1
ATOM 2484 C CA . GLN A 1 316 ? -3.034 -13.931 -7.934 1.00 95.50 316 GLN A CA 1
ATOM 2485 C C . GLN A 1 316 ? -3.089 -12.433 -8.250 1.00 95.50 316 GLN A C 1
ATOM 2487 O O . GLN A 1 316 ? -3.587 -12.021 -9.300 1.00 95.50 316 GLN A O 1
ATOM 2492 N N . ILE A 1 317 ? -2.531 -11.631 -7.355 1.00 97.69 317 ILE A N 1
ATOM 2493 C CA . ILE A 1 317 ? -2.357 -10.188 -7.502 1.00 97.69 317 ILE A CA 1
ATOM 2494 C C . ILE A 1 317 ? -1.137 -9.924 -8.395 1.00 97.69 317 ILE A C 1
ATOM 2496 O O . ILE A 1 317 ? -0.120 -10.617 -8.306 1.00 97.69 317 ILE A O 1
ATOM 2500 N N . ASP A 1 318 ? -1.222 -8.942 -9.294 1.00 97.94 318 ASP A N 1
ATOM 2501 C CA . ASP A 1 318 ? -0.116 -8.637 -10.208 1.00 97.94 318 ASP A CA 1
ATOM 2502 C C . ASP A 1 318 ? 1.002 -7.855 -9.505 1.00 97.94 318 ASP A C 1
ATOM 2504 O O . ASP A 1 318 ? 2.177 -8.088 -9.789 1.00 97.94 318 ASP A O 1
ATOM 2508 N N . TYR A 1 319 ? 0.651 -6.971 -8.570 1.00 98.50 319 TYR A N 1
ATOM 2509 C CA . TYR A 1 319 ? 1.614 -6.187 -7.801 1.00 98.50 319 TYR A CA 1
ATOM 2510 C C . TYR A 1 319 ? 1.159 -5.952 -6.359 1.00 98.50 319 TYR A C 1
ATOM 2512 O O . TYR A 1 319 ? 0.022 -5.539 -6.140 1.00 98.50 319 TYR A O 1
ATOM 2520 N N . PHE A 1 320 ? 2.045 -6.167 -5.389 1.00 98.69 320 PHE A N 1
ATOM 2521 C CA . PHE A 1 320 ? 1.841 -5.704 -4.020 1.00 98.69 320 PHE A CA 1
ATOM 2522 C C . PHE A 1 320 ? 3.030 -4.855 -3.546 1.00 98.69 320 PHE A C 1
ATOM 2524 O O . PHE A 1 320 ? 4.172 -5.312 -3.555 1.00 98.69 320 PHE A O 1
ATOM 2531 N N . SER A 1 321 ? 2.739 -3.600 -3.194 1.00 98.50 321 SER A N 1
ATOM 2532 C CA . SER A 1 321 ? 3.654 -2.680 -2.517 1.00 98.50 321 SER A CA 1
ATOM 2533 C C . SER A 1 321 ? 3.396 -2.755 -1.018 1.00 98.50 321 SER A C 1
ATOM 2535 O O . SER A 1 321 ? 2.264 -2.516 -0.595 1.00 98.50 321 SER A O 1
ATOM 2537 N N . LEU A 1 322 ? 4.430 -3.092 -0.253 1.00 98.19 322 LEU A N 1
ATOM 2538 C CA . LEU A 1 322 ? 4.411 -3.223 1.194 1.00 98.19 322 LEU A CA 1
ATOM 2539 C C . LEU A 1 322 ? 5.436 -2.257 1.788 1.00 98.19 322 LEU A C 1
ATOM 2541 O O . LEU A 1 322 ? 6.636 -2.480 1.653 1.00 98.19 322 LEU A O 1
ATOM 2545 N N . ASP A 1 323 ? 4.930 -1.201 2.407 1.00 95.38 323 ASP A N 1
ATOM 2546 C CA . ASP A 1 323 ? 5.706 -0.116 2.996 1.00 95.38 323 ASP A CA 1
ATOM 2547 C C . ASP A 1 323 ? 4.965 0.307 4.271 1.00 95.38 323 ASP A C 1
ATOM 2549 O O . ASP A 1 323 ? 3.895 0.903 4.201 1.00 95.38 323 ASP A O 1
ATOM 2553 N N . VAL A 1 324 ? 5.382 -0.190 5.437 1.00 94.25 324 VAL A N 1
ATOM 2554 C CA . VAL A 1 324 ? 4.655 0.035 6.704 1.00 94.25 324 VAL A CA 1
ATOM 2555 C C . VAL A 1 324 ? 5.605 0.382 7.838 1.00 94.25 324 VAL A C 1
ATOM 2557 O O . VAL A 1 324 ? 5.370 0.006 8.992 1.00 94.25 324 VAL A O 1
ATOM 2560 N N . GLU A 1 325 ? 6.663 1.120 7.509 1.00 91.75 325 GLU A N 1
ATOM 2561 C CA . GLU A 1 325 ? 7.586 1.713 8.475 1.00 91.75 325 GLU A CA 1
ATOM 2562 C C . GLU A 1 325 ? 8.195 0.664 9.428 1.00 91.75 325 GLU A C 1
ATOM 2564 O O . GLU A 1 325 ? 8.211 0.805 10.662 1.00 91.75 325 GLU A O 1
ATOM 2569 N N . GLY A 1 326 ? 8.637 -0.461 8.856 1.00 91.38 326 GLY A N 1
ATOM 2570 C CA . GLY A 1 326 ? 9.339 -1.531 9.561 1.00 91.38 326 GLY A CA 1
ATOM 2571 C C . GLY A 1 326 ? 8.437 -2.654 10.087 1.00 91.38 326 GLY A C 1
ATOM 2572 O O . GLY A 1 326 ? 8.945 -3.652 10.625 1.00 91.38 326 GLY A O 1
ATOM 2573 N N . ALA A 1 327 ? 7.112 -2.525 9.966 1.00 95.00 327 ALA A N 1
ATOM 2574 C CA . ALA A 1 327 ? 6.136 -3.522 10.415 1.00 95.00 327 ALA A CA 1
ATOM 2575 C C . ALA A 1 327 ? 5.802 -4.596 9.354 1.00 95.00 327 ALA A C 1
ATOM 2577 O O . ALA A 1 327 ? 4.833 -5.342 9.514 1.00 95.00 327 ALA A O 1
ATOM 2578 N N . GLU A 1 328 ? 6.594 -4.726 8.286 1.00 96.88 328 GLU A N 1
ATOM 2579 C CA . GLU A 1 328 ? 6.293 -5.566 7.114 1.00 96.88 328 GLU A CA 1
ATOM 2580 C C . GLU A 1 328 ? 6.106 -7.037 7.504 1.00 96.88 328 GLU A C 1
ATOM 2582 O O . GLU A 1 328 ? 5.196 -7.715 7.022 1.00 96.88 328 GLU A O 1
ATOM 2587 N N . GLY A 1 329 ? 6.934 -7.516 8.439 1.00 96.00 329 GLY A N 1
ATOM 2588 C CA . GLY A 1 329 ? 6.864 -8.881 8.961 1.00 96.00 329 GLY A CA 1
ATOM 2589 C C . GLY A 1 329 ? 5.588 -9.179 9.753 1.00 96.00 329 GLY A C 1
ATOM 2590 O O . GLY A 1 329 ? 5.177 -10.331 9.801 1.00 96.00 329 GLY A O 1
ATOM 2591 N N . LEU A 1 330 ? 4.923 -8.167 10.332 1.00 95.62 330 LEU A N 1
ATOM 2592 C CA . LEU A 1 330 ? 3.621 -8.374 10.976 1.00 95.62 330 LEU A CA 1
ATOM 2593 C C . LEU A 1 330 ? 2.516 -8.607 9.951 1.00 95.62 330 LEU A C 1
ATOM 2595 O O . LEU A 1 330 ? 1.583 -9.350 10.225 1.00 95.62 330 LEU A O 1
ATOM 2599 N N . VAL A 1 331 ? 2.589 -7.954 8.792 1.00 97.56 331 VAL A N 1
ATOM 2600 C CA . VAL A 1 331 ? 1.571 -8.075 7.737 1.00 97.56 331 VAL A CA 1
ATOM 2601 C C . VAL A 1 331 ? 1.650 -9.444 7.059 1.00 97.56 331 VAL A C 1
ATOM 2603 O O . VAL A 1 331 ? 0.624 -10.031 6.713 1.00 97.56 331 VAL A O 1
ATOM 2606 N N . LEU A 1 332 ? 2.873 -9.935 6.862 1.00 96.94 332 LEU A N 1
ATOM 2607 C CA . LEU A 1 332 ? 3.195 -11.215 6.233 1.00 96.94 332 LEU A CA 1
ATOM 2608 C C . LEU A 1 332 ? 3.695 -12.227 7.277 1.00 96.94 332 LEU A C 1
ATOM 2610 O O . LEU A 1 332 ? 4.751 -12.835 7.104 1.00 96.94 332 LEU A O 1
ATOM 2614 N N . ASP A 1 333 ? 2.938 -12.362 8.366 1.00 93.88 333 ASP A N 1
ATOM 2615 C CA . ASP A 1 333 ? 3.248 -13.259 9.481 1.00 93.88 333 ASP A CA 1
ATOM 2616 C C . ASP A 1 333 ? 3.086 -14.753 9.128 1.00 93.88 333 ASP A C 1
ATOM 2618 O O . ASP A 1 333 ? 2.736 -15.133 8.005 1.00 93.88 333 ASP A O 1
ATOM 2622 N N . GLU A 1 334 ? 3.322 -15.632 10.105 1.00 93.12 334 GLU A N 1
ATOM 2623 C CA . GLU A 1 334 ? 3.205 -17.083 9.935 1.00 93.12 334 GLU A CA 1
ATOM 2624 C C . GLU A 1 334 ? 1.786 -17.573 9.594 1.00 93.12 334 GLU A C 1
ATOM 2626 O O . GLU A 1 334 ? 1.619 -18.700 9.127 1.00 93.12 334 GLU A O 1
ATOM 2631 N N . ASN A 1 335 ? 0.764 -16.744 9.818 1.00 95.25 335 ASN A N 1
ATOM 2632 C CA . ASN A 1 335 ? -0.637 -17.057 9.547 1.00 95.25 335 ASN A CA 1
ATOM 2633 C C . ASN A 1 335 ? -1.099 -16.512 8.185 1.00 95.25 335 ASN A C 1
ATOM 2635 O O . ASN A 1 335 ? -2.262 -16.701 7.808 1.00 95.25 335 ASN A O 1
ATOM 2639 N N . PHE A 1 336 ? -0.221 -15.839 7.434 1.00 97.25 336 PHE A N 1
ATOM 2640 C CA . PHE A 1 336 ? -0.539 -15.356 6.099 1.00 97.25 336 PHE A CA 1
ATOM 2641 C C . PHE A 1 336 ? -0.854 -16.534 5.148 1.00 97.25 336 PHE A C 1
ATOM 2643 O O . PHE A 1 336 ? -0.097 -17.507 5.084 1.00 97.25 336 PHE A O 1
ATOM 2650 N N . PRO A 1 337 ? -1.954 -16.480 4.368 1.00 96.94 337 PRO A N 1
ATOM 2651 C CA . PRO A 1 337 ? -2.429 -17.621 3.587 1.00 96.94 337 PRO A CA 1
ATOM 2652 C C . PRO A 1 337 ? -1.676 -17.755 2.252 1.00 96.94 337 PRO A C 1
ATOM 2654 O O . PRO A 1 337 ? -2.243 -17.562 1.175 1.00 96.94 337 PRO A O 1
ATOM 2657 N N . TRP A 1 338 ? -0.390 -18.111 2.308 1.00 95.25 338 TRP A N 1
ATOM 2658 C CA . TRP A 1 338 ? 0.503 -18.227 1.144 1.00 95.25 338 TRP A CA 1
ATOM 2659 C C . TRP A 1 338 ? 0.031 -19.207 0.055 1.00 95.25 338 TRP A C 1
ATOM 2661 O O . TRP A 1 338 ? 0.479 -19.114 -1.093 1.00 95.25 338 TRP A O 1
ATOM 2671 N N . ASP A 1 339 ? -0.859 -20.140 0.393 1.00 93.50 339 ASP A N 1
ATOM 2672 C CA . ASP A 1 339 ? -1.453 -21.089 -0.555 1.00 93.50 339 ASP A CA 1
ATOM 2673 C C . ASP A 1 339 ? -2.694 -20.532 -1.274 1.00 93.50 339 ASP A C 1
ATOM 2675 O O . ASP A 1 339 ? -3.045 -21.011 -2.353 1.00 93.50 339 ASP A O 1
ATOM 2679 N N . GLU A 1 340 ? -3.330 -19.491 -0.726 1.00 95.44 340 GLU A N 1
ATOM 2680 C CA . GLU A 1 340 ? -4.534 -18.862 -1.286 1.00 95.44 340 GLU A CA 1
ATOM 2681 C C . GLU A 1 340 ? -4.230 -17.531 -1.992 1.00 95.44 340 GLU A C 1
ATOM 2683 O O . GLU A 1 340 ? -4.816 -17.246 -3.040 1.00 95.44 340 GLU A O 1
ATOM 2688 N N . LEU A 1 341 ? -3.319 -16.722 -1.435 1.00 96.88 341 LEU A N 1
ATOM 2689 C CA . LEU A 1 341 ? -3.011 -15.367 -1.894 1.00 96.88 341 LEU A CA 1
ATOM 2690 C C . LEU A 1 341 ? -1.544 -15.224 -2.309 1.00 96.88 341 LEU A C 1
ATOM 2692 O O . LEU A 1 341 ? -0.612 -15.528 -1.563 1.00 96.88 341 LEU A O 1
ATOM 2696 N N . ARG A 1 342 ? -1.341 -14.747 -3.539 1.00 95.81 342 ARG A N 1
ATOM 2697 C CA . ARG A 1 342 ? -0.045 -14.703 -4.215 1.00 95.81 342 ARG A CA 1
ATOM 2698 C C . ARG A 1 342 ? 0.149 -13.418 -4.997 1.00 95.81 342 ARG A C 1
ATOM 2700 O O . ARG A 1 342 ? -0.797 -12.870 -5.556 1.00 95.81 342 ARG A O 1
ATOM 2707 N N . PHE A 1 343 ? 1.400 -12.992 -5.127 1.00 96.38 343 PHE A N 1
ATOM 2708 C CA . PHE A 1 343 ? 1.771 -11.744 -5.789 1.00 96.38 343 PHE A CA 1
ATOM 2709 C C . PHE A 1 343 ? 2.763 -12.027 -6.916 1.00 96.38 343 PHE A C 1
ATOM 2711 O O . PHE A 1 343 ? 3.734 -12.739 -6.701 1.00 96.38 343 PHE A O 1
ATOM 2718 N N . ARG A 1 344 ? 2.558 -11.510 -8.134 1.00 94.88 344 ARG A N 1
ATOM 2719 C CA . ARG A 1 344 ? 3.549 -11.719 -9.210 1.00 94.88 344 ARG A CA 1
ATOM 2720 C C . ARG A 1 344 ? 4.810 -10.908 -8.947 1.00 94.88 344 ARG A C 1
ATOM 2722 O O . ARG A 1 344 ? 5.909 -11.440 -9.083 1.00 94.88 344 ARG A O 1
ATOM 2729 N N . VAL A 1 345 ? 4.622 -9.640 -8.587 1.00 95.69 345 VAL A N 1
ATOM 2730 C CA . VAL A 1 345 ? 5.670 -8.690 -8.212 1.00 95.69 345 VAL A CA 1
ATOM 2731 C C . VAL A 1 345 ? 5.386 -8.184 -6.801 1.00 95.69 345 VAL A C 1
ATOM 2733 O O . VAL A 1 345 ? 4.259 -7.789 -6.506 1.00 95.69 345 VAL A O 1
ATOM 2736 N N . LEU A 1 346 ? 6.409 -8.184 -5.954 1.00 96.19 346 LEU A N 1
ATOM 2737 C CA . LEU A 1 346 ? 6.390 -7.612 -4.613 1.00 96.19 346 LEU A CA 1
ATOM 2738 C C . LEU A 1 346 ? 7.417 -6.489 -4.545 1.00 96.19 346 LEU A C 1
ATOM 2740 O O . LEU A 1 346 ? 8.536 -6.667 -5.025 1.00 96.19 346 LEU A O 1
ATOM 2744 N N . THR A 1 347 ? 7.078 -5.369 -3.926 1.00 96.75 347 THR A N 1
ATOM 2745 C CA . THR A 1 347 ? 8.085 -4.440 -3.404 1.00 96.75 347 THR A CA 1
ATOM 2746 C C . THR A 1 347 ? 7.899 -4.356 -1.909 1.00 96.75 347 THR A C 1
ATOM 2748 O O . THR A 1 347 ? 6.776 -4.153 -1.457 1.00 96.75 347 THR A O 1
ATOM 2751 N N . VAL A 1 348 ? 8.979 -4.584 -1.172 1.00 97.12 348 VAL A N 1
ATOM 2752 C CA . VAL A 1 348 ? 8.969 -4.594 0.288 1.00 97.12 348 VAL A CA 1
ATOM 2753 C C . VAL A 1 348 ? 10.008 -3.599 0.757 1.00 97.12 348 VAL A C 1
ATOM 2755 O O . VAL A 1 348 ? 11.194 -3.770 0.452 1.00 97.12 348 VAL A O 1
ATOM 2758 N N . GLU A 1 349 ? 9.544 -2.591 1.482 1.00 93.12 349 GLU A N 1
ATOM 2759 C CA . GLU A 1 349 ? 10.409 -1.615 2.117 1.00 93.12 349 GLU A CA 1
ATOM 2760 C C . GLU A 1 349 ? 11.203 -2.292 3.240 1.00 93.12 349 GLU A C 1
ATOM 2762 O O . GLU A 1 349 ? 10.645 -3.049 4.033 1.00 93.12 349 GLU A O 1
ATOM 2767 N N . ARG A 1 350 ? 12.526 -2.078 3.272 1.00 89.44 350 ARG A N 1
ATOM 2768 C CA . ARG A 1 350 ? 13.401 -2.453 4.399 1.00 89.44 350 ARG A CA 1
ATOM 2769 C C . ARG A 1 350 ? 13.180 -3.867 4.960 1.00 89.44 350 ARG A C 1
ATOM 2771 O O . ARG A 1 350 ? 13.271 -4.086 6.168 1.00 89.44 350 ARG A O 1
ATOM 2778 N N . ALA A 1 351 ? 12.950 -4.851 4.082 1.00 90.38 351 ALA A N 1
ATOM 2779 C CA . ALA A 1 351 ? 12.647 -6.223 4.490 1.00 90.38 351 ALA A CA 1
ATOM 2780 C C . ALA A 1 351 ? 13.710 -6.762 5.466 1.00 90.38 351 ALA A C 1
ATOM 2782 O O . ALA A 1 351 ? 14.898 -6.837 5.143 1.00 90.38 351 ALA A O 1
ATOM 2783 N N . LYS A 1 352 ? 13.283 -7.141 6.672 1.00 93.06 352 LYS A N 1
ATOM 2784 C CA . LYS A 1 352 ? 14.171 -7.741 7.677 1.00 93.06 352 LYS A CA 1
ATOM 2785 C C . LYS A 1 352 ? 14.548 -9.174 7.292 1.00 93.06 352 LYS A C 1
ATOM 2787 O O . LYS A 1 352 ? 13.741 -9.833 6.630 1.00 93.06 352 LYS A O 1
ATOM 2792 N N . PRO A 1 353 ? 15.710 -9.692 7.735 1.00 94.31 353 PRO A N 1
ATOM 2793 C CA . PRO A 1 353 ? 16.188 -11.026 7.362 1.00 94.31 353 PRO A CA 1
ATOM 2794 C C . PRO A 1 353 ? 15.162 -12.150 7.560 1.00 94.31 353 PRO A C 1
ATOM 2796 O O . PRO A 1 353 ? 15.082 -13.064 6.743 1.00 94.31 353 PRO A O 1
ATOM 2799 N N . GLU A 1 354 ? 14.345 -12.072 8.609 1.00 94.62 354 GLU A N 1
ATOM 2800 C CA . GLU A 1 354 ? 13.298 -13.052 8.897 1.00 94.62 354 GLU A CA 1
ATOM 2801 C C . GLU A 1 354 ? 12.211 -13.049 7.814 1.00 94.62 354 GLU A C 1
ATOM 2803 O O . GLU A 1 354 ? 11.816 -14.107 7.325 1.00 94.62 354 GLU A O 1
ATOM 2808 N N . LEU A 1 355 ? 11.765 -11.863 7.384 1.00 95.88 355 LEU A N 1
ATOM 2809 C CA . LEU A 1 355 ? 10.785 -11.731 6.306 1.00 95.88 355 LEU A CA 1
ATOM 2810 C C . LEU A 1 355 ? 11.381 -12.152 4.959 1.00 95.88 355 LEU A C 1
ATOM 2812 O O . LEU A 1 355 ? 10.703 -12.801 4.166 1.00 95.88 355 LEU A O 1
ATOM 2816 N N . GLU A 1 356 ? 12.650 -11.834 4.700 1.00 95.81 356 GLU A N 1
ATOM 2817 C CA . GLU A 1 356 ? 13.346 -12.310 3.500 1.00 95.81 356 GLU A CA 1
ATOM 2818 C C . GLU A 1 356 ? 13.340 -13.840 3.424 1.00 95.81 356 GLU A C 1
ATOM 2820 O O . GLU A 1 356 ? 12.994 -14.410 2.388 1.00 95.81 356 GLU A O 1
ATOM 2825 N N . GLN A 1 357 ? 13.632 -14.508 4.543 1.00 96.31 357 GLN A N 1
ATOM 2826 C CA . GLN A 1 357 ? 13.598 -15.963 4.631 1.00 96.31 357 GLN A CA 1
ATOM 2827 C C . GLN A 1 357 ? 12.189 -16.521 4.381 1.00 96.31 357 GLN A C 1
ATOM 2829 O O . GLN A 1 357 ? 12.049 -17.502 3.649 1.00 96.31 357 GLN A O 1
ATOM 2834 N N . VAL A 1 358 ? 11.146 -15.900 4.942 1.00 96.31 358 VAL A N 1
ATOM 2835 C CA . VAL A 1 358 ? 9.744 -16.281 4.685 1.00 96.31 358 VAL A CA 1
ATOM 2836 C C . VAL A 1 358 ? 9.419 -16.153 3.193 1.00 96.31 358 VAL A C 1
ATOM 2838 O O . VAL A 1 358 ? 8.908 -17.095 2.583 1.00 96.31 358 VAL A O 1
ATOM 2841 N N . LEU A 1 359 ? 9.774 -15.032 2.561 1.00 96.38 359 LEU A N 1
ATOM 2842 C CA . LEU A 1 359 ? 9.556 -14.819 1.128 1.00 96.38 359 LEU A CA 1
ATOM 2843 C C . LEU A 1 359 ? 10.250 -15.901 0.284 1.00 96.38 359 LEU A C 1
ATOM 2845 O O . LEU A 1 359 ? 9.628 -16.480 -0.611 1.00 96.38 359 LEU A O 1
ATOM 2849 N N . GLU A 1 360 ? 11.508 -16.224 0.585 1.00 95.25 360 GLU A N 1
ATOM 2850 C CA . GLU A 1 360 ? 12.260 -17.274 -0.111 1.00 95.25 360 GLU A CA 1
ATOM 2851 C C . GLU A 1 360 ? 11.645 -18.667 0.076 1.00 95.25 360 GLU A C 1
ATOM 2853 O O . GLU A 1 360 ? 11.478 -19.405 -0.902 1.00 95.25 360 GLU A O 1
ATOM 2858 N N . GLN A 1 361 ? 11.245 -19.016 1.303 1.00 95.50 361 GLN A N 1
ATOM 2859 C CA . GLN A 1 361 ? 10.563 -20.278 1.615 1.00 95.50 361 GLN A CA 1
ATOM 2860 C C . GLN A 1 361 ? 9.246 -20.420 0.844 1.00 95.50 361 GLN A C 1
ATOM 2862 O O . GLN A 1 361 ? 8.927 -21.503 0.348 1.00 95.50 361 GLN A O 1
ATOM 2867 N N . HIS A 1 362 ? 8.523 -19.316 0.653 1.00 94.94 362 HIS A N 1
ATOM 2868 C CA . HIS A 1 362 ? 7.305 -19.264 -0.154 1.00 94.94 362 HIS A CA 1
ATOM 2869 C C . HIS A 1 362 ? 7.574 -18.974 -1.641 1.00 94.94 362 HIS A C 1
ATOM 2871 O O . HIS A 1 362 ? 6.667 -18.603 -2.391 1.00 94.94 362 HIS A O 1
ATOM 2877 N N . GLY A 1 363 ? 8.794 -19.213 -2.126 1.00 93.00 363 GLY A N 1
ATOM 2878 C CA . GLY A 1 363 ? 9.110 -19.248 -3.553 1.00 93.00 363 GLY A CA 1
ATOM 2879 C C . GLY A 1 363 ? 9.215 -17.879 -4.222 1.00 93.00 363 GLY A C 1
ATOM 2880 O O . GLY A 1 363 ? 9.140 -17.806 -5.454 1.00 93.00 363 GLY A O 1
ATOM 2881 N N . TYR A 1 364 ? 9.406 -16.807 -3.460 1.00 93.12 364 TYR A N 1
ATOM 2882 C CA . TYR A 1 364 ? 9.778 -15.506 -3.999 1.00 93.12 364 TYR A CA 1
ATOM 2883 C C . TYR A 1 364 ? 11.295 -15.401 -4.137 1.00 93.12 364 TYR A C 1
ATOM 2885 O O . TYR A 1 364 ? 12.060 -16.011 -3.397 1.00 93.12 364 TYR A O 1
ATOM 2893 N N . ARG A 1 365 ? 11.749 -14.638 -5.129 1.00 90.56 365 ARG A N 1
ATOM 2894 C CA . ARG A 1 365 ? 13.170 -14.358 -5.350 1.00 90.56 365 ARG A CA 1
ATOM 2895 C C . ARG A 1 365 ? 13.391 -12.861 -5.380 1.00 90.56 365 ARG A C 1
ATOM 2897 O O . ARG A 1 365 ? 12.728 -12.173 -6.160 1.00 90.56 365 ARG A O 1
ATOM 2904 N N . LYS A 1 366 ? 14.345 -12.377 -4.585 1.00 90.56 366 LYS A N 1
ATOM 2905 C CA . LYS A 1 366 ? 14.817 -10.995 -4.658 1.00 90.56 366 LYS A CA 1
ATOM 2906 C C . LYS A 1 366 ? 15.471 -10.773 -6.019 1.00 90.56 366 LYS A C 1
ATOM 2908 O O . LYS A 1 366 ? 16.343 -11.536 -6.432 1.00 90.56 366 LYS A O 1
ATOM 2913 N N . VAL A 1 367 ? 15.019 -9.754 -6.739 1.00 84.12 367 VAL A N 1
ATOM 2914 C CA . VAL A 1 367 ? 15.531 -9.411 -8.075 1.00 84.12 367 VAL A CA 1
ATOM 2915 C C . VAL A 1 367 ? 16.514 -8.261 -8.012 1.00 84.12 367 VAL A C 1
ATOM 2917 O O . VAL A 1 367 ? 17.466 -8.241 -8.787 1.00 84.12 367 VAL A O 1
ATOM 2920 N N . ARG A 1 368 ? 16.261 -7.293 -7.128 1.00 86.50 368 ARG A N 1
ATOM 2921 C CA . ARG A 1 368 ? 17.113 -6.119 -6.946 1.00 86.50 368 ARG A CA 1
ATOM 2922 C C . ARG A 1 368 ? 16.791 -5.369 -5.660 1.00 86.50 368 ARG A C 1
ATOM 2924 O O . ARG A 1 368 ? 15.692 -5.508 -5.121 1.00 86.50 368 ARG A O 1
ATOM 2931 N N . LEU A 1 369 ? 17.712 -4.483 -5.299 1.00 89.19 369 LEU A N 1
ATOM 2932 C CA .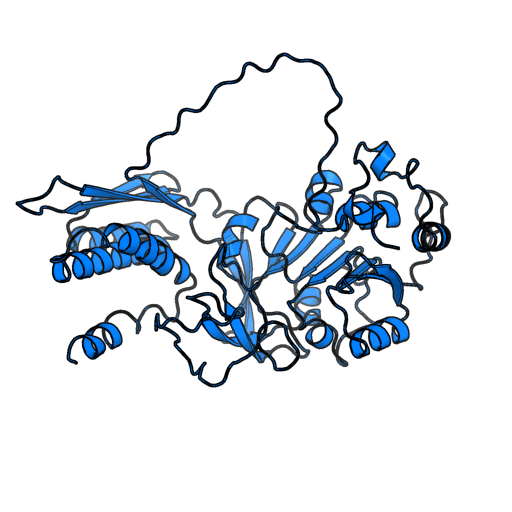 LEU A 1 369 ? 17.478 -3.381 -4.375 1.00 89.19 369 LEU A CA 1
ATOM 2933 C C . LEU A 1 369 ? 16.974 -2.140 -5.128 1.00 89.19 369 LEU A C 1
ATOM 2935 O O . LEU A 1 369 ? 17.433 -1.814 -6.229 1.00 89.19 369 LEU A O 1
ATOM 2939 N N . ASN A 1 370 ? 15.991 -1.474 -4.545 1.00 86.62 370 ASN A N 1
ATOM 2940 C CA . ASN A 1 370 ? 15.374 -0.231 -4.992 1.00 86.62 370 ASN A CA 1
ATOM 2941 C C . ASN A 1 370 ? 16.003 0.983 -4.294 1.00 86.62 370 ASN A C 1
ATOM 2943 O O . ASN A 1 370 ? 16.082 2.040 -4.911 1.00 86.62 370 ASN A O 1
ATOM 2947 N N . SER A 1 371 ? 16.514 0.810 -3.069 1.00 85.19 371 SER A N 1
ATOM 2948 C CA . SER A 1 371 ? 17.234 1.830 -2.295 1.00 85.19 371 SER A CA 1
ATOM 2949 C C . SER A 1 371 ? 18.500 1.247 -1.637 1.00 85.19 371 SER A C 1
ATOM 2951 O O . SER A 1 371 ? 18.709 0.032 -1.633 1.00 85.19 371 SER A O 1
ATOM 2953 N N . VAL A 1 372 ? 19.363 2.107 -1.078 1.00 82.00 372 VAL A N 1
ATOM 2954 C CA . VAL A 1 372 ? 20.488 1.669 -0.216 1.00 82.00 372 VAL A CA 1
ATOM 2955 C C . VAL A 1 372 ? 20.018 1.151 1.144 1.00 82.00 372 VAL A C 1
ATOM 2957 O O . VAL A 1 372 ? 20.772 0.482 1.843 1.00 82.00 372 VAL A O 1
ATOM 2960 N N . GLU A 1 373 ? 18.770 1.428 1.502 1.00 80.81 373 GLU A N 1
ATOM 2961 C CA . GLU A 1 373 ? 18.144 1.047 2.764 1.00 80.81 373 GLU A CA 1
ATOM 2962 C C . GLU A 1 373 ? 17.433 -0.308 2.631 1.00 80.81 373 GLU A C 1
ATOM 2964 O O . GLU A 1 373 ? 16.492 -0.587 3.340 1.00 80.81 373 GLU A O 1
ATOM 2969 N N . ASN A 1 374 ? 17.856 -1.188 1.721 1.00 84.62 374 ASN A N 1
ATOM 2970 C CA . ASN A 1 374 ? 17.267 -2.525 1.539 1.00 84.62 374 ASN A CA 1
ATOM 2971 C C . ASN A 1 374 ? 15.774 -2.546 1.139 1.00 84.62 374 ASN A C 1
ATOM 2973 O O . ASN A 1 374 ? 15.110 -3.572 1.278 1.00 84.62 374 ASN A O 1
ATOM 2977 N N . ASP A 1 375 ? 15.246 -1.456 0.583 1.00 89.25 375 ASP A N 1
ATOM 2978 C CA . ASP A 1 375 ? 13.985 -1.513 -0.153 1.00 89.25 375 ASP A CA 1
ATOM 2979 C C . ASP A 1 375 ? 14.188 -2.414 -1.383 1.00 89.25 375 ASP A C 1
ATOM 2981 O O . ASP A 1 375 ? 15.182 -2.259 -2.099 1.00 89.25 375 ASP A O 1
ATOM 2985 N N . ALA A 1 376 ? 13.329 -3.407 -1.616 1.00 92.62 376 ALA A N 1
ATOM 2986 C CA . ALA A 1 376 ? 13.645 -4.502 -2.535 1.00 92.62 376 ALA A CA 1
ATOM 2987 C C . ALA A 1 376 ? 12.460 -4.959 -3.386 1.00 92.62 376 ALA A C 1
ATOM 2989 O O . ALA A 1 376 ? 11.318 -5.035 -2.937 1.00 92.62 376 ALA A O 1
ATOM 2990 N N . THR A 1 377 ? 12.750 -5.331 -4.637 1.00 93.12 377 THR A N 1
ATOM 2991 C CA . THR A 1 377 ? 11.769 -5.945 -5.541 1.00 93.12 377 THR A CA 1
ATOM 2992 C C . THR A 1 377 ? 11.938 -7.461 -5.559 1.00 93.12 377 THR A C 1
ATOM 2994 O O . THR A 1 377 ? 13.024 -7.968 -5.856 1.00 93.12 377 THR A O 1
ATOM 2997 N N . TRP A 1 378 ? 10.844 -8.183 -5.333 1.00 93.50 378 TRP A N 1
ATOM 2998 C CA . TRP A 1 378 ? 10.761 -9.639 -5.328 1.00 93.50 378 TRP A CA 1
ATOM 2999 C C . TRP A 1 378 ? 9.794 -10.135 -6.397 1.00 93.50 378 TRP A C 1
ATOM 3001 O O . TRP A 1 378 ? 8.818 -9.468 -6.736 1.00 93.50 378 TRP A O 1
ATOM 3011 N N . LEU A 1 379 ? 10.047 -11.331 -6.918 1.00 92.19 379 LEU A N 1
ATOM 3012 C CA . LEU A 1 379 ? 9.179 -11.974 -7.900 1.00 92.19 379 LEU A CA 1
ATOM 3013 C C . LEU A 1 379 ? 8.806 -13.378 -7.468 1.00 92.19 379 LEU A C 1
ATOM 3015 O O . LEU A 1 379 ? 9.656 -14.134 -6.998 1.00 92.19 379 LEU A O 1
ATOM 3019 N N . ASP A 1 380 ? 7.557 -13.752 -7.716 1.00 91.12 380 ASP A N 1
ATOM 3020 C CA . ASP A 1 380 ? 7.113 -15.129 -7.550 1.00 91.12 380 ASP A CA 1
ATOM 3021 C C . ASP A 1 380 ? 7.755 -16.021 -8.616 1.00 91.12 380 ASP A C 1
ATOM 3023 O O . ASP A 1 380 ? 7.439 -15.949 -9.809 1.00 91.12 380 ASP A O 1
ATOM 3027 N N . SER A 1 381 ? 8.659 -16.898 -8.180 1.00 82.56 381 SER A N 1
ATOM 3028 C CA . SER A 1 381 ? 9.396 -17.795 -9.074 1.00 82.56 381 SER A CA 1
ATOM 3029 C C . SER A 1 381 ? 8.510 -18.849 -9.743 1.00 82.56 381 SER A C 1
ATOM 3031 O O . SER A 1 381 ? 8.928 -19.460 -10.728 1.00 82.56 381 SER A O 1
ATOM 3033 N N . ARG A 1 382 ? 7.275 -19.034 -9.258 1.00 75.81 382 ARG A N 1
ATOM 3034 C CA . ARG A 1 382 ? 6.280 -19.953 -9.826 1.00 75.81 382 ARG A CA 1
ATOM 3035 C C . ARG A 1 382 ? 5.457 -19.302 -10.938 1.00 75.81 382 ARG A C 1
ATOM 3037 O O . ARG A 1 382 ? 4.864 -20.013 -11.746 1.00 75.81 382 ARG A O 1
ATOM 3044 N N . SER A 1 383 ? 5.457 -17.971 -11.041 1.00 65.38 383 SER A N 1
ATOM 3045 C CA . SER A 1 383 ? 4.762 -17.213 -12.090 1.00 65.38 383 SER A CA 1
ATOM 3046 C C . SER A 1 383 ? 5.521 -17.286 -13.432 1.00 65.38 383 SER A C 1
ATOM 3048 O O . SER A 1 383 ? 5.889 -16.272 -14.013 1.00 65.38 383 SER A O 1
ATOM 3050 N N . THR A 1 384 ? 5.783 -18.486 -13.958 1.00 52.41 384 THR A N 1
ATOM 3051 C CA . THR A 1 384 ? 6.485 -18.709 -15.242 1.00 52.41 384 THR A CA 1
ATOM 3052 C C . THR A 1 384 ? 5.545 -18.896 -16.439 1.00 52.41 384 THR A C 1
ATOM 3054 O O . THR A 1 384 ? 6.004 -19.038 -17.572 1.00 52.41 384 THR A O 1
ATOM 3057 N N . SER A 1 385 ? 4.226 -18.847 -16.238 1.00 45.03 385 SER A N 1
ATOM 3058 C CA . SER A 1 385 ? 3.249 -19.064 -17.309 1.00 45.03 385 SER A CA 1
ATOM 3059 C C . SER A 1 385 ? 3.113 -17.836 -18.226 1.00 45.03 385 SER A C 1
ATOM 3061 O O . SER A 1 385 ? 2.457 -16.855 -17.873 1.00 45.03 385 SER A O 1
ATOM 3063 N N . SER A 1 386 ? 3.772 -17.923 -19.386 1.00 43.47 386 SER A N 1
ATOM 3064 C CA . SER A 1 386 ? 3.564 -17.206 -20.658 1.00 43.47 386 SER A CA 1
ATOM 3065 C C . SER A 1 386 ? 2.766 -15.895 -20.611 1.00 43.47 386 SER A C 1
ATOM 3067 O O . SER A 1 386 ? 1.535 -15.892 -20.531 1.00 43.47 386 SER A O 1
ATOM 3069 N N . THR A 1 387 ? 3.451 -14.768 -20.818 1.00 46.72 387 THR A N 1
ATOM 3070 C CA . THR A 1 387 ? 2.771 -13.568 -21.321 1.00 46.72 387 THR A CA 1
ATOM 3071 C C . THR A 1 387 ? 2.322 -13.816 -22.766 1.00 46.72 387 THR A C 1
ATOM 3073 O O . THR A 1 387 ? 2.980 -14.539 -23.517 1.00 46.72 387 THR A O 1
ATOM 3076 N N . SER A 1 388 ? 1.218 -13.199 -23.193 1.00 43.22 388 SER A N 1
ATOM 3077 C CA . SER A 1 388 ? 0.636 -13.331 -24.543 1.00 43.22 388 SER A CA 1
ATOM 3078 C C . SER A 1 388 ? 1.550 -12.874 -25.697 1.00 43.22 388 SER A C 1
ATOM 3080 O O . SER A 1 388 ? 1.159 -12.947 -26.859 1.00 43.22 388 SER A O 1
ATOM 3082 N N . ARG A 1 389 ? 2.773 -12.414 -25.396 1.00 47.06 389 ARG A N 1
ATOM 3083 C CA . ARG A 1 389 ? 3.796 -11.955 -26.349 1.00 47.06 389 ARG A CA 1
ATOM 3084 C C . ARG A 1 389 ? 5.043 -12.848 -26.428 1.00 47.06 389 ARG A C 1
ATOM 3086 O O . ARG A 1 389 ? 6.035 -12.434 -27.014 1.00 47.06 389 ARG A O 1
ATOM 3093 N N . GLY A 1 390 ? 5.012 -14.065 -25.886 1.00 38.50 390 GLY A N 1
ATOM 3094 C CA . GLY A 1 390 ? 6.040 -15.083 -26.155 1.00 38.50 390 GLY A CA 1
ATOM 3095 C C . GLY A 1 390 ? 7.390 -14.898 -25.447 1.00 38.50 390 GLY A C 1
ATOM 3096 O O . GLY A 1 390 ? 8.212 -15.808 -25.499 1.00 38.50 390 GLY A O 1
ATOM 3097 N N . GLU A 1 391 ? 7.623 -13.797 -24.726 1.00 48.44 391 GLU A N 1
ATOM 3098 C CA . GLU A 1 391 ? 8.714 -13.729 -23.748 1.00 48.44 391 GLU A CA 1
ATOM 3099 C C . GLU A 1 391 ? 8.232 -14.301 -22.405 1.00 48.44 391 GLU A C 1
ATOM 3101 O O . GLU A 1 391 ? 7.235 -13.852 -21.822 1.00 48.44 391 GLU A O 1
ATOM 3106 N N . SER A 1 392 ? 8.933 -15.330 -21.924 1.00 51.66 392 SER A N 1
ATOM 3107 C CA . SER A 1 392 ? 8.683 -15.907 -20.606 1.00 51.66 392 SER A CA 1
ATOM 3108 C C . SER A 1 392 ? 9.055 -14.899 -19.518 1.00 51.66 392 SER A C 1
ATOM 3110 O O . SER A 1 392 ? 10.106 -14.257 -19.580 1.00 51.66 392 SER A O 1
ATOM 3112 N N . PHE A 1 393 ? 8.231 -14.819 -18.472 1.00 53.12 393 PHE A N 1
ATOM 3113 C CA . PHE A 1 393 ? 8.519 -14.070 -17.244 1.00 53.12 393 PHE A CA 1
ATOM 3114 C C . PHE A 1 393 ? 9.904 -14.431 -16.659 1.00 53.12 393 PHE A C 1
ATOM 3116 O O . PHE A 1 393 ? 10.605 -13.572 -16.127 1.00 53.12 393 PHE A O 1
ATOM 3123 N N . SER A 1 394 ? 10.365 -15.674 -16.869 1.00 51.94 394 SER A N 1
ATOM 3124 C CA . SER A 1 394 ? 11.709 -16.132 -16.485 1.00 51.94 394 SER A CA 1
ATOM 3125 C C . SER A 1 394 ? 12.851 -15.537 -17.326 1.00 51.94 394 SER A C 1
ATOM 3127 O O . SER A 1 394 ? 13.926 -15.269 -16.793 1.00 51.94 394 SER A O 1
ATOM 3129 N N . THR A 1 395 ? 12.636 -15.289 -18.623 1.00 55.94 395 THR A N 1
ATOM 3130 C CA . THR A 1 395 ? 13.616 -14.630 -19.513 1.00 55.94 395 THR A CA 1
ATOM 3131 C C . THR A 1 395 ? 13.787 -13.159 -19.149 1.00 55.94 395 THR A C 1
ATOM 3133 O O . THR A 1 395 ? 14.857 -12.582 -19.318 1.00 55.94 395 THR A O 1
ATOM 3136 N N . ASN A 1 396 ? 12.721 -12.564 -18.626 1.00 57.81 396 ASN A N 1
ATOM 3137 C CA . ASN A 1 396 ? 12.714 -11.221 -18.088 1.00 57.81 396 ASN A CA 1
ATOM 3138 C C . ASN A 1 396 ? 13.526 -11.159 -16.788 1.00 57.81 396 ASN A C 1
ATOM 3140 O O . ASN A 1 396 ? 14.480 -10.387 -16.730 1.00 57.81 396 ASN A O 1
ATOM 3144 N N . LEU A 1 397 ? 13.264 -12.041 -15.815 1.00 59.31 397 LEU A N 1
ATOM 3145 C CA . LEU A 1 397 ? 13.983 -12.118 -14.529 1.00 59.31 397 LEU A CA 1
ATOM 3146 C C . LEU A 1 397 ? 15.515 -11.995 -14.652 1.00 59.31 397 LEU A C 1
ATOM 3148 O O . LEU A 1 397 ? 16.138 -11.197 -13.953 1.00 59.31 397 LEU A O 1
ATOM 3152 N N . SER A 1 398 ? 16.123 -12.753 -15.572 1.00 58.56 398 SER A N 1
ATOM 3153 C CA . SER A 1 398 ? 17.581 -12.772 -15.763 1.00 58.56 398 SER A CA 1
ATOM 3154 C C . SER A 1 398 ? 18.136 -11.499 -16.410 1.00 58.56 398 SER A C 1
ATOM 3156 O O . SER A 1 398 ? 19.299 -11.156 -16.187 1.00 58.56 398 SER A O 1
ATOM 3158 N N . LYS A 1 399 ? 17.327 -10.766 -17.187 1.00 61.25 399 LYS A N 1
ATOM 3159 C CA . LYS A 1 399 ? 17.702 -9.450 -17.730 1.00 61.25 399 LYS A CA 1
ATOM 3160 C C . LYS A 1 399 ? 17.714 -8.384 -16.626 1.00 61.25 399 LYS A C 1
ATOM 3162 O O . LYS A 1 399 ? 18.596 -7.528 -16.648 1.00 61.25 399 LYS A O 1
ATOM 3167 N N . PHE A 1 400 ? 16.789 -8.456 -15.662 1.00 63.00 400 PHE A N 1
ATOM 3168 C CA . PHE A 1 400 ? 16.683 -7.479 -14.565 1.00 63.00 400 PHE A CA 1
ATOM 3169 C C . PHE A 1 400 ? 17.732 -7.681 -13.473 1.00 63.00 400 PHE A C 1
ATOM 3171 O O . PHE A 1 400 ? 18.283 -6.692 -13.002 1.00 63.00 400 PHE A O 1
ATOM 3178 N N . ALA A 1 401 ? 18.069 -8.932 -13.144 1.00 55.12 401 ALA A N 1
ATOM 3179 C CA . ALA A 1 401 ? 19.106 -9.247 -12.156 1.00 55.12 401 ALA A CA 1
ATOM 3180 C C . ALA A 1 401 ? 20.519 -8.785 -12.577 1.00 55.12 401 ALA A C 1
ATOM 3182 O O . ALA A 1 401 ? 21.376 -8.569 -11.734 1.00 55.12 401 ALA A O 1
ATOM 3183 N N . ASN A 1 402 ? 20.771 -8.622 -13.883 1.00 52.84 402 ASN A N 1
ATOM 3184 C CA . ASN A 1 402 ? 22.104 -8.329 -14.429 1.00 52.84 402 ASN A CA 1
ATOM 3185 C C . ASN A 1 402 ? 22.291 -6.874 -14.897 1.00 52.84 402 ASN A C 1
ATOM 3187 O O . ASN A 1 402 ? 23.231 -6.586 -15.639 1.00 52.84 402 ASN A O 1
ATOM 3191 N N . GLY A 1 403 ? 21.378 -5.958 -14.559 1.00 51.34 403 GLY A N 1
ATOM 3192 C CA . GLY A 1 403 ? 21.585 -4.524 -14.793 1.00 51.34 403 GLY A CA 1
ATOM 3193 C C . GLY A 1 403 ? 21.636 -4.048 -16.252 1.00 51.34 403 GLY A C 1
ATOM 3194 O O . GLY A 1 403 ? 21.940 -2.879 -16.497 1.00 51.34 403 GLY A O 1
ATOM 3195 N N . LYS A 1 404 ? 21.342 -4.906 -17.240 1.00 54.88 404 LYS A N 1
ATOM 3196 C CA . LYS A 1 404 ? 21.425 -4.529 -18.662 1.00 54.88 404 LYS A CA 1
ATOM 3197 C C . LYS A 1 404 ? 20.459 -3.386 -19.004 1.00 54.88 404 LYS A C 1
ATOM 3199 O O . LYS A 1 404 ? 19.374 -3.266 -18.433 1.00 54.88 404 LYS A O 1
ATOM 3204 N N . SER A 1 405 ? 20.867 -2.536 -19.954 1.00 55.00 405 SER A N 1
ATOM 3205 C CA . SER A 1 405 ? 20.064 -1.409 -20.449 1.00 55.00 405 SER A CA 1
ATOM 3206 C C . SER A 1 405 ? 18.694 -1.888 -20.950 1.00 55.00 405 SER A C 1
ATOM 3208 O O . SER A 1 405 ? 18.592 -2.768 -21.803 1.00 55.00 405 SER A O 1
ATOM 3210 N N . LEU A 1 406 ? 17.635 -1.289 -20.400 1.00 64.56 406 LEU A N 1
ATOM 3211 C CA . LEU A 1 406 ? 16.231 -1.543 -20.734 1.00 64.56 406 LEU A CA 1
ATOM 3212 C C . LEU A 1 406 ? 15.701 -0.544 -21.780 1.00 64.56 406 LEU A C 1
ATOM 3214 O O . LEU A 1 406 ? 14.499 -0.274 -21.828 1.00 64.56 406 LEU A O 1
ATOM 3218 N N . GLU A 1 407 ? 16.578 0.023 -22.614 1.00 62.09 407 GLU A N 1
ATOM 3219 C CA . GLU A 1 407 ? 16.216 0.993 -23.663 1.00 62.09 407 GLU A CA 1
ATOM 3220 C C . GLU A 1 407 ? 15.158 0.462 -24.648 1.00 62.09 407 GLU A C 1
ATOM 3222 O O . GLU A 1 407 ? 14.385 1.242 -25.195 1.00 62.09 407 GLU A O 1
ATOM 3227 N N . GLY A 1 408 ? 15.050 -0.863 -24.808 1.00 73.31 408 GLY A N 1
ATOM 3228 C CA . GLY A 1 408 ? 14.017 -1.523 -25.614 1.00 73.31 408 GLY A CA 1
ATOM 3229 C C . GLY A 1 408 ? 12.742 -1.929 -24.863 1.00 73.31 408 GLY A C 1
ATOM 3230 O O . GLY A 1 408 ? 11.892 -2.587 -25.459 1.00 73.31 408 GLY A O 1
ATOM 3231 N N . SER A 1 409 ? 12.599 -1.593 -23.576 1.00 82.44 409 SER A N 1
ATOM 3232 C CA . SER A 1 409 ? 11.432 -1.986 -22.769 1.00 82.44 409 SER A CA 1
ATOM 3233 C C . SER A 1 409 ? 10.118 -1.431 -23.319 1.00 82.44 409 SER A C 1
ATOM 3235 O O . SER A 1 409 ? 10.072 -0.368 -23.941 1.00 82.44 409 SER A O 1
ATOM 3237 N N . CYS A 1 410 ? 9.015 -2.116 -23.017 1.00 87.25 410 CYS A N 1
ATOM 3238 C CA . CYS A 1 410 ? 7.679 -1.645 -23.372 1.00 87.25 410 CYS A CA 1
ATOM 3239 C C . CYS A 1 410 ? 7.384 -0.248 -22.782 1.00 87.25 410 CYS A C 1
ATOM 3241 O O . CYS A 1 410 ? 6.712 0.559 -23.422 1.00 87.25 410 CYS A O 1
ATOM 3243 N N . MET A 1 411 ? 7.936 0.072 -21.604 1.00 89.75 411 MET A N 1
ATOM 3244 C CA . 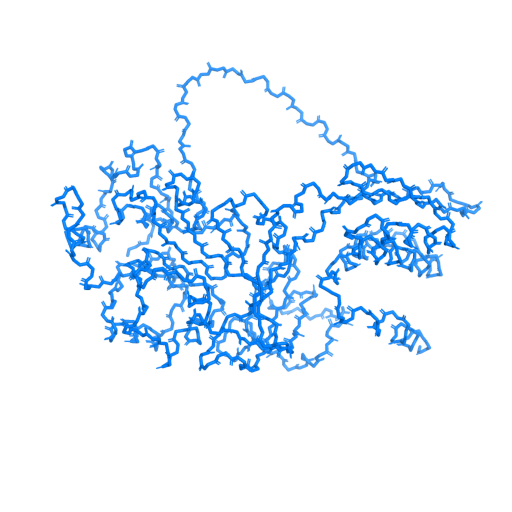MET A 1 411 ? 7.789 1.378 -20.963 1.00 89.75 411 MET A CA 1
ATOM 3245 C C . MET A 1 411 ? 8.528 2.473 -21.736 1.00 89.75 411 MET A C 1
ATOM 3247 O O . MET A 1 411 ? 7.934 3.514 -22.031 1.00 89.75 411 MET A O 1
ATOM 3251 N N . ALA A 1 412 ? 9.776 2.217 -22.145 1.00 87.19 412 ALA A N 1
ATOM 3252 C CA . ALA A 1 412 ? 10.536 3.131 -22.996 1.00 87.19 412 ALA A CA 1
ATOM 3253 C C . ALA A 1 412 ? 9.829 3.363 -24.343 1.00 87.19 412 ALA A C 1
ATOM 3255 O O . ALA A 1 412 ? 9.627 4.510 -24.746 1.00 87.19 412 ALA A O 1
ATOM 3256 N N . GLN A 1 413 ? 9.350 2.292 -24.989 1.00 88.56 413 GLN A N 1
ATOM 3257 C CA . GLN A 1 413 ? 8.564 2.367 -26.229 1.00 88.56 413 GLN A CA 1
ATOM 3258 C C . GLN A 1 413 ? 7.254 3.155 -26.049 1.00 88.56 413 GLN A C 1
ATOM 3260 O O . GLN A 1 413 ? 6.836 3.890 -26.944 1.00 88.56 413 GLN A O 1
ATOM 3265 N N . ALA A 1 414 ? 6.621 3.053 -24.877 1.00 88.81 414 ALA A N 1
ATOM 3266 C CA . ALA A 1 414 ? 5.409 3.790 -24.524 1.00 88.81 414 ALA A CA 1
ATOM 3267 C C . ALA A 1 414 ? 5.661 5.260 -24.124 1.00 88.81 414 ALA A C 1
ATOM 3269 O O . ALA A 1 414 ? 4.693 5.986 -23.852 1.00 88.81 414 ALA A O 1
ATOM 3270 N N . GLY A 1 415 ? 6.921 5.714 -24.116 1.00 90.31 415 GLY A N 1
ATOM 3271 C CA . GLY A 1 415 ? 7.323 7.090 -23.814 1.00 90.31 415 GLY A CA 1
ATOM 3272 C C . GLY A 1 415 ? 7.562 7.386 -22.329 1.00 90.31 415 GLY A C 1
ATOM 3273 O O . GLY A 1 415 ? 7.619 8.559 -21.955 1.00 90.31 415 GLY A O 1
ATOM 3274 N N . PHE A 1 416 ? 7.688 6.355 -21.489 1.00 89.81 416 PHE A N 1
ATOM 3275 C CA . PHE A 1 416 ? 8.106 6.478 -20.092 1.00 89.81 416 PHE A CA 1
ATOM 3276 C C . PHE A 1 416 ? 9.613 6.244 -19.992 1.00 89.81 416 PHE A C 1
ATOM 3278 O O . PHE A 1 416 ? 10.097 5.126 -20.191 1.00 89.81 416 PHE A O 1
ATOM 3285 N N . ARG A 1 417 ? 10.373 7.298 -19.682 1.00 86.19 417 ARG A N 1
ATOM 3286 C CA . ARG A 1 417 ? 11.821 7.168 -19.481 1.00 86.19 417 ARG A CA 1
ATOM 3287 C C . ARG A 1 417 ? 12.106 6.354 -18.224 1.00 86.19 417 ARG A C 1
ATOM 3289 O O . ARG A 1 417 ? 11.373 6.461 -17.248 1.00 86.19 417 ARG A O 1
ATOM 3296 N N . ARG A 1 418 ? 13.186 5.571 -18.260 1.00 85.00 418 ARG A N 1
ATOM 3297 C CA . ARG A 1 418 ? 13.676 4.838 -17.089 1.00 85.00 418 ARG A CA 1
ATOM 3298 C C . ARG A 1 418 ? 14.023 5.836 -15.968 1.00 85.00 418 ARG A C 1
ATOM 3300 O O . ARG A 1 418 ? 14.834 6.728 -16.228 1.00 85.00 418 ARG A O 1
ATOM 3307 N N . PRO A 1 419 ? 13.447 5.695 -14.761 1.00 84.06 419 PRO A N 1
ATOM 3308 C CA . PRO A 1 419 ? 13.757 6.559 -13.626 1.00 84.06 419 PRO A CA 1
ATOM 3309 C C . PRO A 1 419 ? 15.237 6.480 -13.214 1.00 84.06 419 PRO A C 1
ATOM 3311 O O . PRO A 1 419 ? 15.793 5.376 -13.205 1.00 84.06 419 PRO A O 1
ATOM 3314 N N . PRO A 1 420 ? 15.872 7.606 -12.830 1.00 77.00 420 PRO A N 1
ATOM 3315 C CA . PRO A 1 420 ? 17.252 7.618 -12.339 1.00 77.00 420 PRO A CA 1
ATOM 3316 C C . PRO A 1 420 ? 17.488 6.704 -11.130 1.00 77.00 420 PRO A C 1
ATOM 3318 O O . PRO A 1 420 ? 18.519 6.041 -11.086 1.00 77.00 420 PRO A O 1
ATOM 3321 N N . GLY A 1 421 ? 16.520 6.588 -10.210 1.00 71.38 421 GLY A N 1
ATOM 3322 C CA . GLY A 1 421 ? 16.626 5.701 -9.040 1.00 71.38 421 GLY A CA 1
ATOM 3323 C C . GLY A 1 421 ? 16.876 4.231 -9.407 1.00 71.38 421 GLY A C 1
ATOM 3324 O O . GLY A 1 421 ? 17.662 3.547 -8.760 1.00 71.38 421 GLY A O 1
ATOM 3325 N N . LEU A 1 422 ? 16.336 3.761 -10.540 1.00 75.50 422 LEU A N 1
ATOM 3326 C CA . LEU A 1 422 ? 16.597 2.405 -11.034 1.00 75.50 422 LEU A CA 1
ATOM 3327 C C . LEU A 1 422 ? 17.987 2.226 -11.665 1.00 75.50 422 LEU A C 1
ATOM 3329 O O . LEU A 1 422 ? 18.328 1.087 -12.007 1.00 75.50 422 LEU A O 1
ATOM 3333 N N . MET A 1 423 ? 18.731 3.303 -11.933 1.00 66.81 423 MET A N 1
ATOM 3334 C CA . MET A 1 423 ? 20.061 3.263 -12.561 1.00 66.81 423 MET A CA 1
ATOM 3335 C C . MET A 1 423 ? 21.195 3.175 -11.540 1.00 66.81 423 MET A C 1
ATOM 3337 O O . MET A 1 423 ? 22.247 2.636 -11.865 1.00 66.81 423 MET A O 1
ATOM 3341 N N . THR A 1 424 ? 20.996 3.710 -10.338 1.00 60.12 424 THR A N 1
ATOM 3342 C CA . THR A 1 424 ? 22.066 3.931 -9.354 1.00 60.12 424 THR A CA 1
ATOM 3343 C C . THR A 1 424 ? 22.306 2.761 -8.406 1.00 60.12 424 THR A C 1
ATOM 3345 O O . THR A 1 424 ? 23.260 2.804 -7.640 1.00 60.12 424 THR A O 1
ATOM 3348 N N . LEU A 1 425 ? 21.456 1.735 -8.433 1.00 58.06 425 LEU A N 1
ATOM 3349 C CA . LEU A 1 425 ? 21.470 0.639 -7.465 1.00 58.06 425 LEU A CA 1
ATOM 3350 C C . LEU A 1 425 ? 21.458 -0.707 -8.186 1.00 58.06 425 LEU A C 1
ATOM 3352 O O . LEU A 1 425 ? 20.472 -1.027 -8.862 1.00 58.06 425 LEU A O 1
ATOM 3356 N N . LEU A 1 426 ? 22.572 -1.433 -8.046 1.00 53.41 426 LEU A N 1
ATOM 3357 C CA . LEU A 1 426 ? 22.823 -2.821 -8.441 1.00 53.41 426 LEU A CA 1
ATOM 3358 C C . LEU A 1 426 ? 23.816 -3.447 -7.465 1.00 53.41 426 LEU A C 1
ATOM 3360 O O . LEU A 1 426 ? 24.861 -2.799 -7.227 1.00 53.41 426 LEU A O 1
#

Nearest PDB structures (foldseek):
  4gkv-assembly1_C  TM=6.692E-01  e=3.637E-01  Escherichia coli K-12
  4eye-assembly2_B  TM=6.959E-01  e=8.746E-01  Mycobacteroides abscessus ATCC 19977
  7e4d-assembly1_A  TM=3.732E-01  e=4.335E-01  Parvibaculum lavamentivorans DS-1
  2h6e-assembly1_A  TM=5.857E-01  e=2.103E+00  Saccharolobus solfataricus P2

Sequence (426 aa):
MRIRQFLKNTTFLHLAACPFAPVAGAVASLLWRSEELSGTKHAVASERLRVLSTITQAATTSTSAADQHLQSQQFLHAGGQVKVKKNATTFSYAEEDHNEPRQDYHLNFDYSDLAKSFYHFDFAEEKWVESPFPPQISVAGGLVEDSTTSAKRTSTSSRMNKTTYSQFGQDWLVQTLLNCKQNGFFIELGSHDATLLSNSFLLEKNFHWQGLCLEADPQYLNGYKHRKRCKLVQNVIGSSPTGKEVEFAFHPAGATNGLSGIVGENFDNKKEDGDDFYSTSSQQVQEPHHSAGTKIQKTKSVSLADVWRHFNAPTQIDYFSLDVEGAEGLVLDENFPWDELRFRVLTVERAKPELEQVLEQHGYRKVRLNSVENDATWLDSRSTSSTSRGESFSTNLSKFANGKSLEGSCMAQAGFRRPPGLMTLL

Mean predicted aligned error: 14.77 Å